Protein 3ALJ (pdb70)

Foldseek 3Di:
DFEEEEEALALLRLLLLLLQLVVPYQYAYEHQAQDQDDDDWKAKAWQLLLLSCVSSVQNVQLVVQFDDFPWAWEAELNHTQATDDLLPTGMIMATSRSVSVSSVVSSVVSPHHYDYSWHFQEDDLQAWTATPVRDIDGGLAYEQAPALPTNHDPNVDFDKDKDWDQFFWKKHKFFLCVVVLPDDSSSYFYWYAYPPPHGWIWGWADTHNTIIIIIIGHGNVPVQSQDPVHNLVVVCVSVVSCSVRSVRSSPDRVIHRGIAMWMATPFQHRRRYGYAARNHTRAACQLSCRSSRRSLLSSLLSVLVPPPDRSRVSRVVSCVLRVVLRVQQRVVNVVCVVVVVCNNPPPCDPSNCQSSQAHSVVRDGHSHD

InterPro domains:
  IPR002938 FAD-binding domain [PF01494] (16-316)
  IPR036188 FAD/NAD(P)-binding domain superfamily [G3DSA:3.50.50.60] (16-340)
  IPR036188 FAD/NAD(P)-binding domain superfamily [SSF51905] (16-346)
  IPR050493 FAD-dependent Monooxygenases in Biosynthesis and Metabolism [PTHR13789] (10-346)

Structure (mmCIF, N/CA/C/O backbone):
data_3ALJ
#
_entry.id   3ALJ
#
_cell.length_a   48.923
_cell.length_b   130.788
_cell.length_c   132.944
_cell.angle_alpha   90.00
_cell.angle_beta   90.00
_cell.angle_gamma   90.00
#
_symmetry.space_group_name_H-M   'I 2 2 2'
#
loop_
_entity.id
_entity.type
_entity.pdbx_description
1 polymer '2-methyl-3-hydroxypyridine-5-carboxylic acid oxygenase'
2 non-polymer 'FLAVIN-ADENINE DINUCLEOTIDE'
3 non-polymer BETA-MERCAPTOETHANOL
4 non-polymer GLYCEROL
5 water water
#
loop_
_atom_site.group_PDB
_atom_site.id
_atom_site.type_symbol
_atom_site.label_atom_id
_atom_site.label_alt_id
_atom_site.label_comp_id
_atom_site.label_asym_id
_atom_site.label_entity_id
_atom_site.label_seq_id
_atom_site.pdbx_PDB_ins_code
_atom_site.Cartn_x
_atom_site.Cartn_y
_atom_site.Cartn_z
_atom_site.occupancy
_atom_site.B_iso_or_equiv
_atom_site.auth_seq_id
_atom_site.auth_comp_id
_atom_site.auth_asym_id
_atom_site.auth_atom_id
_atom_site.pdbx_PDB_model_num
ATOM 1 N N . THR A 1 11 ? -10.056 -14.501 -62.244 1.00 31.03 11 THR A N 1
ATOM 2 C CA . THR A 1 11 ? -10.434 -14.462 -60.756 1.00 27.60 11 THR A CA 1
ATOM 3 C C . THR A 1 11 ? -10.310 -15.856 -60.107 1.00 24.25 11 THR A C 1
ATOM 4 O O . THR A 1 11 ? -11.057 -16.758 -60.427 1.00 25.58 11 THR A O 1
ATOM 8 N N . ARG A 1 12 ? -9.388 -15.940 -59.168 1.00 19.81 12 ARG A N 1
ATOM 9 C CA A ARG A 1 12 ? -9.073 -17.101 -58.368 0.50 16.98 12 ARG A CA 1
ATOM 10 C CA B ARG A 1 12 ? -9.148 -17.189 -58.454 0.50 17.60 12 ARG A CA 1
ATOM 11 C C . ARG A 1 12 ? -10.238 -17.379 -57.370 1.00 16.21 12 ARG A C 1
ATOM 12 O O . ARG A 1 12 ? -10.810 -16.477 -56.828 1.00 16.24 12 ARG A O 1
ATOM 27 N N . ARG A 1 13 ? -10.564 -18.652 -57.180 1.00 14.34 13 ARG A N 1
ATOM 28 C CA . ARG A 1 13 ? -11.614 -19.023 -56.268 1.00 14.83 13 ARG A CA 1
ATOM 29 C C . ARG A 1 13 ? -11.056 -19.797 -55.019 1.00 11.35 13 ARG A C 1
ATOM 30 O O . ARG A 1 13 ? -10.239 -20.667 -55.190 1.00 11.66 13 ARG A O 1
ATOM 38 N N . ALA A 1 14 ? -11.533 -19.361 -53.847 1.00 12.03 14 ALA A N 1
ATOM 39 C CA . ALA A 1 14 ? -11.154 -20.100 -52.610 1.00 11.43 14 ALA A CA 1
ATOM 40 C C . ALA A 1 14 ? -12.458 -20.569 -51.961 1.00 10.20 14 ALA A C 1
ATOM 41 O O . ALA A 1 14 ? -13.436 -19.863 -51.875 1.00 10.27 14 ALA A O 1
ATOM 43 N N . GLU A 1 15 ? -12.324 -21.791 -51.421 1.00 9.80 15 GLU A N 1
ATOM 44 C CA . GLU A 1 15 ? -13.445 -22.347 -50.564 1.00 8.07 15 GLU A CA 1
ATOM 45 C C . GLU A 1 15 ? -12.791 -22.564 -49.179 1.00 9.35 15 GLU A C 1
ATOM 46 O O . GLU A 1 15 ? -11.779 -23.249 -49.038 1.00 9.94 15 GLU A O 1
ATOM 52 N N . VAL A 1 16 ? -13.418 -21.958 -48.159 1.00 9.56 16 VAL A N 1
ATOM 53 C CA . VAL A 1 16 ? -12.918 -21.981 -46.796 1.00 8.01 16 VAL A CA 1
ATOM 54 C C . VAL A 1 16 ? -13.878 -22.802 -45.984 1.00 7.61 16 VAL A C 1
ATOM 55 O O . VAL A 1 16 ? -15.141 -22.543 -46.007 1.00 9.47 16 VAL A O 1
ATOM 59 N N . ALA A 1 17 ? -13.391 -23.827 -45.310 1.00 7.87 17 ALA A N 1
ATOM 60 C CA . ALA A 1 17 ? -14.183 -24.582 -44.338 1.00 8.14 17 ALA A CA 1
ATOM 61 C C . ALA A 1 17 ? -13.919 -24.058 -42.930 1.00 7.71 17 ALA A C 1
ATOM 62 O O . ALA A 1 17 ? -12.777 -24.189 -42.430 1.00 9.01 17 ALA A O 1
ATOM 64 N N . GLY A 1 18 ? -15.013 -23.621 -42.286 1.00 8.91 18 GLY A N 1
ATOM 65 C CA . GLY A 1 18 ? -14.948 -23.160 -40.863 1.00 7.45 18 GLY A CA 1
ATOM 66 C C . GLY A 1 18 ? -15.094 -21.683 -40.758 1.00 9.22 18 GLY A C 1
ATOM 67 O O . GLY A 1 18 ? -14.402 -20.902 -41.418 1.00 10.28 18 GLY A O 1
ATOM 68 N N . GLY A 1 19 ? -15.993 -21.288 -39.904 1.00 9.58 19 GLY A N 1
ATOM 69 C CA . GLY A 1 19 ? -16.261 -19.825 -39.646 1.00 9.72 19 GLY A CA 1
ATOM 70 C C . GLY A 1 19 ? -15.810 -19.352 -38.316 1.00 8.15 19 GLY A C 1
ATOM 71 O O . GLY A 1 19 ? -16.456 -18.523 -37.711 1.00 9.10 19 GLY A O 1
ATOM 72 N N . GLY A 1 20 ? -14.714 -19.914 -37.846 1.00 8.62 20 GLY A N 1
ATOM 73 C CA . GLY A 1 20 ? -14.045 -19.341 -36.654 1.00 8.01 20 GLY A CA 1
ATOM 74 C C . GLY A 1 20 ? -13.055 -18.269 -36.986 1.00 7.24 20 GLY A C 1
ATOM 75 O O . GLY A 1 20 ? -13.089 -17.647 -38.064 1.00 7.74 20 GLY A O 1
ATOM 76 N N . PHE A 1 21 ? -12.181 -17.976 -36.025 1.00 7.80 21 PHE A N 1
ATOM 77 C CA . PHE A 1 21 ? -11.261 -16.821 -36.270 1.00 8.76 21 PHE A CA 1
ATOM 78 C C . PHE A 1 21 ? -10.312 -17.091 -37.421 1.00 10.61 21 PHE A C 1
ATOM 79 O O . PHE A 1 21 ? -10.000 -16.216 -38.201 1.00 9.45 21 PHE A O 1
ATOM 87 N N . ALA A 1 22 ? -9.850 -18.331 -37.597 1.00 7.37 22 ALA A N 1
ATOM 88 C CA . ALA A 1 22 ? -8.971 -18.611 -38.713 1.00 8.33 22 ALA A CA 1
ATOM 89 C C . ALA A 1 22 ? -9.627 -18.502 -40.087 1.00 8.99 22 ALA A C 1
ATOM 90 O O . ALA A 1 22 ? -9.141 -17.848 -41.007 1.00 8.64 22 ALA A O 1
ATOM 92 N N . GLY A 1 23 ? -10.871 -19.068 -40.149 1.00 6.87 23 GLY A N 1
ATOM 93 C CA . GLY A 1 23 ? -11.547 -19.030 -41.450 1.00 8.25 23 GLY A CA 1
ATOM 94 C C . GLY A 1 23 ? -12.043 -17.674 -41.877 1.00 7.51 23 GLY A C 1
ATOM 95 O O . GLY A 1 23 ? -11.917 -17.306 -43.056 1.00 9.22 23 GLY A O 1
ATOM 96 N N . LEU A 1 24 ? -12.526 -16.949 -40.882 1.00 8.08 24 LEU A N 1
ATOM 97 C CA . LEU A 1 24 ? -12.972 -15.579 -41.197 1.00 8.41 24 LEU A CA 1
ATOM 98 C C . LEU A 1 24 ? -11.777 -14.681 -41.552 1.00 8.28 24 LEU A C 1
ATOM 99 O O . LEU A 1 24 ? -11.906 -13.840 -42.451 1.00 10.30 24 LEU A O 1
ATOM 104 N N . THR A 1 25 ? -10.640 -14.843 -40.855 1.00 8.24 25 THR A N 1
ATOM 105 C CA . THR A 1 25 ? -9.463 -14.073 -41.211 1.00 8.36 25 THR A CA 1
ATOM 106 C C . THR A 1 25 ? -9.019 -14.427 -42.596 1.00 9.27 25 THR A C 1
ATOM 107 O O . THR A 1 25 ? -8.752 -13.520 -43.420 1.00 9.64 25 THR A O 1
ATOM 111 N N . ALA A 1 26 ? -8.941 -15.742 -42.938 1.00 9.17 26 ALA A N 1
ATOM 112 C CA . ALA A 1 26 ? -8.537 -16.108 -44.286 1.00 8.68 26 ALA A CA 1
ATOM 113 C C . ALA A 1 26 ? -9.503 -15.572 -45.311 1.00 8.53 26 ALA A C 1
ATOM 114 O O . ALA A 1 26 ? -9.052 -15.012 -46.367 1.00 10.02 26 ALA A O 1
ATOM 116 N N . ALA A 1 27 ? -10.787 -15.678 -45.054 1.00 8.57 27 ALA A N 1
ATOM 117 C CA . ALA A 1 27 ? -11.751 -15.169 -46.025 1.00 8.18 27 ALA A CA 1
ATOM 118 C C . ALA A 1 27 ? -11.664 -13.677 -46.298 1.00 7.60 27 ALA A C 1
ATOM 119 O O . ALA A 1 27 ? -11.704 -13.258 -47.439 1.00 9.90 27 ALA A O 1
ATOM 121 N N . ILE A 1 28 ? -11.504 -12.889 -45.255 1.00 9.53 28 ILE A N 1
ATOM 122 C CA . ILE A 1 28 ? -11.419 -11.439 -45.414 1.00 8.86 28 ILE A CA 1
ATOM 123 C C . ILE A 1 28 ? -10.154 -11.095 -46.157 1.00 10.17 28 ILE A C 1
ATOM 124 O O . ILE A 1 28 ? -10.194 -10.292 -47.080 1.00 9.55 28 ILE A O 1
ATOM 129 N N . ALA A 1 29 ? -9.045 -11.709 -45.734 1.00 9.10 29 ALA A N 1
ATOM 130 C CA . ALA A 1 29 ? -7.736 -11.370 -46.337 1.00 10.43 29 ALA A CA 1
ATOM 131 C C . ALA A 1 29 ? -7.716 -11.739 -47.805 1.00 11.83 29 ALA A C 1
ATOM 132 O O . ALA A 1 29 ? -7.289 -10.917 -48.705 1.00 11.79 29 ALA A O 1
ATOM 134 N N . LEU A 1 30 ? -8.312 -12.875 -48.155 1.00 10.61 30 LEU A N 1
ATOM 135 C CA . LEU A 1 30 ? -8.319 -13.333 -49.559 1.00 10.19 30 LEU A CA 1
ATOM 136 C C . LEU A 1 30 ? -9.258 -12.437 -50.296 1.00 10.52 30 LEU A C 1
ATOM 137 O O . LEU A 1 30 ? -8.914 -11.994 -51.432 1.00 11.05 30 LEU A O 1
ATOM 142 N N . LYS A 1 31 ? -10.443 -12.111 -49.747 1.00 11.13 31 LYS A N 1
ATOM 143 C CA . LYS A 1 31 ? -11.423 -11.244 -50.485 1.00 11.95 31 LYS A CA 1
ATOM 144 C C . LYS A 1 31 ? -10.793 -9.841 -50.736 1.00 12.70 31 LYS A C 1
ATOM 145 O O . LYS A 1 31 ? -10.988 -9.271 -51.831 1.00 12.06 31 LYS A O 1
ATOM 151 N N . GLN A 1 32 ? -10.001 -9.347 -49.792 1.00 12.06 32 GLN A N 1
ATOM 152 C CA . GLN A 1 32 ? -9.388 -7.991 -50.013 1.00 13.19 32 GLN A CA 1
ATOM 153 C C . GLN A 1 32 ? -8.381 -8.069 -51.110 1.00 12.75 32 GLN A C 1
ATOM 154 O O . GLN A 1 32 ? -8.203 -7.040 -51.798 1.00 13.44 32 GLN A O 1
ATOM 160 N N . ASN A 1 33 ? -7.769 -9.203 -51.351 1.00 11.94 33 ASN A N 1
ATOM 161 C CA . ASN A 1 33 ? -6.846 -9.365 -52.460 1.00 12.38 33 ASN A CA 1
ATOM 162 C C . ASN A 1 33 ? -7.522 -9.763 -53.793 1.00 12.95 33 ASN A C 1
ATOM 163 O O . ASN A 1 33 ? -6.789 -10.097 -54.756 1.00 15.46 33 ASN A O 1
ATOM 168 N N . GLY A 1 34 ? -8.835 -9.773 -53.837 1.00 12.27 34 GLY A N 1
ATOM 169 C CA . GLY A 1 34 ? -9.533 -10.000 -55.145 1.00 12.83 34 GLY A CA 1
ATOM 170 C C . GLY A 1 34 ? -9.911 -11.465 -55.368 1.00 15.37 34 GLY A C 1
ATOM 171 O O . GLY A 1 34 ? -10.479 -11.780 -56.412 1.00 16.22 34 GLY A O 1
ATOM 172 N N . TRP A 1 35 ? -9.719 -12.356 -54.387 1.00 11.76 35 TRP A N 1
ATOM 173 C CA . TRP A 1 35 ? -10.260 -13.743 -54.531 1.00 12.18 35 TRP A CA 1
ATOM 174 C C . TRP A 1 35 ? -11.776 -13.715 -54.484 1.00 11.76 35 TRP A C 1
ATOM 175 O O . TRP A 1 35 ? -12.423 -12.962 -53.774 1.00 14.53 35 TRP A O 1
ATOM 186 N N . ASP A 1 36 ? -12.328 -14.710 -55.243 1.00 12.81 36 ASP A N 1
ATOM 187 C CA . ASP A 1 36 ? -13.713 -15.034 -55.087 1.00 13.31 36 ASP A CA 1
ATOM 188 C C . ASP A 1 36 ? -13.766 -16.050 -53.914 1.00 13.88 36 ASP A C 1
ATOM 189 O O . ASP A 1 36 ? -13.401 -17.186 -54.171 1.00 14.67 36 ASP A O 1
ATOM 194 N N . VAL A 1 37 ? -14.224 -15.649 -52.752 1.00 11.24 37 VAL A N 1
ATOM 195 C CA . VAL A 1 37 ? -14.190 -16.517 -51.568 1.00 12.12 37 VAL A CA 1
ATOM 196 C C . VAL A 1 37 ? -15.536 -16.877 -51.051 1.00 12.71 37 VAL A C 1
ATOM 197 O O . VAL A 1 37 ? -16.423 -16.016 -50.835 1.00 13.54 37 VAL A O 1
ATOM 201 N N . ARG A 1 38 ? -15.719 -18.191 -50.799 1.00 11.58 38 ARG A N 1
ATOM 202 C CA . ARG A 1 38 ? -16.935 -18.637 -50.183 1.00 12.47 38 ARG A CA 1
ATOM 203 C C . ARG A 1 38 ? -16.550 -19.366 -48.886 1.00 10.07 38 ARG A C 1
ATOM 204 O O . ARG A 1 38 ? -15.469 -20.069 -48.874 1.00 11.16 38 ARG A O 1
ATOM 212 N N . LEU A 1 39 ? -17.296 -19.162 -47.829 1.00 9.46 39 LEU A N 1
ATOM 213 C CA . LEU A 1 39 ? -16.986 -19.787 -46.494 1.00 9.22 39 LEU A CA 1
ATOM 214 C C . LEU A 1 39 ? -18.124 -20.627 -46.050 1.00 10.07 39 LEU A C 1
ATOM 215 O O . LEU A 1 39 ? -19.321 -20.213 -46.183 1.00 10.80 39 LEU A O 1
ATOM 220 N N . HIS A 1 40 ? -17.805 -21.795 -45.509 1.00 9.00 40 HIS A N 1
ATOM 221 C CA . HIS A 1 40 ? -18.774 -22.778 -45.078 1.00 8.17 40 HIS A CA 1
ATOM 222 C C . HIS A 1 40 ? -18.673 -23.032 -43.572 1.00 8.04 40 HIS A C 1
ATOM 223 O O . HIS A 1 40 ? -17.619 -23.586 -43.131 1.00 9.73 40 HIS A O 1
ATOM 230 N N . GLU A 1 41 ? -19.693 -22.665 -42.826 1.00 9.91 41 GLU A N 1
ATOM 231 C CA . GLU A 1 41 ? -19.733 -22.970 -41.387 1.00 8.05 41 GLU A CA 1
ATOM 232 C C . GLU A 1 41 ? -20.718 -24.131 -41.123 1.00 9.83 41 GLU A C 1
ATOM 233 O O . GLU A 1 41 ? -21.895 -23.977 -41.533 1.00 10.33 41 GLU A O 1
ATOM 239 N N . LYS A 1 42 ? -20.261 -25.138 -40.424 1.00 9.21 42 LYS A N 1
ATOM 240 C CA . LYS A 1 42 ? -21.127 -26.300 -40.115 1.00 10.31 42 LYS A CA 1
ATOM 241 C C . LYS A 1 42 ? -22.300 -25.972 -39.253 1.00 11.27 42 LYS A C 1
ATOM 242 O O . LYS A 1 42 ? -23.429 -26.494 -39.440 1.00 13.47 42 LYS A O 1
ATOM 248 N N . SER A 1 43 ? -22.105 -25.125 -38.251 1.00 10.74 43 SER A N 1
ATOM 249 C CA . SER A 1 43 ? -23.172 -24.802 -37.273 1.00 9.86 43 SER A CA 1
ATOM 250 C C . SER A 1 43 ? -24.268 -24.008 -37.936 1.00 11.21 43 SER A C 1
ATOM 251 O O . SER A 1 43 ? -24.144 -23.422 -39.046 1.00 12.09 43 SER A O 1
ATOM 254 N N . SER A 1 44 ? -25.418 -24.077 -37.244 1.00 12.83 44 SER A N 1
ATOM 255 C CA A SER A 1 44 ? -26.597 -23.436 -37.823 0.50 14.59 44 SER A CA 1
ATOM 256 C CA B SER A 1 44 ? -26.616 -23.467 -37.766 0.50 14.52 44 SER A CA 1
ATOM 257 C C . SER A 1 44 ? -26.598 -21.954 -37.694 1.00 15.50 44 SER A C 1
ATOM 258 O O . SER A 1 44 ? -27.391 -21.293 -38.332 1.00 17.28 44 SER A O 1
ATOM 263 N N . GLU A 1 45 ? -25.670 -21.395 -36.873 1.00 15.88 45 GLU A N 1
ATOM 264 C CA . GLU A 1 45 ? -25.589 -19.940 -36.721 1.00 16.62 45 GLU A CA 1
ATOM 265 C C . GLU A 1 45 ? -24.062 -19.663 -36.708 1.00 14.26 45 GLU A C 1
ATOM 266 O O . GLU A 1 45 ? -23.275 -20.579 -36.416 1.00 13.46 45 GLU A O 1
ATOM 272 N N . LEU A 1 46 ? -23.766 -18.394 -36.941 1.00 14.74 46 LEU A N 1
ATOM 273 C CA . LEU A 1 46 ? -22.382 -17.875 -36.756 1.00 13.17 46 LEU A CA 1
ATOM 274 C C . LEU A 1 46 ? -22.193 -17.435 -35.327 1.00 14.06 46 LEU A C 1
ATOM 275 O O . LEU A 1 46 ? -22.764 -16.410 -34.921 1.00 17.12 46 LEU A O 1
ATOM 280 N N . ARG A 1 47 ? -21.401 -18.219 -34.580 1.00 13.38 47 ARG A N 1
ATOM 281 C CA . ARG A 1 47 ? -21.269 -17.972 -33.090 1.00 13.71 47 ARG A CA 1
ATOM 282 C C . ARG A 1 47 ? -19.862 -18.413 -32.690 1.00 12.06 47 ARG A C 1
ATOM 283 O O . ARG A 1 47 ? -19.136 -19.158 -33.394 1.00 15.53 47 ARG A O 1
ATOM 291 N N . ALA A 1 48 ? -19.411 -17.886 -31.545 1.00 14.08 48 ALA A N 1
ATOM 292 C CA . ALA A 1 48 ? -18.113 -18.301 -30.989 1.00 12.36 48 ALA A CA 1
ATOM 293 C C . ALA A 1 48 ? -18.321 -18.662 -29.534 1.00 14.43 48 ALA A C 1
ATOM 294 O O . ALA A 1 48 ? -18.732 -17.804 -28.783 1.00 18.22 48 ALA A O 1
ATOM 296 N N . PHE A 1 49 ? -17.781 -19.790 -29.153 1.00 14.43 49 PHE A N 1
ATOM 297 C CA . PHE A 1 49 ? -17.827 -20.296 -27.767 1.00 15.71 49 PHE A CA 1
ATOM 298 C C . PHE A 1 49 ? -16.536 -19.989 -27.046 1.00 13.33 49 PHE A C 1
ATOM 299 O O . PHE A 1 49 ? -15.479 -19.739 -27.701 1.00 14.96 49 PHE A O 1
ATOM 307 N N . GLY A 1 50 ? -16.617 -19.960 -25.730 1.00 11.03 50 GLY A N 1
ATOM 308 C CA . GLY A 1 50 ? -15.400 -19.791 -24.925 1.00 11.25 50 GLY A CA 1
ATOM 309 C C . GLY A 1 50 ? -15.455 -18.532 -24.043 1.00 8.85 50 GLY A C 1
ATOM 310 O O . GLY A 1 50 ? -14.454 -18.292 -23.296 1.00 10.32 50 GLY A O 1
ATOM 311 N N . ALA A 1 51 ? -16.581 -17.767 -24.134 1.00 9.03 51 ALA A N 1
ATOM 312 C CA . ALA A 1 51 ? -16.724 -16.528 -23.278 1.00 7.97 51 ALA A CA 1
ATOM 313 C C . ALA A 1 51 ? -15.826 -15.332 -23.632 1.00 9.22 51 ALA A C 1
ATOM 314 O O . ALA A 1 51 ? -16.274 -14.373 -24.210 1.00 9.98 51 ALA A O 1
ATOM 316 N N . GLY A 1 52 ? -14.558 -15.433 -23.263 1.00 9.71 52 GLY A N 1
ATOM 317 C CA . GLY A 1 52 ? -13.596 -14.295 -23.428 1.00 11.44 52 GLY A CA 1
ATOM 318 C C . GLY A 1 52 ? -12.353 -14.678 -24.168 1.00 10.00 52 GLY A C 1
ATOM 319 O O . GLY A 1 52 ? -12.083 -15.914 -24.309 1.00 10.09 52 GLY A O 1
ATOM 320 N N . ILE A 1 53 ? -11.540 -13.651 -24.586 1.00 8.49 53 ILE A N 1
ATOM 321 C CA . ILE A 1 53 ? -10.332 -13.978 -25.276 1.00 8.30 53 ILE A CA 1
ATOM 322 C C . ILE A 1 53 ? -9.392 -12.807 -25.138 1.00 8.00 53 ILE A C 1
ATOM 323 O O . ILE A 1 53 ? -9.811 -11.667 -25.097 1.00 8.59 53 ILE A O 1
ATOM 328 N N . TYR A 1 54 ? -8.106 -13.143 -25.005 1.00 7.25 54 TYR A N 1
ATOM 329 C CA . TYR A 1 54 ? -7.013 -12.144 -25.112 1.00 7.40 54 TYR A CA 1
ATOM 330 C C . TYR A 1 54 ? -6.418 -12.081 -26.508 1.00 8.34 54 TYR A C 1
ATOM 331 O O . TYR A 1 54 ? -6.133 -13.164 -27.109 1.00 8.46 54 TYR A O 1
ATOM 340 N N . LEU A 1 55 ? -6.150 -10.901 -27.055 1.00 7.70 55 LEU A N 1
ATOM 341 C CA . LEU A 1 55 ? -5.326 -10.730 -28.239 1.00 7.68 55 LEU A CA 1
ATOM 342 C C . LEU A 1 55 ? -4.155 -9.871 -27.867 1.00 7.83 55 LEU A C 1
ATOM 343 O O . LEU A 1 55 ? -4.220 -9.132 -26.885 1.00 7.78 55 LEU A O 1
ATOM 348 N N . TRP A 1 56 ? -3.105 -9.983 -28.653 1.00 7.77 56 TRP A N 1
ATOM 349 C CA . TRP A 1 56 ? -1.887 -9.185 -28.451 1.00 7.29 56 TRP A CA 1
ATOM 350 C C . TRP A 1 56 ? -1.588 -8.447 -29.727 1.00 7.40 56 TRP A C 1
ATOM 351 O O . TRP A 1 56 ? -2.266 -8.592 -30.745 1.00 8.55 56 TRP A O 1
ATOM 362 N N . HIS A 1 57 ? -0.510 -7.662 -29.735 1.00 8.58 57 HIS A N 1
ATOM 363 C CA . HIS A 1 57 ? -0.087 -6.955 -30.874 1.00 7.05 57 HIS A CA 1
ATOM 364 C C . HIS A 1 57 ? -0.143 -7.735 -32.179 1.00 7.92 57 HIS A C 1
ATOM 365 O O . HIS A 1 57 ? -0.634 -7.197 -33.161 1.00 8.17 57 HIS A O 1
ATOM 372 N N . ASN A 1 58 ? 0.349 -8.975 -32.184 1.00 7.16 58 ASN A N 1
ATOM 373 C CA . ASN A 1 58 ? 0.316 -9.717 -33.462 1.00 7.36 58 ASN A CA 1
ATOM 374 C C . ASN A 1 58 ? -1.154 -9.901 -34.014 1.00 6.30 58 ASN A C 1
ATOM 375 O O . ASN A 1 58 ? -1.389 -9.660 -35.197 1.00 7.81 58 ASN A O 1
ATOM 380 N N . GLY A 1 59 ? -2.084 -10.257 -33.113 1.00 7.52 59 GLY A N 1
ATOM 381 C CA . GLY A 1 59 ? -3.513 -10.403 -33.525 1.00 8.16 59 GLY A CA 1
ATOM 382 C C . GLY A 1 59 ? -4.098 -9.090 -33.869 1.00 7.73 59 GLY A C 1
ATOM 383 O O . GLY A 1 59 ? -4.931 -9.005 -34.790 1.00 8.31 59 GLY A O 1
ATOM 384 N N . LEU A 1 60 ? -3.775 -8.032 -33.101 1.00 7.62 60 LEU A N 1
ATOM 385 C CA . LEU A 1 60 ? -4.316 -6.724 -33.369 1.00 8.29 60 LEU A CA 1
ATOM 386 C C . LEU A 1 60 ? -3.831 -6.213 -34.751 1.00 8.21 60 LEU A C 1
ATOM 387 O O . LEU A 1 60 ? -4.623 -5.555 -35.441 1.00 8.80 60 LEU A O 1
ATOM 392 N N . ARG A 1 61 ? -2.573 -6.513 -35.133 1.00 7.60 61 ARG A N 1
ATOM 393 C CA . ARG A 1 61 ? -2.043 -6.099 -36.443 1.00 7.72 61 ARG A CA 1
ATOM 394 C C . ARG A 1 61 ? -2.757 -6.918 -37.521 1.00 9.96 61 ARG A C 1
ATOM 395 O O . ARG A 1 61 ? -3.030 -6.341 -38.591 1.00 9.37 61 ARG A O 1
ATOM 403 N N . VAL A 1 62 ? -3.091 -8.202 -37.275 1.00 8.26 62 VAL A N 1
ATOM 404 C CA . VAL A 1 62 ? -3.932 -8.868 -38.256 1.00 8.21 62 VAL A CA 1
ATOM 405 C C . VAL A 1 62 ? -5.232 -8.114 -38.414 1.00 7.64 62 VAL A C 1
ATOM 406 O O . VAL A 1 62 ? -5.684 -7.867 -39.555 1.00 9.19 62 VAL A O 1
ATOM 410 N N . LEU A 1 63 ? -5.896 -7.751 -37.297 1.00 8.30 63 LEU A N 1
ATOM 411 C CA . LEU A 1 63 ? -7.169 -7.043 -37.431 1.00 9.03 63 LEU A CA 1
ATOM 412 C C . LEU A 1 63 ? -7.041 -5.752 -38.216 1.00 9.65 63 LEU A C 1
ATOM 413 O O . LEU A 1 63 ? -7.907 -5.374 -39.019 1.00 8.86 63 LEU A O 1
ATOM 418 N N . GLU A 1 64 ? -5.934 -5.019 -37.974 1.00 8.80 64 GLU A N 1
ATOM 419 C CA . GLU A 1 64 ? -5.656 -3.824 -38.819 1.00 8.61 64 GLU A CA 1
ATOM 420 C C . GLU A 1 64 ? -5.577 -4.161 -40.270 1.00 7.75 64 GLU A C 1
ATOM 421 O O . GLU A 1 64 ? -6.124 -3.438 -41.107 1.00 9.45 64 GLU A O 1
ATOM 427 N N . GLY A 1 65 ? -4.797 -5.206 -40.597 1.00 7.83 65 GLY A N 1
ATOM 428 C CA . GLY A 1 65 ? -4.650 -5.690 -42.009 1.00 8.19 65 GLY A CA 1
ATOM 429 C C . GLY A 1 65 ? -6.009 -6.140 -42.566 1.00 9.59 65 GLY A C 1
ATOM 430 O O . GLY A 1 65 ? -6.155 -6.105 -43.784 1.00 12.15 65 GLY A O 1
ATOM 431 N N . LEU A 1 66 ? -6.958 -6.530 -41.732 1.00 9.01 66 LEU A N 1
ATOM 432 C CA . LEU A 1 66 ? -8.266 -6.975 -42.235 1.00 9.34 66 LEU A CA 1
ATOM 433 C C . LEU A 1 66 ? -9.247 -5.828 -42.236 1.00 10.49 66 LEU A C 1
ATOM 434 O O . LEU A 1 66 ? -10.386 -6.046 -42.615 1.00 11.13 66 LEU A O 1
ATOM 439 N N . GLY A 1 67 ? -8.901 -4.594 -41.786 1.00 9.05 67 GLY A N 1
ATOM 440 C CA . GLY A 1 67 ? -9.964 -3.544 -41.713 1.00 10.68 67 GLY A CA 1
ATOM 441 C C . GLY A 1 67 ? -10.987 -3.745 -40.661 1.00 11.52 67 GLY A C 1
ATOM 442 O O . GLY A 1 67 ? -12.139 -3.275 -40.751 1.00 13.69 67 GLY A O 1
ATOM 443 N N . ALA A 1 68 ? -10.590 -4.433 -39.565 1.00 12.06 68 ALA A N 1
ATOM 444 C CA . ALA A 1 68 ? -11.521 -4.751 -38.474 1.00 13.47 68 ALA A CA 1
ATOM 445 C C . ALA A 1 68 ? -10.986 -4.322 -37.075 1.00 12.21 68 ALA A C 1
ATOM 446 O O . ALA A 1 68 ? -11.643 -4.612 -36.059 1.00 14.63 68 ALA A O 1
ATOM 448 N N . LEU A 1 69 ? -9.946 -3.570 -37.041 1.00 12.73 69 LEU A N 1
ATOM 449 C CA . LEU A 1 69 ? -9.332 -3.211 -35.762 1.00 11.54 69 LEU A CA 1
ATOM 450 C C . LEU A 1 69 ? -10.265 -2.251 -34.998 1.00 13.14 69 LEU A C 1
ATOM 451 O O . LEU A 1 69 ? -10.434 -2.442 -33.803 1.00 11.14 69 LEU A O 1
ATOM 456 N N . ASP A 1 70 ? -10.720 -1.193 -35.696 1.00 17.16 70 ASP A N 1
ATOM 457 C CA . ASP A 1 70 ? -11.643 -0.275 -34.995 1.00 18.11 70 ASP A CA 1
ATOM 458 C C . ASP A 1 70 ? -12.817 -0.858 -34.305 1.00 13.52 70 ASP A C 1
ATOM 459 O O . ASP A 1 70 ? -13.114 -0.487 -33.168 1.00 11.72 70 ASP A O 1
ATOM 464 N N . ASP A 1 71 ? -13.501 -1.737 -34.984 1.00 13.58 71 ASP A N 1
ATOM 465 C CA . ASP A 1 71 ? -14.673 -2.287 -34.433 1.00 13.91 71 ASP A CA 1
ATOM 466 C C . ASP A 1 71 ? -14.271 -3.187 -33.220 1.00 12.03 71 ASP A C 1
ATOM 467 O O . ASP A 1 71 ? -15.114 -3.379 -32.328 1.00 13.96 71 ASP A O 1
ATOM 472 N N . VAL A 1 72 ? -13.071 -3.821 -33.253 1.00 9.50 72 VAL A N 1
ATOM 473 C CA . VAL A 1 72 ? -12.674 -4.615 -32.077 1.00 8.32 72 VAL A CA 1
ATOM 474 C C . VAL A 1 72 ? -12.308 -3.705 -30.871 1.00 6.96 72 VAL A C 1
ATOM 475 O O . VAL A 1 72 ? -12.659 -3.972 -29.772 1.00 8.35 72 VAL A O 1
ATOM 479 N N . LEU A 1 73 ? -11.509 -2.649 -31.197 1.00 8.84 73 LEU A N 1
ATOM 480 C CA . LEU A 1 73 ? -11.054 -1.784 -30.047 1.00 8.54 73 LEU A CA 1
ATOM 481 C C . LEU A 1 73 ? -12.197 -1.060 -29.341 1.00 8.42 73 LEU A C 1
ATOM 482 O O . LEU A 1 73 ? -12.212 -0.934 -28.126 1.00 8.07 73 LEU A O 1
ATOM 487 N N . GLN A 1 74 ? -13.253 -0.667 -30.115 1.00 9.09 74 GLN A N 1
ATOM 488 C CA . GLN A 1 74 ? -14.465 -0.137 -29.487 1.00 11.78 74 GLN A CA 1
ATOM 489 C C . GLN A 1 74 ? -15.176 -1.220 -28.666 1.00 10.16 74 GLN A C 1
ATOM 490 O O . GLN A 1 74 ? -15.387 -2.311 -29.285 1.00 12.77 74 GLN A O 1
ATOM 496 N N . GLY A 1 75 ? -15.423 -1.058 -27.395 1.00 11.00 75 GLY A N 1
ATOM 497 C CA . GLY A 1 75 ? -16.043 -2.149 -26.642 1.00 10.33 75 GLY A CA 1
ATOM 498 C C . GLY A 1 75 ? -15.096 -3.242 -26.096 1.00 10.16 75 GLY A C 1
ATOM 499 O O . GLY A 1 75 ? -15.594 -4.272 -25.625 1.00 11.03 75 GLY A O 1
ATOM 500 N N . SER A 1 76 ? -13.767 -2.985 -26.177 1.00 10.11 76 SER A N 1
ATOM 501 C CA . SER A 1 76 ? -12.845 -3.941 -25.539 1.00 9.31 76 SER A CA 1
ATOM 502 C C . SER A 1 76 ? -11.831 -3.119 -24.675 1.00 10.69 76 SER A C 1
ATOM 503 O O . SER A 1 76 ? -11.921 -1.905 -24.643 1.00 11.03 76 SER A O 1
ATOM 506 N N . HIS A 1 77 ? -10.984 -3.842 -23.988 1.00 9.79 77 HIS A N 1
ATOM 507 C CA . HIS A 1 77 ? -10.172 -3.247 -22.878 1.00 9.00 77 HIS A CA 1
ATOM 508 C C . HIS A 1 77 ? -8.771 -3.648 -22.914 1.00 9.71 77 HIS A C 1
ATOM 509 O O . HIS A 1 77 ? -8.441 -4.802 -23.011 1.00 9.90 77 HIS A O 1
ATOM 516 N N . THR A 1 78 ? -7.923 -2.647 -22.660 1.00 8.32 78 THR A N 1
ATOM 517 C CA . THR A 1 78 ? -6.543 -2.966 -22.294 1.00 7.58 78 THR A CA 1
ATOM 518 C C . THR A 1 78 ? -6.380 -2.720 -20.804 1.00 8.39 78 THR A C 1
ATOM 519 O O . THR A 1 78 ? -6.388 -1.516 -20.380 1.00 9.52 78 THR A O 1
ATOM 523 N N . PRO A 1 79 ? -6.214 -3.723 -19.933 1.00 7.05 79 PRO A N 1
ATOM 524 C CA . PRO A 1 79 ? -5.991 -3.417 -18.514 1.00 8.17 79 PRO A CA 1
ATOM 525 C C . PRO A 1 79 ? -4.721 -2.537 -18.318 1.00 8.98 79 PRO A C 1
ATOM 526 O O . PRO A 1 79 ? -3.783 -2.583 -19.094 1.00 9.27 79 PRO A O 1
ATOM 530 N N . PRO A 1 80 ? -4.750 -1.778 -17.171 1.00 9.72 80 PRO A N 1
ATOM 531 C CA . PRO A 1 80 ? -3.501 -1.015 -16.876 1.00 11.52 80 PRO A CA 1
ATOM 532 C C . PRO A 1 80 ? -2.342 -1.888 -16.609 1.00 10.19 80 PRO A C 1
ATOM 533 O O . PRO A 1 80 ? -1.227 -1.432 -16.791 1.00 13.68 80 PRO A O 1
ATOM 537 N N . THR A 1 81 ? -2.505 -3.112 -16.107 1.00 10.06 81 THR A N 1
ATOM 538 C CA . THR A 1 81 ? -1.438 -4.017 -15.862 1.00 11.95 81 THR A CA 1
ATOM 539 C C . THR A 1 81 ? -1.964 -5.467 -15.903 1.00 9.01 81 THR A C 1
ATOM 540 O O . THR A 1 81 ? -3.172 -5.697 -15.703 1.00 10.16 81 THR A O 1
ATOM 544 N N . TYR A 1 82 ? -1.027 -6.376 -16.226 1.00 8.81 82 TYR A N 1
ATOM 545 C CA . TYR A 1 82 ? -1.290 -7.836 -16.069 1.00 8.66 82 TYR A CA 1
ATOM 546 C C . TYR A 1 82 ? -0.613 -8.239 -14.757 1.00 7.61 82 TYR A C 1
ATOM 547 O O . TYR A 1 82 ? 0.593 -8.289 -14.623 1.00 8.38 82 TYR A O 1
ATOM 556 N N . GLU A 1 83 ? -1.523 -8.469 -13.754 1.00 8.24 83 GLU A N 1
ATOM 557 C CA . GLU A 1 83 ? -1.082 -8.756 -12.374 1.00 7.17 83 GLU A CA 1
ATOM 558 C C . GLU A 1 83 ? -1.199 -10.294 -12.091 1.00 8.12 83 GLU A C 1
ATOM 559 O O . GLU A 1 83 ? -2.124 -10.913 -12.591 1.00 8.46 83 GLU A O 1
ATOM 565 N N . THR A 1 84 ? -0.282 -10.836 -11.322 1.00 6.91 84 THR A N 1
ATOM 566 C CA . THR A 1 84 ? -0.364 -12.209 -10.851 1.00 7.73 84 THR A CA 1
ATOM 567 C C . THR A 1 84 ? -0.404 -12.243 -9.365 1.00 8.62 84 THR A C 1
ATOM 568 O O . THR A 1 84 ? 0.443 -11.527 -8.694 1.00 8.84 84 THR A O 1
ATOM 572 N N . TRP A 1 85 ? -1.325 -13.038 -8.807 1.00 7.48 85 TRP A N 1
ATOM 573 C CA . TRP A 1 85 ? -1.296 -13.352 -7.338 1.00 7.90 85 TRP A CA 1
ATOM 574 C C . TRP A 1 85 ? -0.953 -14.808 -7.110 1.00 7.86 85 TRP A C 1
ATOM 575 O O . TRP A 1 85 ? -1.390 -15.677 -7.868 1.00 7.87 85 TRP A O 1
ATOM 586 N N . MET A 1 86 ? -0.288 -15.071 -6.003 1.00 7.93 86 MET A N 1
ATOM 587 C CA . MET A 1 86 ? -0.108 -16.419 -5.479 1.00 8.45 86 MET A CA 1
ATOM 588 C C . MET A 1 86 ? -0.579 -16.418 -4.055 1.00 8.32 86 MET A C 1
ATOM 589 O O . MET A 1 86 ? -0.053 -15.611 -3.242 1.00 8.27 86 MET A O 1
ATOM 594 N N . HIS A 1 87 ? -1.584 -17.191 -3.690 1.00 7.38 87 HIS A N 1
ATOM 595 C CA . HIS A 1 87 ? -2.093 -17.188 -2.292 1.00 8.41 87 HIS A CA 1
ATOM 596 C C . HIS A 1 87 ? -2.450 -15.784 -1.848 1.00 8.77 87 HIS A C 1
ATOM 597 O O . HIS A 1 87 ? -2.161 -15.385 -0.706 1.00 9.81 87 HIS A O 1
ATOM 604 N N . ASN A 1 88 ? -3.099 -15.021 -2.750 1.00 8.64 88 ASN A N 1
ATOM 605 C CA . ASN A 1 88 ? -3.613 -13.629 -2.474 1.00 9.10 88 ASN A CA 1
ATOM 606 C C . ASN A 1 88 ? -2.521 -12.607 -2.320 1.00 9.23 88 ASN A C 1
ATOM 607 O O . ASN A 1 88 ? -2.876 -11.413 -2.002 1.00 12.52 88 ASN A O 1
ATOM 612 N N . LYS A 1 89 ? -1.248 -12.944 -2.565 1.00 8.48 89 LYS A N 1
ATOM 613 C CA . LYS A 1 89 ? -0.138 -11.957 -2.488 1.00 9.53 89 LYS A CA 1
ATOM 614 C C . LYS A 1 89 ? 0.212 -11.630 -3.935 1.00 8.58 89 LYS A C 1
ATOM 615 O O . LYS A 1 89 ? 0.415 -12.468 -4.792 1.00 8.98 89 LYS A O 1
ATOM 621 N N . SER A 1 90 ? 0.294 -10.350 -4.279 1.00 9.72 90 SER A N 1
ATOM 622 C CA . SER A 1 90 ? 0.711 -9.914 -5.588 1.00 9.00 90 SER A CA 1
ATOM 623 C C . SER A 1 90 ? 2.153 -10.201 -5.763 1.00 10.34 90 SER A C 1
ATOM 624 O O . SER A 1 90 ? 3.002 -9.680 -4.991 1.00 12.67 90 SER A O 1
ATOM 627 N N . VAL A 1 91 ? 2.475 -11.001 -6.773 1.00 8.78 91 VAL A N 1
ATOM 628 C CA . VAL A 1 91 ? 3.843 -11.388 -6.993 1.00 9.42 91 VAL A CA 1
ATOM 629 C C . VAL A 1 91 ? 4.439 -10.686 -8.236 1.00 10.01 91 VAL A C 1
ATOM 630 O O . VAL A 1 91 ? 5.682 -10.690 -8.468 1.00 12.79 91 VAL A O 1
ATOM 634 N N . SER A 1 92 ? 3.612 -10.150 -9.136 1.00 10.29 92 SER A N 1
ATOM 635 C CA . SER A 1 92 ? 4.185 -9.408 -10.240 1.00 8.67 92 SER A CA 1
ATOM 636 C C . SER A 1 92 ? 3.068 -8.507 -10.851 1.00 9.16 92 SER A C 1
ATOM 637 O O . SER A 1 92 ? 1.861 -8.817 -10.762 1.00 8.52 92 SER A O 1
ATOM 640 N N . LYS A 1 93 ? 3.550 -7.455 -11.559 1.00 10.53 93 LYS A N 1
ATOM 641 C CA . LYS A 1 93 ? 2.738 -6.601 -12.392 1.00 8.84 93 LYS A CA 1
ATOM 642 C C . LYS A 1 93 ? 3.494 -6.298 -13.638 1.00 11.21 93 LYS A C 1
ATOM 643 O O . LYS A 1 93 ? 4.679 -5.853 -13.572 1.00 13.45 93 LYS A O 1
ATOM 649 N N . GLU A 1 94 ? 2.877 -6.705 -14.755 1.00 8.24 94 GL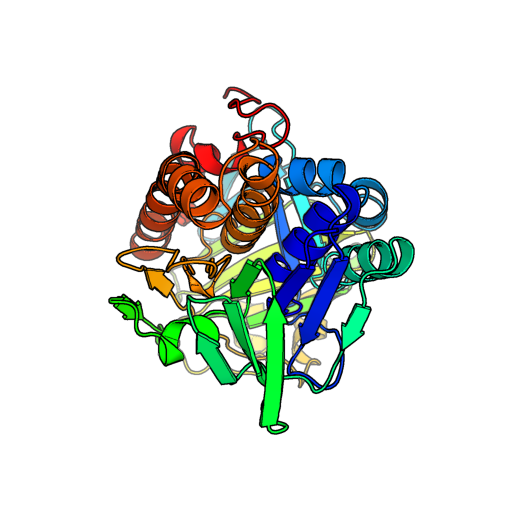U A N 1
ATOM 650 C CA . GLU A 1 94 ? 3.672 -6.660 -16.028 1.00 8.77 94 GLU A CA 1
ATOM 651 C C . GLU A 1 94 ? 2.899 -5.853 -17.044 1.00 8.96 94 GLU A C 1
ATOM 652 O O . GLU A 1 94 ? 1.662 -5.982 -17.214 1.00 8.78 94 GLU A O 1
ATOM 658 N N . THR A 1 95 ? 3.631 -5.011 -17.805 1.00 9.05 95 THR A N 1
ATOM 659 C CA . THR A 1 95 ? 3.014 -4.182 -18.870 1.00 8.67 95 THR A CA 1
ATOM 660 C C . THR A 1 95 ? 3.773 -4.330 -20.176 1.00 7.66 95 THR A C 1
ATOM 661 O O . THR A 1 95 ? 3.409 -3.661 -21.158 1.00 8.84 95 THR A O 1
ATOM 665 N N . PHE A 1 96 ? 4.834 -5.135 -20.265 1.00 8.45 96 PHE A N 1
ATOM 666 C CA . PHE A 1 96 ? 5.404 -5.542 -21.579 1.00 7.91 96 PHE A CA 1
ATOM 667 C C . PHE A 1 96 ? 5.997 -4.429 -22.400 1.00 7.89 96 PHE A C 1
ATOM 668 O O . PHE A 1 96 ? 5.968 -4.460 -23.609 1.00 8.42 96 PHE A O 1
ATOM 676 N N . ASN A 1 97 ? 6.482 -3.407 -21.699 1.00 8.55 97 ASN A N 1
ATOM 677 C CA . ASN A 1 97 ? 7.114 -2.251 -22.370 1.00 9.26 97 ASN A CA 1
ATOM 678 C C . ASN A 1 97 ? 6.260 -1.733 -23.523 1.00 9.20 97 ASN A C 1
ATOM 679 O O . ASN A 1 97 ? 6.733 -1.468 -24.623 1.00 9.25 97 ASN A O 1
ATOM 684 N N . GLY A 1 98 ? 4.971 -1.616 -23.226 1.00 7.92 98 GLY A N 1
ATOM 685 C CA . GLY A 1 98 ? 4.089 -0.986 -24.192 1.00 8.05 98 GLY A CA 1
ATOM 686 C C . GLY A 1 98 ? 3.501 -1.905 -25.286 1.00 7.99 98 GLY A C 1
ATOM 687 O O . GLY A 1 98 ? 2.709 -1.397 -26.096 1.00 9.48 98 GLY A O 1
ATOM 688 N N . LEU A 1 99 ? 3.905 -3.170 -25.346 1.00 6.96 99 LEU A N 1
ATOM 689 C CA . LEU A 1 99 ? 3.358 -4.058 -26.368 1.00 8.24 99 LEU A CA 1
ATOM 690 C C . LEU A 1 99 ? 1.813 -4.037 -26.276 1.00 8.21 99 LEU A C 1
ATOM 691 O O . LEU A 1 99 ? 1.265 -4.314 -25.202 1.00 8.06 99 LEU A O 1
ATOM 696 N N . PRO A 1 100 ? 1.172 -3.739 -27.410 1.00 7.70 100 PRO A N 1
ATOM 697 C CA . PRO A 1 100 ? -0.305 -3.742 -27.346 1.00 7.86 100 PRO A CA 1
ATOM 698 C C . PRO A 1 100 ? -0.954 -5.103 -27.017 1.00 8.45 100 PRO A C 1
ATOM 699 O O . PRO A 1 100 ? -0.421 -6.146 -27.363 1.00 10.69 100 PRO A O 1
ATOM 703 N N . TRP A 1 101 ? -2.052 -5.042 -26.235 1.00 8.05 101 TRP A N 1
ATOM 704 C CA . TRP A 1 101 ? -2.841 -6.254 -25.918 1.00 7.83 101 TRP A CA 1
ATOM 705 C C . TRP A 1 101 ? -4.207 -5.799 -25.598 1.00 7.30 101 TRP A C 1
ATOM 706 O O . TRP A 1 101 ? -4.483 -4.611 -25.408 1.00 8.59 101 TRP A O 1
ATOM 717 N N . ARG A 1 102 ? -5.135 -6.764 -25.541 1.00 7.90 102 ARG A N 1
ATOM 718 C CA . ARG A 1 102 ? -6.552 -6.406 -25.459 1.00 8.12 102 ARG A CA 1
ATOM 719 C C . ARG A 1 102 ? -7.320 -7.584 -24.984 1.00 8.16 102 ARG A C 1
ATOM 720 O O . ARG A 1 102 ? -7.027 -8.759 -25.373 1.00 8.79 102 ARG A O 1
ATOM 728 N N . ILE A 1 103 ? -8.339 -7.377 -24.160 1.00 6.51 103 ILE A N 1
ATOM 729 C CA . ILE A 1 103 ? -9.264 -8.428 -23.675 1.00 7.07 103 ILE A CA 1
ATOM 730 C C . ILE A 1 103 ? -10.635 -8.054 -24.219 1.00 7.30 103 ILE A C 1
ATOM 731 O O . ILE A 1 103 ? -11.031 -6.879 -24.286 1.00 8.00 103 ILE A O 1
ATOM 736 N N . MET A 1 104 ? -11.373 -9.105 -24.631 1.00 7.67 104 MET A N 1
ATOM 737 C CA . MET A 1 104 ? -12.737 -8.876 -25.221 1.00 6.98 104 MET A CA 1
ATOM 738 C C . MET A 1 104 ? -13.517 -10.153 -25.051 1.00 8.30 104 MET A C 1
ATOM 739 O O . MET A 1 104 ? -12.979 -11.229 -24.859 1.00 7.82 104 MET A O 1
ATOM 744 N N . THR A 1 105 ? -14.813 -10.009 -25.263 1.00 7.47 105 THR A N 1
ATOM 745 C CA . THR A 1 105 ? -15.598 -11.291 -25.363 1.00 8.16 105 THR A CA 1
ATOM 746 C C . THR A 1 105 ? -15.318 -11.925 -26.750 1.00 7.14 105 THR A C 1
ATOM 747 O O . THR A 1 105 ? -15.043 -11.247 -27.714 1.00 7.98 105 THR A O 1
ATOM 751 N N . ARG A 1 106 ? -15.510 -13.246 -26.730 1.00 6.98 106 ARG A N 1
ATOM 752 C CA . ARG A 1 106 ? -15.431 -13.974 -27.967 1.00 7.69 106 ARG A CA 1
ATOM 753 C C . ARG A 1 106 ? -16.443 -13.486 -28.988 1.00 9.41 106 ARG A C 1
ATOM 754 O O . ARG A 1 106 ? -16.122 -13.366 -30.177 1.00 9.05 106 ARG A O 1
ATOM 762 N N . SER A 1 107 ? -17.668 -13.228 -28.530 1.00 8.94 107 SER A N 1
ATOM 763 C CA A SER A 1 107 ? -18.675 -12.712 -29.438 0.50 8.68 107 SER A CA 1
ATOM 764 C CA B SER A 1 107 ? -18.684 -12.700 -29.461 0.50 9.61 107 SER A CA 1
ATOM 765 C C . SER A 1 107 ? -18.280 -11.384 -30.033 1.00 9.47 107 SER A C 1
ATOM 766 O O . SER A 1 107 ? -18.489 -11.134 -31.227 1.00 10.33 107 SER A O 1
ATOM 771 N N . HIS A 1 108 ? -17.597 -10.545 -29.224 1.00 8.59 108 HIS A N 1
ATOM 772 C CA . HIS A 1 108 ? -17.184 -9.246 -29.785 1.00 9.09 108 HIS A CA 1
ATOM 773 C C . HIS A 1 108 ? -16.211 -9.395 -30.911 1.00 8.54 108 HIS A C 1
ATOM 774 O O . HIS A 1 108 ? -16.356 -8.757 -31.950 1.00 10.40 108 HIS A O 1
ATOM 781 N N . LEU A 1 109 ? -15.231 -10.284 -30.737 1.00 7.81 109 LEU A N 1
ATOM 782 C CA . LEU A 1 109 ? -14.256 -10.467 -31.775 1.00 8.57 109 LEU A CA 1
ATOM 783 C C . LEU A 1 109 ? -14.893 -11.118 -33.030 1.00 8.22 109 LEU A C 1
ATOM 784 O O . LEU A 1 109 ? -14.697 -10.702 -34.153 1.00 8.78 109 LEU A O 1
ATOM 789 N N . HIS A 1 110 ? -15.665 -12.193 -32.727 1.00 9.16 110 HIS A N 1
ATOM 790 C CA A HIS A 1 110 ? -16.226 -12.965 -33.817 0.50 8.81 110 HIS A CA 1
ATOM 791 C CA B HIS A 1 110 ? -16.410 -12.963 -33.769 0.50 10.67 110 HIS A CA 1
ATOM 792 C C . HIS A 1 110 ? -17.245 -12.074 -34.599 1.00 10.07 110 HIS A C 1
ATOM 793 O O . HIS A 1 110 ? -17.173 -12.087 -35.850 1.00 9.70 110 HIS A O 1
ATOM 806 N N . ASP A 1 111 ? -18.031 -11.227 -33.930 1.00 10.80 111 ASP A N 1
ATOM 807 C CA . ASP A 1 111 ? -19.008 -10.416 -34.642 1.00 12.97 111 ASP A CA 1
ATOM 808 C C . ASP A 1 111 ? -18.295 -9.352 -35.463 1.00 11.96 111 ASP A C 1
ATOM 809 O O . ASP A 1 111 ? -18.650 -9.138 -36.649 1.00 14.02 111 ASP A O 1
ATOM 814 N N . ALA A 1 112 ? -17.133 -8.812 -34.996 1.00 11.97 112 ALA A N 1
ATOM 815 C CA . ALA A 1 112 ? -16.412 -7.875 -35.816 1.00 11.78 112 ALA A CA 1
ATOM 816 C C . ALA A 1 112 ? -15.879 -8.489 -37.078 1.00 10.60 112 ALA A C 1
ATOM 817 O O . ALA A 1 112 ? -15.981 -7.856 -38.147 1.00 11.77 112 ALA A O 1
ATOM 819 N N . LEU A 1 113 ? -15.400 -9.723 -37.005 1.00 9.28 113 LEU A N 1
ATOM 820 C CA . LEU A 1 113 ? -14.988 -10.401 -38.196 1.00 9.25 113 LEU A CA 1
ATOM 821 C C . LEU A 1 113 ? -16.125 -10.760 -39.152 1.00 9.48 113 LEU A C 1
ATOM 822 O O . LEU A 1 113 ? -15.914 -10.594 -40.370 1.00 10.24 113 LEU A O 1
ATOM 827 N N . VAL A 1 114 ? -17.239 -11.277 -38.590 1.00 9.40 114 VAL A N 1
ATOM 828 C CA . VAL A 1 114 ? -18.373 -11.564 -39.521 1.00 9.56 114 VAL A CA 1
ATOM 829 C C . VAL A 1 114 ? -18.796 -10.292 -40.163 1.00 9.92 114 VAL A C 1
ATOM 830 O O . VAL A 1 114 ? -19.032 -10.333 -41.424 1.00 12.36 114 VAL A O 1
ATOM 834 N N . ASN A 1 115 ? -18.845 -9.170 -39.441 1.00 10.05 115 ASN A N 1
ATOM 835 C CA . ASN A 1 115 ? -19.404 -7.879 -40.027 1.00 11.72 115 ASN A CA 1
ATOM 836 C C . ASN A 1 115 ? -18.470 -7.464 -41.138 1.00 12.76 115 ASN A C 1
ATOM 837 O O . ASN A 1 115 ? -18.998 -7.005 -42.202 1.00 14.79 115 ASN A O 1
ATOM 842 N N . ARG A 1 116 ? -17.164 -7.622 -41.007 1.00 10.63 116 ARG A N 1
ATOM 843 C CA . ARG A 1 116 ? -16.244 -7.223 -42.036 1.00 9.89 116 ARG A CA 1
ATOM 844 C C . ARG A 1 116 ? -16.317 -8.140 -43.231 1.00 9.83 116 ARG A C 1
ATOM 845 O O . ARG A 1 116 ? -16.302 -7.678 -44.368 1.00 10.50 116 ARG A O 1
ATOM 853 N N . ALA A 1 117 ? -16.423 -9.468 -43.019 1.00 10.76 117 ALA A N 1
ATOM 854 C CA . ALA A 1 117 ? -16.585 -10.363 -44.150 1.00 9.74 117 ALA A CA 1
ATOM 855 C C . ALA A 1 117 ? -17.890 -10.043 -44.913 1.00 11.21 117 ALA A C 1
ATOM 856 O O . ALA A 1 117 ? -17.837 -10.081 -46.165 1.00 12.97 117 ALA A O 1
ATOM 858 N N . ARG A 1 118 ? -18.966 -9.708 -44.213 1.00 12.49 118 ARG A N 1
ATOM 859 C CA . ARG A 1 118 ? -20.250 -9.398 -44.894 1.00 15.32 118 ARG A CA 1
ATOM 860 C C . ARG A 1 118 ? -20.040 -8.088 -45.646 1.00 15.60 118 ARG A C 1
ATOM 861 O O . ARG A 1 118 ? -20.520 -8.013 -46.854 1.00 18.99 118 ARG A O 1
ATOM 869 N N . ALA A 1 119 ? -19.413 -7.066 -45.032 1.00 14.98 119 ALA A N 1
ATOM 870 C CA . ALA A 1 119 ? -19.209 -5.790 -45.738 1.00 15.70 119 ALA A CA 1
ATOM 871 C C . ALA A 1 119 ? -18.448 -6.006 -47.033 1.00 15.12 119 ALA A C 1
ATOM 872 O O . ALA A 1 119 ? -18.671 -5.258 -48.028 1.00 18.06 119 ALA A O 1
ATOM 874 N N . LEU A 1 120 ? -17.487 -6.949 -47.139 1.00 14.11 120 LEU A N 1
ATOM 875 C CA . LEU A 1 120 ? -16.709 -7.184 -48.291 1.00 13.01 120 LEU A CA 1
ATOM 876 C C . LEU A 1 120 ? -17.400 -8.136 -49.332 1.00 12.14 120 LEU A C 1
ATOM 877 O O . LEU A 1 120 ? -16.860 -8.300 -50.421 1.00 14.73 120 LEU A O 1
ATOM 882 N N . GLY A 1 121 ? -18.568 -8.660 -48.951 1.00 14.54 121 GLY A N 1
ATOM 883 C CA . GLY A 1 121 ? -19.225 -9.573 -49.869 1.00 15.75 121 GLY A CA 1
ATOM 884 C C . GLY A 1 121 ? -18.656 -10.974 -49.876 1.00 16.49 121 GLY A C 1
ATOM 885 O O . GLY A 1 121 ? -18.799 -11.723 -50.870 1.00 18.82 121 GLY A O 1
ATOM 886 N N . VAL A 1 122 ? -18.009 -11.450 -48.802 1.00 14.22 122 VAL A N 1
ATOM 887 C CA . VAL A 1 122 ? -17.719 -12.883 -48.761 1.00 13.37 122 VAL A CA 1
ATOM 888 C C . VAL A 1 122 ? -19.064 -13.660 -48.652 1.00 11.78 122 VAL A C 1
ATOM 889 O O . VAL A 1 122 ? -19.993 -13.307 -47.892 1.00 14.70 122 VAL A O 1
ATOM 893 N N . ASP A 1 123 ? -19.130 -14.718 -49.488 1.00 14.56 123 ASP A N 1
ATOM 894 C CA . ASP A 1 123 ? -20.325 -15.551 -49.469 1.00 14.73 123 ASP A CA 1
ATOM 895 C C . ASP A 1 123 ? -20.175 -16.521 -48.274 1.00 14.88 123 ASP A C 1
ATOM 896 O O . ASP A 1 123 ? -19.391 -17.478 -48.355 1.00 16.88 123 ASP A O 1
ATOM 901 N N . ILE A 1 124 ? -21.016 -16.380 -47.275 1.00 12.32 124 ILE A N 1
ATOM 902 C CA . ILE A 1 124 ? -20.973 -17.224 -46.075 1.00 12.35 124 ILE A CA 1
ATOM 903 C C . ILE A 1 124 ? -22.222 -18.080 -46.060 1.00 13.41 124 ILE A C 1
ATOM 904 O O . ILE A 1 124 ? -23.367 -17.613 -46.256 1.00 14.36 124 ILE A O 1
ATOM 909 N N . SER A 1 125 ? -21.971 -19.369 -45.894 1.00 11.79 125 SER A N 1
ATOM 910 C CA . SER A 1 125 ? -23.088 -20.320 -45.677 1.00 11.76 125 SER A CA 1
ATOM 911 C C . SER A 1 125 ? -23.029 -20.929 -44.295 1.00 11.75 125 SER A C 1
ATOM 912 O O . SER A 1 125 ? -21.987 -21.361 -43.852 1.00 13.43 125 SER A O 1
ATOM 915 N N . VAL A 1 126 ? -24.166 -21.002 -43.616 1.00 12.05 126 VAL A N 1
ATOM 916 C CA . VAL A 1 126 ? -24.336 -21.783 -42.400 1.00 10.00 126 VAL A CA 1
ATOM 917 C C . VAL A 1 126 ? -24.986 -23.158 -42.687 1.00 10.20 126 VAL A C 1
ATOM 918 O O . VAL A 1 126 ? -25.355 -23.419 -43.871 1.00 12.19 126 VAL A O 1
ATOM 922 N N . ASN A 1 127 ? -24.922 -24.055 -41.687 1.00 9.50 127 ASN A N 1
ATOM 923 C CA . ASN A 1 127 ? -25.405 -25.457 -41.923 1.00 10.91 127 ASN A CA 1
ATOM 924 C C . ASN A 1 127 ? -24.686 -26.048 -43.118 1.00 10.87 127 ASN A C 1
ATOM 925 O O . ASN A 1 127 ? -25.259 -26.818 -43.973 1.00 11.90 127 ASN A O 1
ATOM 930 N N . SER A 1 128 ? -23.358 -25.759 -43.276 1.00 10.11 128 SER A N 1
ATOM 931 C CA . SER A 1 128 ? -22.593 -26.134 -44.443 1.00 9.73 128 SER A CA 1
ATOM 932 C C . SER A 1 128 ? -21.259 -26.707 -44.009 1.00 9.14 128 SER A C 1
ATOM 933 O O . SER A 1 128 ? -20.286 -25.982 -43.660 1.00 12.01 128 SER A O 1
ATOM 936 N N . GLU A 1 129 ? -21.243 -28.009 -43.899 1.00 12.10 129 GLU A N 1
ATOM 937 C CA . GLU A 1 129 ? -20.071 -28.730 -43.337 1.00 9.61 129 GLU A CA 1
ATOM 938 C C . GLU A 1 129 ? -19.213 -29.318 -44.380 1.00 11.13 129 GLU A C 1
ATOM 939 O O . GLU A 1 129 ? -19.718 -30.091 -45.262 1.00 11.11 129 GLU A O 1
ATOM 945 N N . ALA A 1 130 ? -17.923 -29.080 -44.371 1.00 9.90 130 ALA A N 1
ATOM 946 C CA . ALA A 1 130 ? -16.959 -29.738 -45.274 1.00 11.03 130 ALA A CA 1
ATOM 947 C C . ALA A 1 130 ? -16.644 -31.085 -44.681 1.00 11.22 130 ALA A C 1
ATOM 948 O O . ALA A 1 130 ? -16.259 -31.245 -43.527 1.00 11.94 130 ALA A O 1
ATOM 950 N N . VAL A 1 131 ? -16.910 -32.171 -45.469 1.00 11.59 131 VAL A N 1
ATOM 951 C CA . VAL A 1 131 ? -16.680 -33.543 -44.909 1.00 12.16 131 VAL A CA 1
ATOM 952 C C . VAL A 1 131 ? -15.503 -34.188 -45.621 1.00 12.34 131 VAL A C 1
ATOM 953 O O . VAL A 1 131 ? -14.866 -35.106 -45.016 1.00 14.19 131 VAL A O 1
ATOM 957 N N . ALA A 1 132 ? -15.142 -33.709 -46.804 1.00 12.64 132 ALA A N 1
ATOM 958 C CA . ALA A 1 132 ? -13.967 -34.249 -47.452 1.00 12.71 132 ALA A CA 1
ATOM 959 C C . ALA A 1 132 ? -13.298 -33.246 -48.302 1.00 13.66 132 ALA A C 1
ATOM 960 O O . ALA A 1 132 ? -13.945 -32.288 -48.807 1.00 17.15 132 ALA A O 1
ATOM 962 N N . ALA A 1 133 ? -12.004 -33.372 -48.502 1.00 11.29 133 ALA A N 1
ATOM 963 C CA . ALA A 1 133 ? -11.292 -32.440 -49.400 1.00 13.00 133 ALA A CA 1
ATOM 964 C C . ALA A 1 133 ? -10.305 -33.223 -50.260 1.00 12.59 133 ALA A C 1
ATOM 965 O O . ALA A 1 133 ? -9.788 -34.249 -49.803 1.00 15.89 133 ALA A O 1
ATOM 967 N N . ASP A 1 134 ? -9.975 -32.662 -51.427 1.00 15.36 134 ASP A N 1
ATOM 968 C CA . ASP A 1 134 ? -9.046 -33.376 -52.308 1.00 16.41 134 ASP A CA 1
ATOM 969 C C . ASP A 1 134 ? -7.978 -32.325 -52.619 1.00 15.12 134 ASP A C 1
ATOM 970 O O . ASP A 1 134 ? -8.340 -31.192 -53.017 1.00 14.73 134 ASP A O 1
ATOM 975 N N . PRO A 1 135 ? -6.691 -32.672 -52.438 1.00 13.87 135 PRO A N 1
ATOM 976 C CA . PRO A 1 135 ? -5.591 -31.768 -52.828 1.00 14.10 135 PRO A CA 1
ATOM 977 C C . PRO A 1 135 ? -5.614 -31.210 -54.241 1.00 14.27 135 PRO A C 1
ATOM 978 O O . PRO A 1 135 ? -5.021 -30.181 -54.520 1.00 15.40 135 PRO A O 1
ATOM 982 N N . VAL A 1 136 ? -6.368 -31.841 -55.150 1.00 13.96 136 VAL A N 1
ATOM 983 C CA A VAL A 1 136 ? -6.397 -31.214 -56.487 0.50 15.79 136 VAL A CA 1
ATOM 984 C CA B VAL A 1 136 ? -6.542 -31.370 -56.501 0.50 14.93 136 VAL A CA 1
ATOM 985 C C . VAL A 1 136 ? -7.303 -30.022 -56.562 1.00 14.30 136 VAL A C 1
ATOM 986 O O . VAL A 1 136 ? -7.364 -29.315 -57.581 1.00 17.60 136 VAL A O 1
ATOM 993 N N . GLY A 1 137 ? -7.999 -29.676 -55.433 1.00 13.81 137 GLY A N 1
ATOM 994 C CA . GLY A 1 137 ? -8.819 -28.465 -55.355 1.00 13.55 137 GLY A CA 1
ATOM 995 C C . GLY A 1 137 ? -10.316 -28.750 -55.358 1.00 15.43 137 GLY A C 1
ATOM 996 O O . GLY A 1 137 ? -11.126 -28.110 -56.045 1.00 14.98 137 GLY A O 1
ATOM 997 N N . ARG A 1 138 ? -10.717 -29.735 -54.546 1.00 18.13 138 ARG A N 1
ATOM 998 C CA . ARG A 1 138 ? -12.143 -30.071 -54.436 1.00 18.93 138 ARG A CA 1
ATOM 999 C C . ARG A 1 138 ? -12.534 -30.230 -52.957 1.00 19.96 138 ARG A C 1
ATOM 1000 O O . ARG A 1 138 ? -11.746 -30.622 -52.096 1.00 21.23 138 ARG A O 1
ATOM 1008 N N . LEU A 1 139 ? -13.728 -29.754 -52.649 1.00 16.00 139 LEU A N 1
ATOM 1009 C CA . LEU A 1 139 ? -14.242 -29.784 -51.285 1.00 15.69 139 LEU A CA 1
ATOM 1010 C C . LEU A 1 139 ? -15.639 -30.403 -51.382 1.00 14.68 139 LEU A C 1
ATOM 1011 O O . LEU A 1 139 ? -16.470 -29.882 -52.162 1.00 16.29 139 LEU A O 1
ATOM 1016 N N . THR A 1 140 ? -15.881 -31.471 -50.645 1.00 13.18 140 THR A N 1
ATOM 1017 C CA . THR A 1 140 ? -17.241 -32.032 -50.614 1.00 13.97 140 THR A CA 1
ATOM 1018 C C . THR A 1 140 ? -18.005 -31.649 -49.344 1.00 11.08 140 THR A C 1
ATOM 1019 O O . THR A 1 140 ? -17.469 -31.876 -48.226 1.00 11.34 140 THR A O 1
ATOM 1023 N N . LEU A 1 141 ? -19.189 -31.096 -49.460 1.00 9.30 141 LEU A N 1
ATOM 1024 C CA . LEU A 1 141 ? -20.004 -30.768 -48.312 1.00 10.69 141 LEU A CA 1
ATOM 1025 C C . LEU A 1 141 ? -20.874 -31.949 -47.851 1.00 11.90 141 LEU A C 1
ATOM 1026 O O . LEU A 1 141 ? -21.057 -32.900 -48.661 1.00 10.09 141 LEU A O 1
ATOM 1031 N N . GLN A 1 142 ? -21.476 -31.848 -46.655 1.00 10.79 142 GLN A N 1
ATOM 1032 C CA . GLN A 1 142 ? -22.318 -32.976 -46.154 1.00 11.56 142 GLN A CA 1
ATOM 1033 C C . GLN A 1 142 ? -23.516 -33.169 -47.033 1.00 12.83 142 GLN A C 1
ATOM 1034 O O . GLN A 1 142 ? -24.073 -34.271 -47.059 1.00 14.59 142 GLN A O 1
ATOM 1040 N N . THR A 1 143 ? -23.865 -32.166 -47.804 1.00 12.44 143 THR A N 1
ATOM 1041 C CA . THR A 1 143 ? -25.049 -32.263 -48.695 1.00 15.61 143 THR A CA 1
ATOM 1042 C C . THR A 1 143 ? -24.710 -33.079 -49.908 1.00 15.77 143 THR A C 1
ATOM 1043 O O . THR A 1 143 ? -25.605 -33.334 -50.734 1.00 18.84 143 THR A O 1
ATOM 1047 N N . GLY A 1 144 ? -23.441 -33.440 -50.132 1.00 12.68 144 GLY A N 1
ATOM 1048 C CA . GLY A 1 144 ? -22.993 -34.098 -51.350 1.00 11.86 144 GLY A CA 1
ATOM 1049 C C . GLY A 1 144 ? -22.569 -33.081 -52.434 1.00 12.20 144 GLY A C 1
ATOM 1050 O O . GLY A 1 144 ? -21.970 -33.496 -53.366 1.00 14.67 144 GLY A O 1
ATOM 1051 N N . GLU A 1 145 ? -22.765 -31.765 -52.188 1.00 12.45 145 GLU A N 1
ATOM 1052 C CA . GLU A 1 145 ? -22.210 -30.789 -53.178 1.00 11.89 145 GLU A CA 1
ATOM 1053 C C . GLU A 1 145 ? -20.675 -30.863 -53.232 1.00 12.46 145 GLU A C 1
ATOM 1054 O O . GLU A 1 145 ? -19.990 -30.845 -52.200 1.00 12.56 145 GLU A O 1
ATOM 1060 N N . VAL A 1 146 ? -20.152 -30.929 -54.453 1.00 12.74 146 VAL A N 1
ATOM 1061 C CA . VAL A 1 146 ? -18.730 -30.929 -54.676 1.00 12.36 146 VAL A CA 1
ATOM 1062 C C . VAL A 1 146 ? -18.348 -29.601 -55.275 1.00 14.74 146 VAL A C 1
ATOM 1063 O O . VAL A 1 146 ? -18.937 -29.124 -56.294 1.00 16.34 146 VAL A O 1
ATOM 1067 N N . LEU A 1 147 ? -17.427 -28.927 -54.587 1.00 13.14 147 LEU A N 1
ATOM 1068 C CA . LEU A 1 147 ? -17.007 -27.581 -54.979 1.00 13.45 147 LEU A CA 1
ATOM 1069 C C . LEU A 1 147 ? -15.596 -27.611 -55.499 1.00 13.62 147 LEU A C 1
ATOM 1070 O O . LEU A 1 147 ? -14.717 -28.167 -54.868 1.00 16.44 147 LEU A O 1
ATOM 1075 N N . GLU A 1 148 ? -15.357 -27.035 -56.669 1.00 14.07 148 GLU A N 1
ATOM 1076 C CA . GLU A 1 148 ? -13.979 -26.971 -57.150 1.00 15.86 148 GLU A CA 1
ATOM 1077 C C . GLU A 1 148 ? -13.474 -25.536 -56.851 1.00 15.08 148 GLU A C 1
ATOM 1078 O O . GLU A 1 148 ? -14.204 -24.538 -56.896 1.00 15.86 148 GLU A O 1
ATOM 1084 N N . ALA A 1 149 ? -12.170 -25.481 -56.587 1.00 13.32 149 ALA A N 1
ATOM 1085 C CA . ALA A 1 149 ? -11.573 -24.218 -56.240 1.00 13.65 149 ALA A CA 1
ATOM 1086 C C . ALA A 1 149 ? -10.108 -24.230 -56.616 1.00 12.87 149 ALA A C 1
ATOM 1087 O O . ALA A 1 149 ? -9.470 -25.293 -56.666 1.00 15.28 149 ALA A O 1
ATOM 1089 N N . ASP A 1 150 ? -9.522 -23.019 -56.665 1.00 12.90 150 ASP A N 1
ATOM 1090 C CA . ASP A 1 150 ? -8.051 -22.941 -56.758 1.00 14.79 150 ASP A CA 1
ATOM 1091 C C . ASP A 1 150 ? -7.325 -23.070 -55.431 1.00 13.29 150 ASP A C 1
ATOM 1092 O O . ASP A 1 150 ? -6.145 -23.344 -55.375 1.00 12.90 150 ASP A O 1
ATOM 1097 N N . LEU A 1 151 ? -8.093 -22.896 -54.331 1.00 12.00 151 LEU A N 1
ATOM 1098 C CA . LEU A 1 151 ? -7.487 -23.038 -52.947 1.00 10.63 151 LEU A CA 1
ATOM 1099 C C . LEU A 1 151 ? -8.608 -23.506 -52.079 1.00 7.37 151 LEU A C 1
ATOM 1100 O O . LEU A 1 151 ? -9.753 -23.056 -52.184 1.00 9.74 151 LEU A O 1
ATOM 1105 N N . ILE A 1 152 ? -8.214 -24.462 -51.260 1.00 8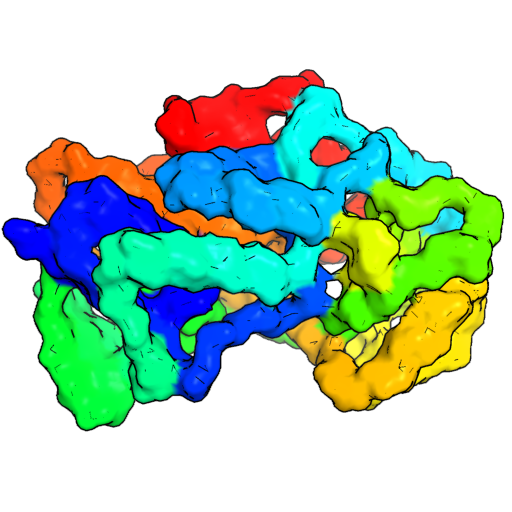.86 152 ILE A N 1
ATOM 1106 C CA . ILE A 1 152 ? -9.132 -24.974 -50.192 1.00 10.31 152 ILE A CA 1
ATOM 1107 C C . ILE A 1 152 ? -8.510 -24.658 -48.831 1.00 10.79 152 ILE A C 1
ATOM 1108 O O . ILE A 1 152 ? -7.344 -25.044 -48.615 1.00 9.45 152 ILE A O 1
ATOM 1113 N N . VAL A 1 153 ? -9.197 -23.949 -47.929 1.00 8.47 153 VAL A N 1
ATOM 1114 C CA . VAL A 1 153 ? -8.689 -23.642 -46.615 1.00 8.72 153 VAL A CA 1
ATOM 1115 C C . VAL A 1 153 ? -9.417 -24.522 -45.594 1.00 9.10 153 VAL A C 1
ATOM 1116 O O . VAL A 1 153 ? -10.620 -24.353 -45.392 1.00 8.97 153 VAL A O 1
ATOM 1120 N N . GLY A 1 154 ? -8.646 -25.353 -44.927 1.00 8.23 154 GLY A N 1
ATOM 1121 C CA . GLY A 1 154 ? -9.185 -26.164 -43.816 1.00 8.77 154 GLY A CA 1
ATOM 1122 C C . GLY A 1 154 ? -9.004 -25.378 -42.529 1.00 8.64 154 GLY A C 1
ATOM 1123 O O . GLY A 1 154 ? -7.988 -25.452 -41.906 1.00 8.83 154 GLY A O 1
ATOM 1124 N N . ALA A 1 155 ? -10.013 -24.588 -42.198 1.00 7.68 155 ALA A N 1
ATOM 1125 C CA . ALA A 1 155 ? -10.014 -23.768 -40.913 1.00 7.33 155 ALA A CA 1
ATOM 1126 C C . ALA A 1 155 ? -11.155 -24.329 -40.058 1.00 8.44 155 ALA A C 1
ATOM 1127 O O . ALA A 1 155 ? -11.857 -23.570 -39.366 1.00 8.56 155 ALA A O 1
ATOM 1129 N N . ASP A 1 156 ? -11.237 -25.666 -40.044 1.00 8.01 156 ASP A N 1
ATOM 1130 C CA . ASP A 1 156 ? -12.355 -26.346 -39.364 1.00 7.45 156 ASP A CA 1
ATOM 1131 C C . ASP A 1 156 ? -12.068 -26.952 -38.062 1.00 8.51 156 ASP A C 1
ATOM 1132 O O . ASP A 1 156 ? -12.709 -27.925 -37.657 1.00 10.90 156 ASP A O 1
ATOM 1137 N N . GLY A 1 157 ? -11.131 -26.321 -37.336 1.00 7.93 157 GLY A N 1
ATOM 1138 C CA . GLY A 1 157 ? -11.000 -26.622 -35.915 1.00 7.89 157 GLY A CA 1
ATOM 1139 C C . GLY A 1 157 ? -10.188 -27.886 -35.577 1.00 7.39 157 GLY A C 1
ATOM 1140 O O . GLY A 1 157 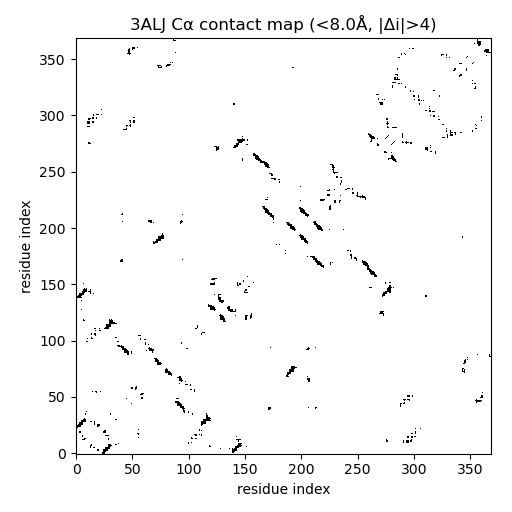? -9.706 -28.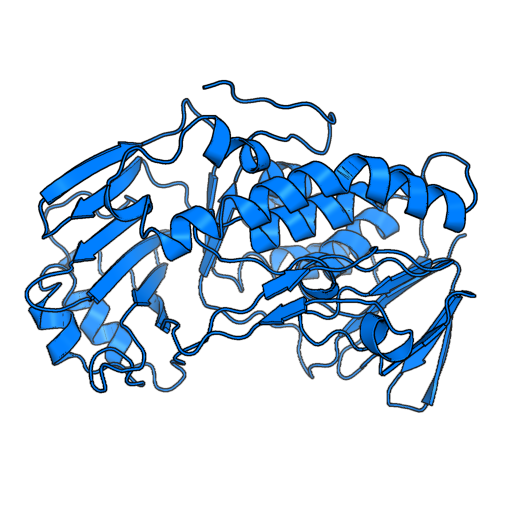578 -36.450 1.00 8.26 157 GLY A O 1
ATOM 1141 N N . VAL A 1 158 ? -10.107 -28.235 -34.283 1.00 7.88 158 VAL A N 1
ATOM 1142 C CA . VAL A 1 158 ? -9.260 -29.343 -33.837 1.00 8.23 158 VAL A CA 1
ATOM 1143 C C . VAL A 1 158 ? -9.723 -30.652 -34.434 1.00 8.86 158 VAL A C 1
ATOM 1144 O O . VAL A 1 158 ? -8.895 -31.525 -34.610 1.00 10.32 158 VAL A O 1
ATOM 1148 N N . GLY A 1 159 ? -11.062 -30.747 -34.732 1.00 9.06 159 GLY A N 1
ATOM 1149 C CA . GLY A 1 159 ? -11.609 -32.002 -35.395 1.00 10.04 159 GLY A CA 1
ATOM 1150 C C . GLY A 1 159 ? -11.698 -31.862 -36.897 1.00 9.79 159 GLY A C 1
ATOM 1151 O O . GLY A 1 159 ? -12.507 -32.588 -37.492 1.00 10.35 159 GLY A O 1
ATOM 1152 N N . SER A 1 160 ? -10.882 -31.028 -37.548 1.00 10.35 160 SER A N 1
ATOM 1153 C CA . SER A 1 160 ? -10.946 -30.793 -39.015 1.00 9.41 160 SER A CA 1
ATOM 1154 C C . SER A 1 160 ? -11.112 -32.076 -39.845 1.00 9.55 160 SER A C 1
ATOM 1155 O O . SER A 1 160 ? -10.258 -33.015 -39.806 1.00 8.79 160 SER A O 1
ATOM 1158 N N . LYS A 1 161 ? -12.183 -32.029 -40.599 1.00 8.16 161 LYS A N 1
ATOM 1159 C CA . LYS A 1 161 ? -12.432 -33.078 -41.591 1.00 7.94 161 LYS A CA 1
ATOM 1160 C C . LYS A 1 161 ? -11.728 -32.824 -42.876 1.00 9.78 161 LYS A C 1
ATOM 1161 O O . LYS A 1 161 ? -11.442 -33.781 -43.624 1.00 10.93 161 LYS A O 1
ATOM 1167 N N . VAL A 1 162 ? -11.429 -31.556 -43.209 1.00 9.17 162 VAL A N 1
ATOM 1168 C CA . VAL A 1 162 ? -10.564 -31.325 -44.318 1.00 9.61 162 VAL A CA 1
ATOM 1169 C C . VAL A 1 162 ? -9.222 -32.050 -44.065 1.00 10.28 162 VAL A C 1
ATOM 1170 O O . VAL A 1 162 ? -8.707 -32.755 -44.968 1.00 11.70 162 VAL A O 1
ATOM 1174 N N . ARG A 1 163 ? -8.638 -31.914 -42.863 1.00 10.24 163 ARG A N 1
ATOM 1175 C CA . ARG A 1 163 ? -7.431 -32.597 -42.544 1.00 9.47 163 ARG A CA 1
ATOM 1176 C C . ARG A 1 163 ? -7.610 -34.116 -42.510 1.00 10.00 163 ARG A C 1
ATOM 1177 O O . ARG A 1 163 ? -6.854 -34.820 -43.217 1.00 10.18 163 ARG A O 1
ATOM 1185 N N . ASP A 1 164 ? -8.644 -34.586 -41.812 1.00 9.45 164 ASP A N 1
ATOM 1186 C CA . ASP A 1 164 ? -8.644 -36.048 -41.614 1.00 10.84 164 ASP A CA 1
ATOM 1187 C C . ASP A 1 164 ? -9.153 -36.791 -42.839 1.00 11.74 164 ASP A C 1
ATOM 1188 O O . ASP A 1 164 ? -8.821 -38.011 -42.959 1.00 13.70 164 ASP A O 1
ATOM 1193 N N . SER A 1 165 ? -9.897 -36.145 -43.717 1.00 10.82 165 SER A N 1
ATOM 1194 C CA . SER A 1 165 ? -10.255 -36.889 -45.003 1.00 10.99 165 SER A CA 1
ATOM 1195 C C . SER A 1 165 ? -9.104 -37.110 -45.872 1.00 14.15 165 SER A C 1
ATOM 1196 O O . SER A 1 165 ? -9.048 -38.150 -46.579 1.00 16.96 165 SER A O 1
ATOM 1199 N N . ILE A 1 166 ? -8.102 -36.258 -45.837 1.00 11.11 166 ILE A N 1
ATOM 1200 C CA . ILE A 1 166 ? -6.891 -36.410 -46.616 1.00 11.38 166 ILE A CA 1
ATOM 1201 C C . ILE A 1 166 ? -5.902 -37.289 -45.877 1.00 14.01 166 ILE A C 1
ATOM 1202 O O . ILE A 1 166 ? -5.211 -38.141 -46.544 1.00 16.52 166 ILE A O 1
ATOM 1207 N N . GLY A 1 167 ? -5.749 -37.113 -44.561 1.00 12.82 167 GLY A N 1
ATOM 1208 C CA . GLY A 1 167 ? -4.830 -37.934 -43.825 1.00 12.99 167 GLY A CA 1
ATOM 1209 C C . GLY A 1 167 ? -3.558 -37.210 -43.587 1.00 13.04 167 GLY A C 1
ATOM 1210 O O . GLY A 1 167 ? -2.723 -37.086 -44.526 1.00 15.08 167 GLY A O 1
ATOM 1211 N N . PHE A 1 168 ? -3.418 -36.620 -42.383 1.00 12.09 168 PHE A N 1
ATOM 1212 C CA . PHE A 1 168 ? -2.129 -36.023 -42.031 1.00 11.61 168 PHE A CA 1
ATOM 1213 C C . PHE A 1 168 ? -1.609 -36.627 -40.789 1.00 12.47 168 PHE A C 1
ATOM 1214 O O . PHE A 1 168 ? -2.366 -36.868 -39.774 1.00 13.69 168 PHE A O 1
ATOM 1222 N N . LYS A 1 169 ? -0.350 -37.033 -40.812 1.00 13.27 169 LYS A N 1
ATOM 1223 C CA . LYS A 1 169 ? 0.282 -37.644 -39.652 1.00 12.68 169 LYS A CA 1
ATOM 1224 C C . LYS A 1 169 ? 0.250 -36.532 -38.550 1.00 13.57 169 LYS A C 1
ATOM 1225 O O . LYS A 1 169 ? 0.633 -35.381 -38.765 1.00 13.45 169 LYS A O 1
ATOM 1231 N N . GLN A 1 170 ? -0.079 -36.981 -37.372 1.00 10.92 170 GLN A N 1
ATOM 1232 C CA . GLN A 1 170 ? -0.416 -35.984 -36.286 1.00 11.28 170 GLN A CA 1
ATOM 1233 C C . GLN A 1 170 ? -0.306 -36.640 -34.920 1.00 10.69 170 GLN A C 1
ATOM 1234 O O . GLN A 1 170 ? -0.472 -37.872 -34.755 1.00 11.35 170 GLN A O 1
ATOM 1240 N N . ASP A 1 171 ? -0.135 -35.758 -33.934 1.00 9.81 171 ASP A N 1
ATOM 1241 C CA . ASP A 1 171 ? -0.468 -36.115 -32.537 1.00 12.24 171 ASP A CA 1
ATOM 1242 C C . ASP A 1 171 ? -1.561 -35.184 -32.007 1.00 10.06 171 ASP A C 1
ATOM 1243 O O . ASP A 1 171 ? -1.401 -33.937 -32.170 1.00 11.99 171 ASP A O 1
ATOM 1248 N N . ARG A 1 172 ? -2.630 -35.776 -31.547 1.00 12.49 172 ARG A N 1
ATOM 1249 C CA . ARG A 1 172 ? -3.768 -34.997 -31.009 1.00 10.98 172 ARG A CA 1
ATOM 1250 C C . ARG A 1 172 ? -3.905 -35.451 -29.587 1.00 14.30 172 ARG A C 1
ATOM 1251 O O . ARG A 1 172 ? -3.789 -36.649 -29.246 1.00 17.42 172 ARG A O 1
ATOM 1259 N N . TRP A 1 173 ? -4.162 -34.519 -28.680 1.00 12.29 173 TRP A N 1
ATOM 1260 C CA . TRP A 1 173 ? -4.284 -34.844 -27.276 1.00 12.31 173 TRP A CA 1
ATOM 1261 C C . TRP A 1 173 ? -5.427 -34.058 -26.688 1.00 13.47 173 TRP A C 1
ATOM 1262 O O . TRP A 1 173 ? -5.441 -32.835 -26.856 1.00 11.49 173 TRP A O 1
ATOM 1273 N N . VAL A 1 174 ? -6.287 -34.701 -25.915 1.00 12.11 174 VAL A N 1
ATOM 1274 C CA . VAL A 1 174 ? -7.310 -33.982 -25.151 1.00 13.53 174 VAL A CA 1
ATOM 1275 C C . VAL A 1 174 ? -7.044 -34.229 -23.714 1.00 12.73 174 VAL A C 1
ATOM 1276 O O . VAL A 1 174 ? -6.977 -35.400 -23.274 1.00 14.40 174 VAL A O 1
ATOM 1280 N N . SER A 1 175 ? -6.964 -33.125 -22.929 1.00 11.59 175 SER A N 1
ATOM 1281 C CA A SER A 1 175 ? -6.741 -33.242 -21.502 0.50 13.75 175 SER A CA 1
ATOM 1282 C CA B SER A 1 175 ? -6.730 -33.225 -21.507 0.50 14.34 175 SER A CA 1
ATOM 1283 C C . SER A 1 175 ? -7.954 -33.761 -20.727 1.00 12.67 175 SER A C 1
ATOM 1284 O O . SER A 1 175 ? -9.104 -33.635 -21.187 1.00 14.32 175 SER A O 1
ATOM 1289 N N . LYS A 1 176 ? -7.665 -34.343 -19.564 1.00 16.13 176 LYS A N 1
ATOM 1290 C CA . LYS A 1 176 ? -8.755 -34.548 -18.565 1.00 16.80 176 LYS A CA 1
ATOM 1291 C C . LYS A 1 176 ? -9.054 -33.254 -17.833 1.00 16.01 176 LYS A C 1
ATOM 1292 O O . LYS A 1 176 ? -10.220 -33.031 -17.419 1.00 16.02 176 LYS A O 1
ATOM 1298 N N . ASP A 1 177 ? -8.030 -32.408 -17.632 1.00 16.68 177 ASP A N 1
ATOM 1299 C CA . ASP A 1 177 ? -8.320 -31.128 -16.964 1.00 14.48 177 ASP A CA 1
ATOM 1300 C C . ASP A 1 177 ? -8.725 -30.031 -17.954 1.00 13.01 177 ASP A C 1
ATOM 1301 O O . ASP A 1 177 ? -8.689 -30.131 -19.173 1.00 14.61 177 ASP A O 1
ATOM 1306 N N . GLY A 1 178 ? -9.404 -29.053 -17.315 1.00 15.54 178 GLY A N 1
ATOM 1307 C CA . GLY A 1 178 ? -9.959 -27.916 -18.088 1.00 14.24 178 GLY A CA 1
ATOM 1308 C C . GLY A 1 178 ? -10.416 -26.809 -17.128 1.00 14.55 178 GLY A C 1
ATOM 1309 O O . GLY A 1 178 ? -9.813 -26.597 -16.060 1.00 14.01 178 GLY A O 1
ATOM 1310 N N . LEU A 1 179 ? -11.382 -26.031 -17.567 1.00 13.26 179 LEU A N 1
ATOM 1311 C CA . LEU A 1 179 ? -11.749 -24.873 -16.792 1.00 12.68 179 LEU A CA 1
ATOM 1312 C C . LEU A 1 179 ? -13.057 -24.397 -17.270 1.00 13.66 179 LEU A C 1
ATOM 1313 O O . LEU A 1 179 ? -13.668 -24.909 -18.259 1.00 15.48 179 LEU A O 1
ATOM 1318 N N . ILE A 1 180 ? -13.545 -23.460 -16.518 1.00 11.90 180 ILE A N 1
ATOM 1319 C CA . ILE A 1 180 ? -14.926 -22.932 -16.694 1.00 10.22 180 ILE A CA 1
ATOM 1320 C C . ILE A 1 180 ? -14.763 -21.481 -17.051 1.00 10.83 180 ILE A C 1
ATOM 1321 O O . ILE A 1 180 ? -14.310 -20.667 -16.210 1.00 11.46 180 ILE A O 1
ATOM 1326 N N . ARG A 1 181 ? -15.127 -21.054 -18.295 1.00 10.58 181 ARG A N 1
ATOM 1327 C CA . ARG A 1 181 ? -14.973 -19.662 -18.737 1.00 10.46 181 ARG A CA 1
ATOM 1328 C C . ARG A 1 181 ? -16.365 -19.028 -18.861 1.00 11.94 181 ARG A C 1
ATOM 1329 O O . ARG A 1 181 ? -17.270 -19.612 -19.459 1.00 12.91 181 ARG A O 1
ATOM 1337 N N . LEU A 1 182 ? -16.496 -17.849 -18.262 1.00 9.57 182 LEU A N 1
ATOM 1338 C CA . LEU A 1 182 ? -17.811 -17.217 -18.200 1.00 10.38 182 LEU A CA 1
ATOM 1339 C C . LEU A 1 182 ? -17.648 -15.703 -18.329 1.00 11.94 182 LEU A C 1
ATOM 1340 O O . LEU A 1 182 ? -16.600 -15.109 -18.041 1.00 10.59 182 LEU A O 1
ATOM 1345 N N . ILE A 1 183 ? -18.747 -15.062 -18.819 1.00 10.38 183 ILE A N 1
ATOM 1346 C CA . ILE A 1 183 ? -18.951 -13.628 -18.762 1.00 10.59 183 ILE A CA 1
ATOM 1347 C C . ILE A 1 183 ? -19.968 -13.317 -17.728 1.00 13.14 183 ILE A C 1
ATOM 1348 O O . ILE A 1 183 ? -21.118 -13.870 -17.769 1.00 15.55 183 ILE A O 1
ATOM 1353 N N . VAL A 1 184 ? -19.598 -12.421 -16.817 1.00 11.96 184 VAL A N 1
ATOM 1354 C CA . VAL A 1 184 ? -20.509 -11.879 -15.778 1.00 13.42 184 VAL A CA 1
ATOM 1355 C C . VAL A 1 184 ? -20.400 -10.360 -15.778 1.00 12.85 184 VAL A C 1
ATOM 1356 O O . VAL A 1 184 ? -19.510 -9.736 -16.355 1.00 11.99 184 VAL A O 1
ATOM 1360 N N . PRO A 1 185 ? -21.348 -9.661 -15.151 1.00 14.48 185 PRO A N 1
ATOM 1361 C CA . PRO A 1 185 ? -21.202 -8.233 -14.938 1.00 13.71 185 PRO A CA 1
ATOM 1362 C C . PRO A 1 185 ? -19.959 -7.877 -14.115 1.00 13.49 185 PRO A C 1
ATOM 1363 O O . PRO A 1 185 ? -19.515 -8.711 -13.287 1.00 16.40 185 PRO A O 1
ATOM 1367 N N . ARG A 1 186 ? -19.400 -6.700 -14.407 1.00 14.57 186 ARG A N 1
ATOM 1368 C CA . ARG A 1 186 ? -18.241 -6.229 -13.651 1.00 14.18 186 ARG A CA 1
ATOM 1369 C C . ARG A 1 186 ? -18.444 -6.104 -12.133 1.00 16.59 186 ARG A C 1
ATOM 1370 O O . ARG A 1 186 ? -17.501 -6.350 -11.396 1.00 16.90 186 ARG A O 1
ATOM 1378 N N . MET A 1 187 ? -19.662 -5.711 -11.704 1.00 17.21 187 MET A N 1
ATOM 1379 C CA . MET A 1 187 ? -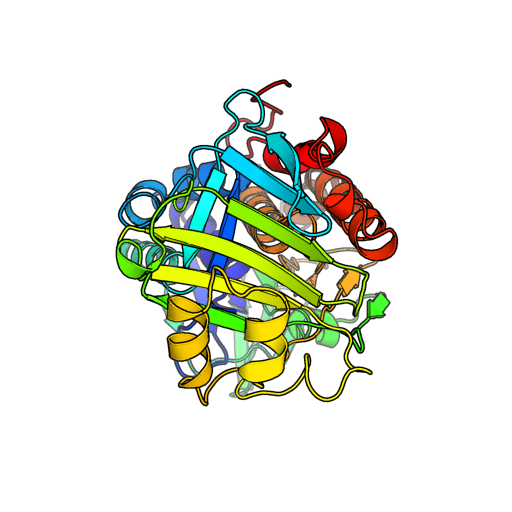19.958 -5.467 -10.285 1.00 17.72 187 MET A CA 1
ATOM 1380 C C . MET A 1 187 ? -18.898 -4.560 -9.658 1.00 19.06 187 MET A C 1
ATOM 1381 O O . MET A 1 187 ? -18.494 -4.805 -8.516 1.00 18.69 187 MET A O 1
ATOM 1386 N N . LYS A 1 188 ? -18.444 -3.549 -10.390 1.00 21.72 188 LYS A N 1
ATOM 1387 C CA A LYS A 1 188 ? -17.173 -2.949 -9.962 0.50 22.85 188 LYS A CA 1
ATOM 1388 C CA B LYS A 1 188 ? -17.235 -2.800 -10.023 0.50 23.63 188 LYS A CA 1
ATOM 1389 C C . LYS A 1 188 ? -17.361 -2.244 -8.615 1.00 24.66 188 LYS A C 1
ATOM 1390 O O . LYS A 1 188 ? -16.452 -2.367 -7.770 1.00 26.80 188 LYS A O 1
ATOM 1401 N N . LYS A 1 189 ? -18.510 -1.590 -8.393 1.00 25.21 189 LYS A N 1
ATOM 1402 C CA . LYS A 1 189 ? -18.766 -0.856 -7.153 1.00 28.10 189 LYS A CA 1
ATOM 1403 C C . LYS A 1 189 ? -18.722 -1.874 -6.013 1.00 26.29 189 LYS A C 1
ATOM 1404 O O . LYS A 1 189 ? -18.122 -1.604 -4.949 1.00 26.44 189 LYS A O 1
ATOM 1410 N N . GLU A 1 190 ? -19.395 -3.030 -6.191 1.00 25.15 190 GLU A N 1
ATOM 1411 C CA . GLU A 1 190 ? -19.517 -4.027 -5.132 1.00 19.64 190 GLU A CA 1
ATOM 1412 C C . GLU A 1 190 ? -18.173 -4.706 -4.794 1.00 20.92 190 GLU A C 1
ATOM 1413 O O . GLU A 1 190 ? -18.008 -5.255 -3.750 1.00 21.15 190 GLU A O 1
ATOM 1419 N N . LEU A 1 191 ? -17.214 -4.626 -5.713 1.00 18.15 191 LEU A N 1
ATOM 1420 C CA . LEU A 1 191 ? -15.888 -5.176 -5.416 1.00 17.76 191 LEU A CA 1
ATOM 1421 C C . LEU A 1 191 ? -15.089 -4.255 -4.451 1.00 19.28 191 LEU A C 1
ATOM 1422 O O . LEU A 1 191 ? -14.096 -4.689 -3.872 1.00 18.26 191 LEU A O 1
ATOM 1427 N N . GLY A 1 192 ? -15.481 -2.989 -4.346 1.00 20.27 192 GLY A N 1
ATOM 1428 C CA . GLY A 1 192 ? -14.888 -2.143 -3.309 1.00 19.19 192 GLY A CA 1
ATOM 1429 C C . GLY A 1 192 ? -13.442 -1.810 -3.689 1.00 21.81 192 GLY A C 1
ATOM 1430 O O . GLY A 1 192 ? -13.055 -1.682 -4.885 1.00 21.46 192 GLY A O 1
ATOM 1431 N N . HIS A 1 193 ? -12.605 -1.611 -2.670 1.00 20.99 193 HIS A N 1
ATOM 1432 C CA . HIS A 1 193 ? -11.287 -1.133 -2.927 1.00 19.21 193 HIS A CA 1
ATOM 1433 C C . HIS A 1 193 ? -10.439 -2.179 -3.657 1.00 18.70 193 HIS A C 1
ATOM 1434 O O . HIS A 1 193 ? -10.499 -3.346 -3.297 1.00 21.48 193 HIS A O 1
ATOM 1441 N N . GLY A 1 194 ? -9.676 -1.707 -4.631 1.00 17.05 194 GLY A N 1
ATOM 1442 C CA . GLY A 1 194 ? -8.745 -2.677 -5.331 1.00 16.47 194 GLY A CA 1
ATOM 1443 C C . GLY A 1 194 ? -8.368 -2.086 -6.638 1.00 17.73 194 GLY A C 1
ATOM 1444 O O . GLY A 1 194 ? -8.608 -0.921 -6.920 1.00 21.55 194 GLY A O 1
ATOM 1445 N N . GLU A 1 195 ? -7.756 -2.911 -7.527 1.00 14.67 195 GLU A N 1
ATOM 1446 C CA . GLU A 1 195 ? -7.301 -2.512 -8.914 1.00 13.98 195 GLU A CA 1
ATOM 1447 C C . GLU A 1 195 ? -8.075 -3.397 -9.846 1.00 12.87 195 GLU A C 1
ATOM 1448 O O . GLU A 1 195 ? -7.543 -4.286 -10.515 1.00 12.45 195 GLU A O 1
ATOM 1454 N N . TRP A 1 196 ? -9.383 -3.155 -9.868 1.00 12.50 196 TRP A N 1
ATOM 1455 C CA . TRP A 1 196 ? -10.349 -4.052 -10.533 1.00 12.24 196 TRP A CA 1
ATOM 1456 C C . TRP A 1 196 ? -10.427 -3.862 -12.052 1.00 10.82 196 TRP A C 1
ATOM 1457 O O . TRP A 1 196 ? -11.227 -4.576 -12.638 1.00 12.30 196 TRP A O 1
ATOM 1468 N N . ASP A 1 197 ? -9.662 -2.955 -12.611 1.00 11.29 197 ASP A N 1
ATOM 1469 C CA . ASP A 1 197 ? -9.477 -2.921 -14.058 1.00 11.56 197 ASP A CA 1
ATOM 1470 C C . ASP A 1 197 ? -8.330 -3.803 -14.544 1.00 10.81 197 ASP A C 1
ATOM 1471 O O . ASP A 1 197 ? -8.168 -3.959 -15.755 1.00 11.33 197 ASP A O 1
ATOM 1476 N N . ASN A 1 198 ? -7.553 -4.338 -13.609 1.00 10.29 198 ASN A N 1
ATOM 1477 C CA . ASN A 1 198 ? -6.363 -5.129 -14.012 1.00 9.90 198 ASN A CA 1
ATOM 1478 C C . ASN A 1 198 ? -6.868 -6.518 -14.521 1.00 7.74 198 ASN A C 1
ATOM 1479 O O . ASN A 1 198 ? -7.873 -7.047 -14.090 1.00 9.55 198 ASN A O 1
ATOM 1484 N N . THR A 1 199 ? -5.966 -7.137 -15.353 1.00 7.69 199 THR A N 1
ATOM 1485 C CA . THR A 1 199 ? -5.936 -8.630 -15.360 1.00 7.80 199 THR A CA 1
ATOM 1486 C C . THR A 1 199 ? -5.314 -9.004 -14.063 1.00 6.67 199 THR A C 1
ATOM 1487 O O . THR A 1 199 ? -4.277 -8.458 -13.633 1.00 8.17 199 THR A O 1
ATOM 1491 N N . ILE A 1 200 ? -5.930 -9.980 -13.388 1.00 7.95 200 ILE A N 1
ATOM 1492 C CA . ILE A 1 200 ? -5.338 -10.570 -12.174 1.00 7.40 200 ILE A CA 1
ATOM 1493 C C . ILE A 1 200 ? -5.442 -12.083 -12.320 1.00 8.00 200 ILE A C 1
ATOM 1494 O O . ILE A 1 200 ? -6.562 -12.679 -12.340 1.00 7.90 200 ILE A O 1
ATOM 1499 N N . ASP A 1 201 ? -4.289 -12.754 -12.391 1.00 7.45 201 ASP A N 1
ATOM 1500 C CA . ASP A 1 201 ? -4.239 -14.235 -12.448 1.00 5.75 201 ASP A CA 1
ATOM 1501 C C . ASP A 1 201 ? -4.031 -14.725 -11.039 1.00 6.70 201 ASP A C 1
ATOM 1502 O O . ASP A 1 201 ? -2.934 -14.566 -10.477 1.00 7.75 201 ASP A O 1
ATOM 1507 N N . MET A 1 202 ? -5.127 -15.214 -10.442 1.00 7.21 202 MET A N 1
ATOM 1508 C CA . MET A 1 202 ? -5.158 -15.496 -9.004 1.00 8.25 202 MET A CA 1
ATOM 1509 C C . MET A 1 202 ? -4.959 -16.979 -8.754 1.00 7.81 202 MET A C 1
ATOM 1510 O O . MET A 1 202 ? -5.870 -17.820 -8.878 1.00 8.82 202 MET A O 1
ATOM 1515 N N . TRP A 1 203 ? -3.696 -17.350 -8.461 1.00 6.88 203 TRP A N 1
ATOM 1516 C CA . TRP A 1 203 ? -3.339 -18.780 -8.258 1.00 6.74 203 TRP A CA 1
ATOM 1517 C C . TRP A 1 203 ? -3.397 -19.180 -6.783 1.00 7.99 203 TRP A C 1
ATOM 1518 O O . TRP A 1 203 ? -3.077 -18.372 -5.841 1.00 8.02 203 TRP A O 1
ATOM 1529 N N . ASN A 1 204 ? -3.711 -20.462 -6.556 1.00 8.22 204 ASN A N 1
ATOM 1530 C CA . ASN A 1 204 ? -3.534 -21.078 -5.238 1.00 9.04 204 ASN A CA 1
ATOM 1531 C C . ASN A 1 204 ? -3.217 -22.528 -5.447 1.00 9.97 204 ASN A C 1
ATOM 1532 O O . ASN A 1 204 ? -3.819 -23.154 -6.314 1.00 10.75 204 ASN A O 1
ATOM 1537 N N . PHE A 1 205 ? -2.303 -23.028 -4.613 1.00 10.60 205 PHE A N 1
ATOM 1538 C CA . PHE A 1 205 ? -2.129 -24.485 -4.429 1.00 10.43 205 PHE A CA 1
ATOM 1539 C C . PHE A 1 205 ? -2.611 -24.929 -3.076 1.00 10.34 205 PHE A C 1
ATOM 1540 O O . PHE A 1 205 ? -2.811 -26.147 -2.942 1.00 12.56 205 PHE A O 1
ATOM 1548 N N . TRP A 1 206 ? -2.700 -24.053 -2.090 1.00 9.96 206 TRP A N 1
ATOM 1549 C CA . TRP A 1 206 ? -3.130 -24.387 -0.760 1.00 11.18 206 TRP A CA 1
ATOM 1550 C C . TRP A 1 206 ? -4.258 -23.478 -0.417 1.00 12.02 206 TRP A C 1
ATOM 1551 O O . TRP A 1 206 ? -4.196 -22.307 -0.755 1.00 11.15 206 TRP A O 1
ATOM 1562 N N . PRO A 1 207 ? -5.315 -23.936 0.285 1.00 12.63 207 PRO A N 1
ATOM 1563 C CA . PRO A 1 207 ? -5.518 -25.282 0.831 1.00 13.37 207 PRO A CA 1
ATOM 1564 C C . PRO A 1 207 ? -6.069 -26.241 -0.230 1.00 16.55 207 PRO A C 1
ATOM 1565 O O . PRO A 1 207 ? -6.081 -27.447 0.037 1.00 19.13 207 PRO A O 1
ATOM 1569 N N . ARG A 1 208 ? -6.424 -25.706 -1.440 1.00 16.08 208 ARG A N 1
ATOM 1570 C CA A ARG A 1 208 ? -6.626 -26.610 -2.567 0.50 17.07 208 ARG A CA 1
ATOM 1571 C CA B ARG A 1 208 ? -6.928 -26.457 -2.572 0.50 16.68 208 ARG A CA 1
ATOM 1572 C C . ARG A 1 208 ? -6.205 -25.902 -3.826 1.00 15.34 208 ARG A C 1
ATOM 1573 O O . ARG A 1 208 ? -5.857 -24.729 -3.819 1.00 13.64 208 ARG A O 1
ATOM 1588 N N . VAL A 1 209 ? -6.148 -26.681 -4.931 1.00 14.52 209 VAL A N 1
ATOM 1589 C CA . VAL A 1 209 ? -5.613 -26.184 -6.212 1.00 12.91 209 VAL A CA 1
ATOM 1590 C C . VAL A 1 209 ? -6.814 -25.533 -6.866 1.00 9.82 209 VAL A C 1
ATOM 1591 O O . VAL A 1 209 ? -7.718 -26.232 -7.443 1.00 11.86 209 VAL A O 1
ATOM 1595 N N . GLN A 1 210 ? -6.824 -24.208 -6.902 1.00 8.83 210 GLN A N 1
ATOM 1596 C CA . GLN A 1 210 ? -7.899 -23.449 -7.519 1.00 9.34 210 GLN A CA 1
ATOM 1597 C C . GLN A 1 210 ? -7.279 -22.155 -8.006 1.00 8.24 210 GLN A C 1
ATOM 1598 O O . GLN A 1 210 ? -6.566 -21.485 -7.233 1.00 8.91 210 GLN A O 1
ATOM 1604 N N . ARG A 1 211 ? -7.661 -21.736 -9.195 1.00 8.28 211 ARG A N 1
ATOM 1605 C CA . ARG A 1 211 ? -7.157 -20.490 -9.794 1.00 8.05 211 ARG A CA 1
ATOM 1606 C C . ARG A 1 211 ? -8.303 -19.799 -10.439 1.00 8.43 211 ARG A C 1
ATOM 1607 O O . ARG A 1 211 ? -9.151 -20.450 -11.107 1.00 7.78 211 ARG A O 1
ATOM 1615 N N . ILE A 1 212 ? -8.310 -18.477 -10.396 1.00 7.81 212 ILE A N 1
ATOM 1616 C CA . ILE A 1 212 ? -9.227 -17.671 -11.259 1.00 7.22 212 ILE A CA 1
ATOM 1617 C C . ILE A 1 212 ? -8.338 -16.697 -12.056 1.00 8.15 212 ILE A C 1
ATOM 1618 O O . ILE A 1 212 ? -7.561 -15.917 -11.474 1.00 8.20 212 ILE A O 1
ATOM 1623 N N . LEU A 1 213 ? -8.506 -16.670 -13.400 1.00 7.76 213 LEU A N 1
ATOM 1624 C CA . LEU A 1 213 ? -7.963 -15.550 -14.205 1.00 7.30 213 LEU A CA 1
ATOM 1625 C C . LEU A 1 213 ? -9.132 -14.571 -14.330 1.00 8.55 213 LEU A C 1
ATOM 1626 O O . LEU A 1 213 ? -10.208 -14.860 -14.888 1.00 9.04 213 LEU A O 1
ATOM 1631 N N . TYR A 1 214 ? -8.872 -13.371 -13.827 1.00 8.81 214 TYR A N 1
ATOM 1632 C CA . TYR A 1 214 ? -9.847 -12.246 -13.774 1.00 8.26 214 TYR A CA 1
ATOM 1633 C C . TYR A 1 214 ? -9.488 -11.273 -14.903 1.00 7.28 214 TYR A C 1
ATOM 1634 O O . TYR A 1 214 ? -8.393 -10.727 -14.941 1.00 8.51 214 TYR A O 1
ATOM 1643 N N . SER A 1 215 ? -10.463 -11.091 -15.842 1.00 9.19 215 SER A N 1
ATOM 1644 C CA . SER A 1 215 ? -10.128 -10.486 -17.138 1.00 8.87 215 SER A CA 1
ATOM 1645 C C . SER A 1 215 ? -11.205 -9.485 -17.596 1.00 9.16 215 SER A C 1
ATOM 1646 O O . SER A 1 215 ? -12.200 -9.839 -18.262 1.00 9.75 215 SER A O 1
ATOM 1649 N N . PRO A 1 216 ? -11.089 -8.212 -17.184 1.00 7.60 216 PRO A N 1
ATOM 1650 C CA . PRO A 1 216 ? -12.162 -7.250 -17.640 1.00 8.38 216 PRO A CA 1
ATOM 1651 C C . PRO A 1 216 ? -12.157 -7.053 -19.120 1.00 7.7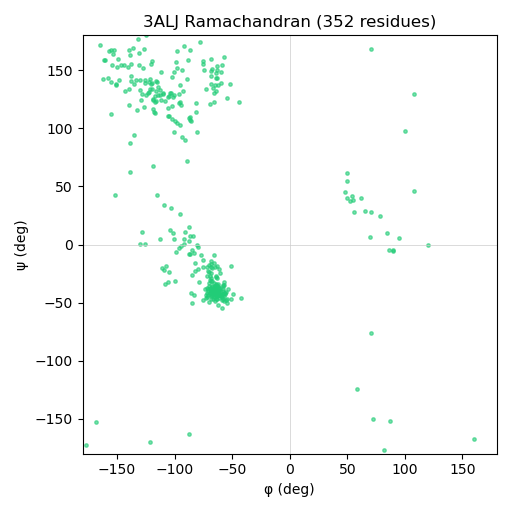4 216 PRO A C 1
ATOM 1652 O O . PRO A 1 216 ? -11.094 -6.735 -19.739 1.00 11.09 216 PRO A O 1
ATOM 1656 N N . CYS A 1 217 ? -13.363 -7.031 -19.704 1.00 9.29 217 CYS A N 1
ATOM 1657 C CA . CYS A 1 217 ? -13.493 -6.884 -21.160 1.00 8.27 217 CYS A CA 1
ATOM 1658 C C . CYS A 1 217 ? -13.833 -5.446 -21.529 1.00 9.63 217 CYS A C 1
ATOM 1659 O O . CYS A 1 217 ? -13.552 -5.073 -22.664 1.00 12.05 217 CYS A O 1
ATOM 1662 N N . ASN A 1 218 ? -14.557 -4.761 -20.666 1.00 10.96 218 ASN A N 1
ATOM 1663 C CA . ASN A 1 218 ? -15.093 -3.372 -20.959 1.00 11.99 218 ASN A CA 1
ATOM 1664 C C . ASN A 1 218 ? -15.790 -2.965 -19.671 1.00 13.95 218 ASN A C 1
ATOM 1665 O O . ASN A 1 218 ? -15.759 -3.700 -18.634 1.00 15.61 218 ASN A O 1
ATOM 1670 N N . GLU A 1 219 ? -16.492 -1.844 -19.700 1.00 17.11 219 GLU A N 1
ATOM 1671 C CA A GLU A 1 219 ? -17.119 -1.337 -18.508 0.50 18.81 219 GLU A CA 1
ATOM 1672 C CA B GLU A 1 219 ? -17.141 -1.345 -18.483 0.50 19.12 219 GLU A CA 1
ATOM 1673 C C . GLU A 1 219 ? -18.228 -2.237 -17.980 1.00 18.15 219 GLU A C 1
ATOM 1674 O O . GLU A 1 219 ? -18.580 -2.122 -16.792 1.00 18.73 219 GLU A O 1
ATOM 1685 N N . ASN A 1 220 ? -18.771 -3.094 -18.823 1.00 15.03 220 ASN A N 1
ATOM 1686 C CA . ASN A 1 220 ? -19.994 -3.908 -18.480 1.00 16.89 220 ASN A CA 1
ATOM 1687 C C . ASN A 1 220 ? -19.650 -5.336 -18.207 1.00 16.37 220 ASN A C 1
ATOM 1688 O O . ASN A 1 220 ? -20.321 -5.957 -17.346 1.00 19.54 220 ASN A O 1
ATOM 1693 N N . GLU A 1 221 ? -18.619 -5.890 -18.873 1.00 13.02 221 GLU A N 1
ATOM 1694 C CA . GLU A 1 221 ? -18.459 -7.345 -18.966 1.00 12.76 221 GLU A CA 1
ATOM 1695 C C . GLU A 1 221 ? -17.112 -7.792 -18.416 1.00 9.75 221 GLU A C 1
ATOM 1696 O O . GLU A 1 221 ? -16.070 -7.205 -18.795 1.00 11.38 221 GLU A O 1
ATOM 1702 N N . LEU A 1 222 ? -17.173 -8.784 -17.550 1.00 11.45 222 LEU A N 1
ATOM 1703 C CA . LEU A 1 222 ? -15.963 -9.398 -16.925 1.00 9.70 222 LEU A CA 1
ATOM 1704 C C . LEU A 1 222 ? -15.840 -10.870 -17.397 1.00 11.73 222 LEU A C 1
ATOM 1705 O O . LEU A 1 222 ? -16.775 -11.633 -17.322 1.00 12.31 222 LEU A O 1
ATOM 1710 N N . TYR A 1 223 ? -14.684 -11.262 -17.902 1.00 9.84 223 TYR A N 1
ATOM 1711 C CA . TYR A 1 223 ? -14.355 -12.648 -18.309 1.00 8.99 223 TYR A CA 1
ATOM 1712 C C . TYR A 1 223 ? -13.660 -13.265 -17.116 1.00 9.00 223 TYR A C 1
ATOM 1713 O O . TYR A 1 223 ? -12.598 -12.739 -16.642 1.00 10.32 223 TYR A O 1
ATOM 1722 N N . LEU A 1 224 ? -14.237 -14.355 -16.648 1.00 9.34 224 LEU A N 1
ATOM 1723 C CA . LEU A 1 224 ? -13.590 -15.167 -15.610 1.00 9.68 224 LEU A CA 1
ATOM 1724 C C . LEU A 1 224 ? -13.247 -16.520 -16.120 1.00 10.62 224 LEU A C 1
ATOM 1725 O O . LEU A 1 224 ? -14.044 -17.123 -16.855 1.00 11.11 224 LEU A O 1
ATOM 1730 N N . GLY A 1 225 ? -12.080 -17.031 -15.740 1.00 9.16 225 GLY A N 1
ATOM 1731 C CA . GLY A 1 225 ? -11.677 -18.446 -16.044 1.00 10.14 225 GLY A CA 1
ATOM 1732 C C . GLY A 1 225 ? -11.496 -19.094 -14.712 1.00 8.47 225 GLY A C 1
ATOM 1733 O O . GLY A 1 225 ? -10.623 -18.678 -13.947 1.00 9.33 225 GLY A O 1
ATOM 1734 N N . LEU A 1 226 ? -12.299 -20.093 -14.401 1.00 8.70 226 LEU A N 1
ATOM 1735 C CA . LEU A 1 226 ? -12.274 -20.779 -13.078 1.00 9.18 226 LEU A CA 1
ATOM 1736 C C . LEU A 1 226 ? -11.594 -22.110 -13.300 1.00 9.62 226 LEU A C 1
ATOM 1737 O O . LEU A 1 226 ? -12.184 -22.970 -14.023 1.00 9.76 226 LEU A O 1
ATOM 1742 N N . MET A 1 227 ? -10.380 -22.344 -12.793 1.00 8.85 227 MET A N 1
ATOM 1743 C CA . MET A 1 227 ? -9.623 -23.530 -13.097 1.00 8.26 227 MET A CA 1
ATOM 1744 C C . MET A 1 227 ? -9.379 -24.372 -11.886 1.00 8.05 227 MET A C 1
ATOM 1745 O O . MET A 1 227 ? -8.761 -23.916 -10.863 1.00 9.37 227 MET A O 1
ATOM 1750 N N . ALA A 1 228 ? -9.806 -25.646 -11.899 1.00 9.32 228 ALA A N 1
ATOM 1751 C CA . ALA A 1 228 ? -9.528 -26.644 -10.866 1.00 10.03 228 ALA A CA 1
ATOM 1752 C C . ALA A 1 228 ? -9.419 -27.964 -11.599 1.00 11.38 228 ALA A C 1
ATOM 1753 O O . ALA A 1 228 ? -10.010 -28.126 -12.699 1.00 10.39 228 ALA A O 1
ATOM 1755 N N . PRO A 1 229 ? -8.679 -28.903 -11.005 1.00 11.75 229 PRO A N 1
ATOM 1756 C CA . PRO A 1 229 ? -8.451 -30.184 -11.675 1.00 12.44 229 PRO A CA 1
ATOM 1757 C C . PRO A 1 229 ? -9.796 -30.983 -11.765 1.00 12.08 229 PRO A C 1
ATOM 1758 O O . PRO A 1 229 ? -10.710 -30.825 -10.947 1.00 12.89 229 PRO A O 1
ATOM 1762 N N . ALA A 1 230 ? -9.879 -31.808 -12.799 1.00 12.66 230 ALA A N 1
ATOM 1763 C CA . ALA A 1 230 ? -11.112 -32.598 -13.004 1.00 12.24 230 ALA A CA 1
ATOM 1764 C C . ALA A 1 230 ? -11.301 -33.568 -11.849 1.00 13.57 230 ALA A C 1
ATOM 1765 O O . ALA A 1 230 ? -12.486 -33.889 -11.549 1.00 15.68 230 ALA A O 1
ATOM 1767 N N . ALA A 1 231 ? -10.225 -33.981 -11.200 1.00 13.07 231 ALA A N 1
ATOM 1768 C CA . ALA A 1 231 ? -10.322 -34.822 -9.987 1.00 15.40 231 ALA A CA 1
ATOM 1769 C C . ALA A 1 231 ? -10.978 -34.126 -8.779 1.00 18.16 231 ALA A C 1
ATOM 1770 O O . ALA A 1 231 ? -11.258 -34.781 -7.745 1.00 18.75 231 ALA A O 1
ATOM 1772 N N . ASP A 1 232 ? -11.242 -32.810 -8.828 1.00 14.62 232 ASP A N 1
ATOM 1773 C CA . ASP A 1 232 ? -11.856 -32.066 -7.776 1.00 14.05 232 ASP A CA 1
ATOM 1774 C C . ASP A 1 232 ? -13.315 -31.957 -8.130 1.00 15.48 232 ASP A C 1
ATOM 1775 O O . ASP A 1 232 ? -13.690 -31.160 -9.007 1.00 15.16 232 ASP A O 1
ATOM 1780 N N . PRO A 1 233 ? -14.207 -32.745 -7.445 1.00 16.21 233 PRO A N 1
ATOM 1781 C CA . PRO A 1 233 ? -15.586 -32.757 -7.928 1.00 18.08 233 PRO A CA 1
ATOM 1782 C C . PRO A 1 233 ? -16.352 -31.441 -7.695 1.00 19.18 233 PRO A C 1
ATOM 1783 O O . PRO A 1 233 ? -17.325 -31.156 -8.403 1.00 22.24 233 PRO A O 1
ATOM 1787 N N . ARG A 1 234 ? -15.944 -30.624 -6.719 1.00 14.90 234 ARG A N 1
ATOM 1788 C CA . ARG A 1 234 ? -16.603 -29.386 -6.482 1.00 14.80 234 ARG A CA 1
ATOM 1789 C C . ARG A 1 234 ? -16.076 -28.265 -7.392 1.00 13.04 234 ARG A C 1
ATOM 1790 O O . ARG A 1 234 ? -16.828 -27.547 -7.997 1.00 14.13 234 ARG A O 1
ATOM 1798 N N . GLY A 1 235 ? -14.747 -28.117 -7.419 1.00 13.93 235 GLY A N 1
ATOM 1799 C CA . GLY A 1 235 ? -14.190 -26.981 -8.219 1.00 13.00 235 GLY A CA 1
ATOM 1800 C C . GLY A 1 235 ? -14.351 -27.187 -9.738 1.00 11.83 235 GLY A C 1
ATOM 1801 O O . GLY A 1 235 ? -14.403 -26.189 -10.454 1.00 12.95 235 GLY A O 1
ATOM 1802 N N . SER A 1 236 ? -14.614 -28.437 -10.203 1.00 12.79 236 SER A N 1
ATOM 1803 C CA . SER A 1 236 ? -14.848 -28.682 -11.662 1.00 11.58 236 SER A CA 1
ATOM 1804 C C . SER A 1 236 ? -16.340 -28.698 -11.964 1.00 13.91 236 SER A C 1
ATOM 1805 O O . SER A 1 236 ? -16.731 -28.876 -13.152 1.00 15.46 236 SER A O 1
ATOM 1808 N N . SER A 1 237 ? -17.189 -28.570 -10.940 1.00 15.75 237 SER A N 1
ATOM 1809 C CA . SER A 1 237 ? -18.653 -28.659 -11.200 1.00 13.69 237 SER A CA 1
ATOM 1810 C C . SER A 1 237 ? -19.177 -27.524 -11.977 1.00 13.81 237 SER A C 1
ATOM 1811 O O . SER A 1 237 ? -18.776 -26.367 -11.771 1.00 13.68 237 SER A O 1
ATOM 1814 N N . VAL A 1 238 ? -20.188 -27.823 -12.849 1.00 15.29 238 VAL A N 1
ATOM 1815 C CA . VAL A 1 238 ? -20.994 -26.810 -13.494 1.00 17.29 238 VAL A CA 1
ATOM 1816 C C . VAL A 1 238 ? -22.481 -27.171 -13.304 1.00 17.02 238 VAL A C 1
ATOM 1817 O O . VAL A 1 238 ? -22.793 -28.349 -13.353 1.00 19.46 238 VAL A O 1
ATOM 1821 N N . PRO A 1 239 ? -23.345 -26.174 -13.075 1.00 17.30 239 PRO A N 1
ATOM 1822 C CA . PRO A 1 239 ? -23.088 -24.770 -12.816 1.00 17.66 239 PRO A CA 1
ATOM 1823 C C . PRO A 1 239 ? -22.170 -24.695 -11.576 1.00 15.54 239 PRO A C 1
ATOM 1824 O O . PRO A 1 239 ? -22.023 -25.662 -10.857 1.00 14.22 239 PRO A O 1
ATOM 1828 N N . ILE A 1 240 ? -21.502 -23.543 -11.397 1.00 13.77 240 ILE A N 1
ATOM 1829 C CA . ILE A 1 240 ? -20.360 -23.543 -10.438 1.00 15.33 240 ILE A CA 1
ATOM 1830 C C . ILE A 1 240 ? -20.833 -23.828 -8.989 1.00 13.51 240 ILE A C 1
ATOM 1831 O O . ILE A 1 240 ? -21.952 -23.421 -8.643 1.00 16.09 240 ILE A O 1
ATOM 1836 N N . ASP A 1 241 ? -19.988 -24.479 -8.211 1.00 14.55 241 ASP A N 1
ATOM 1837 C CA . ASP A 1 241 ? -20.232 -24.695 -6.768 1.00 14.74 241 ASP A CA 1
ATOM 1838 C C . ASP A 1 241 ? -19.826 -23.372 -6.105 1.00 15.32 241 ASP A C 1
ATOM 1839 O O . ASP A 1 241 ? -18.636 -23.085 -5.978 1.00 15.20 241 ASP A O 1
ATOM 1844 N N . LEU A 1 242 ? -20.780 -22.490 -5.843 1.00 15.62 242 LEU A N 1
ATOM 1845 C CA . LEU A 1 242 ? -20.498 -21.143 -5.425 1.00 15.04 242 LEU A CA 1
ATOM 1846 C C . LEU A 1 242 ? -19.651 -21.169 -4.185 1.00 16.37 242 LEU A C 1
ATOM 1847 O O . LEU A 1 242 ? -18.678 -20.383 -4.136 1.00 15.47 242 LEU A O 1
ATOM 1852 N N . GLU A 1 243 ? -19.961 -22.021 -3.189 1.00 14.95 243 GLU A N 1
ATOM 1853 C CA . GLU A 1 243 ? -19.176 -21.963 -1.956 1.00 17.28 243 GLU A CA 1
ATOM 1854 C C . GLU A 1 243 ? -17.710 -22.265 -2.100 1.00 14.77 243 GLU A C 1
ATOM 1855 O O . GLU A 1 243 ? -16.870 -21.616 -1.425 1.00 16.37 243 GLU A O 1
ATOM 1861 N N . VAL A 1 244 ? -17.329 -23.209 -2.948 1.00 13.60 244 VAL A N 1
ATOM 1862 C CA . VAL A 1 244 ? -15.930 -23.579 -3.023 1.00 13.93 244 VAL A CA 1
ATOM 1863 C C . VAL A 1 244 ? -15.135 -22.462 -3.702 1.00 12.67 244 VAL A C 1
ATOM 1864 O O . VAL A 1 244 ? -13.955 -22.297 -3.389 1.00 14.50 244 VAL A O 1
ATOM 1868 N N . TRP A 1 245 ? -15.795 -21.689 -4.555 1.00 13.94 245 TRP A N 1
ATOM 1869 C CA . TRP A 1 245 ? -15.117 -20.562 -5.247 1.00 13.13 245 TRP A CA 1
ATOM 1870 C C . TRP A 1 245 ? -15.098 -19.341 -4.345 1.00 14.14 245 TRP A C 1
ATOM 1871 O O . TRP A 1 245 ? -14.054 -18.658 -4.190 1.00 12.09 245 TRP A O 1
ATOM 1882 N N . VAL A 1 246 ? -16.223 -19.040 -3.664 1.00 13.29 246 VAL A N 1
ATOM 1883 C CA . VAL A 1 246 ? -16.198 -17.906 -2.725 1.00 13.64 246 VAL A CA 1
ATOM 1884 C C . VAL A 1 246 ? -15.216 -18.164 -1.560 1.00 12.24 246 VAL A C 1
ATOM 1885 O O . VAL A 1 246 ? -14.496 -17.185 -1.106 1.00 13.86 246 VAL A O 1
ATOM 1889 N N . GLU A 1 247 ? -15.078 -19.410 -1.093 1.00 13.88 247 GLU A N 1
ATOM 1890 C CA . GLU A 1 247 ? -14.147 -19.676 0.026 1.00 15.86 247 GLU A CA 1
ATOM 1891 C C . GLU A 1 247 ? -12.723 -19.228 -0.336 1.00 16.00 247 GLU A C 1
ATOM 1892 O O . GLU A 1 247 ? -12.031 -18.665 0.531 1.00 17.42 247 GLU A O 1
ATOM 1898 N N . MET A 1 248 ? -12.273 -19.509 -1.573 1.00 13.10 248 MET A N 1
ATOM 1899 C CA . MET A 1 248 ? -10.871 -19.202 -1.888 1.00 12.11 248 MET A CA 1
ATOM 1900 C C . MET A 1 248 ? -10.728 -17.896 -2.633 1.00 11.66 248 MET A C 1
ATOM 1901 O O . MET A 1 248 ? -9.630 -17.423 -2.654 1.00 12.64 248 MET A O 1
ATOM 1906 N N . PHE A 1 249 ? -11.807 -17.253 -3.034 1.00 10.91 249 PHE A N 1
ATOM 1907 C CA . PHE A 1 249 ? -11.749 -15.943 -3.701 1.00 10.69 249 PHE A CA 1
ATOM 1908 C C . PHE A 1 249 ? -12.851 -15.058 -3.164 1.00 11.28 249 PHE A C 1
ATOM 1909 O O . PHE A 1 249 ? -13.720 -14.564 -3.902 1.00 12.55 249 PHE A O 1
ATOM 1917 N N . PRO A 1 250 ? -12.733 -14.792 -1.844 1.00 12.84 250 PRO A N 1
ATOM 1918 C CA . PRO A 1 250 ? -13.903 -14.108 -1.251 1.00 13.06 250 PRO A CA 1
ATOM 1919 C C . PRO A 1 250 ? -14.086 -12.713 -1.718 1.00 13.28 250 PRO A C 1
ATOM 1920 O O . PRO A 1 250 ? -15.192 -12.199 -1.774 1.00 15.47 250 PRO A O 1
ATOM 1924 N N . PHE A 1 251 ? -13.014 -12.059 -2.162 1.00 11.25 251 PHE A N 1
ATOM 1925 C CA . PHE A 1 251 ? -13.017 -10.722 -2.688 1.00 11.36 251 PHE A CA 1
ATOM 1926 C C . PHE A 1 251 ? -13.761 -10.603 -4.061 1.00 10.95 251 PHE A C 1
ATOM 1927 O O . PHE A 1 251 ? -14.036 -9.476 -4.548 1.00 14.53 251 PHE A O 1
ATOM 1935 N N . LEU A 1 252 ? -14.013 -11.778 -4.690 1.00 11.48 252 LEU A N 1
ATOM 1936 C CA . LEU A 1 252 ? -14.858 -11.767 -5.930 1.00 10.34 252 LEU A CA 1
ATOM 1937 C C . LEU A 1 252 ? -16.284 -12.253 -5.713 1.00 12.62 252 LEU A C 1
ATOM 1938 O O . LEU A 1 252 ? -16.993 -12.467 -6.690 1.00 11.73 252 LEU A O 1
ATOM 1943 N N . GLU A 1 253 ? -16.725 -12.394 -4.455 1.00 13.23 253 GLU A N 1
ATOM 1944 C CA . GLU A 1 253 ? -18.067 -12.906 -4.228 1.00 14.23 253 GLU A CA 1
ATOM 1945 C C . GLU A 1 253 ? -19.165 -12.210 -5.041 1.00 12.81 253 GLU A C 1
ATOM 1946 O O . GLU A 1 253 ? -19.993 -12.934 -5.606 1.00 13.85 253 GLU A O 1
ATOM 1952 N N . PRO A 1 254 ? -19.212 -10.887 -5.204 1.00 13.07 254 PRO A N 1
ATOM 1953 C CA . PRO A 1 254 ? -20.340 -10.284 -6.018 1.00 13.47 254 PRO A CA 1
ATOM 1954 C C . PRO A 1 254 ? -20.404 -10.865 -7.462 1.00 12.60 254 PRO A C 1
ATOM 1955 O O . PRO A 1 254 ? -21.469 -11.314 -7.940 1.00 14.39 254 PRO A O 1
ATOM 1959 N N . CYS A 1 255 ? -19.207 -11.028 -8.075 1.00 11.77 255 CYS A N 1
ATOM 1960 C CA . CYS A 1 255 ? -19.133 -11.646 -9.421 1.00 11.46 255 CYS A CA 1
ATOM 1961 C C . CYS A 1 255 ? -19.374 -13.116 -9.411 1.00 10.66 255 CYS A C 1
ATOM 1962 O O . CYS A 1 255 ? -20.018 -13.574 -10.411 1.00 13.47 255 CYS A O 1
ATOM 1965 N N . LEU A 1 256 ? -18.895 -13.859 -8.415 1.00 12.00 256 LEU A N 1
ATOM 1966 C CA . LEU A 1 256 ? -19.123 -15.276 -8.326 1.00 11.21 256 LEU A CA 1
ATOM 1967 C C . LEU A 1 256 ? -20.629 -15.602 -8.141 1.00 11.78 256 LEU A C 1
ATOM 1968 O O . LEU A 1 256 ? -21.108 -16.603 -8.687 1.00 12.61 256 LEU A O 1
ATOM 1973 N N . ILE A 1 257 ? -21.333 -14.732 -7.397 1.00 13.19 257 ILE A N 1
ATOM 1974 C CA . ILE A 1 257 ? -22.777 -14.998 -7.235 1.00 12.91 257 ILE A CA 1
ATOM 1975 C C . ILE A 1 257 ? -23.409 -14.878 -8.616 1.00 12.85 257 ILE A C 1
ATOM 1976 O O . ILE A 1 257 ? -24.281 -15.706 -8.956 1.00 15.13 257 ILE A O 1
ATOM 1981 N N . GLU A 1 258 ? -23.017 -13.877 -9.454 1.00 12.22 258 GLU A N 1
ATOM 1982 C CA . GLU A 1 258 ? -23.570 -13.790 -10.818 1.00 13.93 258 GLU A CA 1
ATOM 1983 C C . GLU A 1 258 ? -23.169 -14.994 -11.639 1.00 14.69 258 GLU A C 1
ATOM 1984 O O . GLU A 1 258 ? -23.984 -15.576 -12.391 1.00 15.69 258 GLU A O 1
ATOM 1990 N N . ALA A 1 259 ? -21.936 -15.497 -11.432 1.00 12.77 259 ALA A N 1
ATOM 1991 C CA . ALA A 1 259 ? -21.514 -16.677 -12.198 1.00 12.72 259 ALA A CA 1
ATOM 1992 C C . ALA A 1 259 ? -22.268 -17.925 -11.959 1.00 13.63 259 ALA A C 1
ATOM 1993 O O . ALA A 1 259 ? -22.506 -18.778 -12.862 1.00 14.42 259 ALA A O 1
ATOM 1995 N N . ALA A 1 260 ? -22.647 -18.078 -10.673 1.00 15.84 260 ALA A N 1
ATOM 1996 C CA . ALA A 1 260 ? -23.352 -19.265 -10.245 1.00 15.14 260 ALA A CA 1
ATOM 1997 C C . ALA A 1 260 ? -24.783 -19.358 -10.837 1.00 15.85 260 ALA A C 1
ATOM 1998 O O . ALA A 1 260 ? -25.291 -20.499 -10.846 1.00 16.31 260 ALA A O 1
ATOM 2000 N N . LYS A 1 261 ? -25.307 -18.254 -11.345 1.00 15.05 261 LYS A N 1
ATOM 2001 C CA . LYS A 1 261 ? -26.643 -18.271 -12.054 1.00 17.37 261 LYS A CA 1
ATOM 2002 C C . LYS A 1 261 ? -26.585 -18.873 -13.452 1.00 19.97 261 LYS A C 1
ATOM 2003 O O . LYS A 1 261 ? -27.651 -19.105 -14.061 1.00 20.25 261 LYS A O 1
ATOM 2009 N N . LEU A 1 262 ? -25.390 -19.067 -14.017 1.00 16.93 262 LEU A N 1
ATOM 2010 C CA . LEU A 1 262 ? -25.243 -19.465 -15.407 1.00 18.76 262 LEU A CA 1
ATOM 2011 C C . LEU A 1 262 ? -25.310 -20.975 -15.559 1.00 19.16 262 LEU A C 1
ATOM 2012 O O . LEU A 1 262 ? -24.366 -21.746 -15.285 1.00 21.92 262 LEU A O 1
ATOM 2017 N N . LYS A 1 263 ? -26.426 -21.417 -16.154 1.00 22.16 263 LYS A N 1
ATOM 2018 C CA A LYS A 1 263 ? -26.693 -22.839 -16.286 0.50 23.56 263 LYS A CA 1
ATOM 2019 C CA B LYS A 1 263 ? -26.685 -22.835 -16.284 0.50 23.50 263 LYS A CA 1
ATOM 2020 C C . LYS A 1 263 ? -26.062 -23.367 -17.586 1.00 23.03 263 LYS A C 1
ATOM 2021 O O . LYS A 1 263 ? -26.043 -24.538 -17.789 1.00 26.72 263 LYS A O 1
ATOM 2032 N N . THR A 1 264 ? -25.574 -22.471 -18.435 1.00 24.68 264 THR A N 1
ATOM 2033 C CA . THR A 1 264 ? -24.901 -22.803 -19.703 1.00 26.44 264 THR A CA 1
ATOM 2034 C C . THR A 1 264 ? -23.372 -23.069 -19.497 1.00 23.81 264 THR A C 1
ATOM 2035 O O . THR A 1 264 ? -22.701 -23.462 -20.456 1.00 23.49 264 THR A O 1
ATOM 2039 N N . ALA A 1 265 ? -22.842 -22.806 -18.273 1.00 19.60 265 ALA A N 1
ATOM 2040 C CA . ALA A 1 265 ? -21.433 -23.060 -17.965 1.00 19.19 265 ALA A CA 1
ATOM 2041 C C . ALA A 1 265 ? -20.950 -24.452 -18.296 1.00 15.11 265 ALA A C 1
ATOM 2042 O O . ALA A 1 265 ? -21.600 -25.442 -18.006 1.00 18.47 265 ALA A O 1
ATOM 2044 N N . ARG A 1 266 ? -19.729 -24.508 -18.871 1.00 16.88 266 ARG A N 1
ATOM 2045 C CA . ARG A 1 266 ? -19.182 -25.817 -19.188 1.00 14.81 266 ARG A CA 1
ATOM 2046 C C . ARG A 1 266 ? -17.754 -25.901 -18.553 1.00 12.15 266 ARG A C 1
ATOM 2047 O O . ARG A 1 266 ? -17.048 -24.866 -18.532 1.00 14.92 266 ARG A O 1
ATOM 2055 N N . TYR A 1 267 ? -17.367 -27.123 -18.237 1.00 14.63 267 TYR A N 1
ATOM 2056 C CA . TYR A 1 267 ? -15.947 -27.437 -17.900 1.00 12.85 267 TYR A CA 1
ATOM 2057 C C . TYR A 1 267 ? -15.271 -27.906 -19.184 1.00 13.14 267 TYR A C 1
ATOM 2058 O O . TYR A 1 267 ? -15.365 -29.165 -19.498 1.00 16.62 267 TYR A O 1
ATOM 2067 N N . ASP A 1 268 ? -14.660 -27.020 -19.918 1.00 13.90 268 ASP A N 1
ATOM 2068 C CA . ASP A 1 268 ? -14.069 -27.309 -21.277 1.00 13.92 268 ASP A CA 1
ATOM 2069 C C . ASP A 1 268 ? -12.621 -27.769 -21.070 1.00 14.93 268 ASP A C 1
ATOM 2070 O O . ASP A 1 268 ? -11.932 -27.307 -20.207 1.00 15.07 268 ASP A O 1
ATOM 2075 N N . LYS A 1 269 ? -12.193 -28.722 -21.861 1.00 14.64 269 LYS A N 1
ATOM 2076 C CA . LYS A 1 269 ? -10.888 -29.356 -21.755 1.00 13.22 269 LYS A CA 1
ATOM 2077 C C . LYS A 1 269 ? -9.945 -28.742 -22.711 1.00 15.30 269 LYS A C 1
ATOM 2078 O O . LYS A 1 269 ? -10.324 -28.159 -23.746 1.00 19.63 269 LYS A O 1
ATOM 2084 N N . TYR A 1 270 ? -8.693 -28.815 -22.297 1.00 11.26 270 TYR A N 1
ATOM 2085 C CA . TYR A 1 270 ? -7.623 -28.416 -23.183 1.00 12.34 270 TYR A CA 1
ATOM 2086 C C . TYR A 1 270 ? -7.344 -29.414 -24.280 1.00 12.69 270 TYR A C 1
ATOM 2087 O O . TYR A 1 270 ? -7.608 -30.614 -24.144 1.00 12.97 270 TYR A O 1
ATOM 2096 N N . GLU A 1 271 ? -6.883 -28.919 -25.417 1.00 11.27 271 GLU A N 1
ATOM 2097 C CA . GLU A 1 271 ? -6.664 -29.874 -26.525 1.00 14.13 271 GLU A CA 1
ATOM 2098 C C . GLU A 1 271 ? -5.646 -29.354 -27.457 1.00 13.66 271 GLU A C 1
ATOM 2099 O O . GLU A 1 271 ? -5.586 -28.147 -27.795 1.00 14.79 271 GLU A O 1
ATOM 2105 N N . THR A 1 272 ? -4.785 -30.264 -27.925 1.00 10.29 272 THR A N 1
ATOM 2106 C CA . THR A 1 272 ? -3.731 -29.848 -28.825 1.00 9.16 272 THR A CA 1
ATOM 2107 C C . THR A 1 272 ? -3.610 -30.665 -30.035 1.00 8.10 272 THR A C 1
ATOM 2108 O O . THR A 1 272 ? -4.054 -31.865 -30.059 1.00 9.71 272 THR A O 1
ATOM 2112 N N . THR A 1 273 ? -3.074 -30.101 -31.105 1.00 7.29 273 THR A N 1
ATOM 2113 C CA . THR A 1 273 ? -2.784 -30.829 -32.415 1.00 9.86 273 THR A CA 1
ATOM 2114 C C . THR A 1 273 ? -1.449 -30.376 -32.914 1.00 10.66 273 THR A C 1
ATOM 2115 O O . THR A 1 273 ? -1.084 -29.193 -32.857 1.00 9.89 273 THR A O 1
ATOM 2119 N N . LYS A 1 274 ? -0.712 -31.356 -33.448 1.00 9.88 274 LYS A N 1
ATOM 2120 C CA . LYS A 1 274 ? 0.557 -30.997 -34.097 1.00 10.50 274 LYS A CA 1
ATOM 2121 C C . LYS A 1 274 ? 0.711 -31.938 -35.322 1.00 10.05 274 LYS A C 1
ATOM 2122 O O . LYS A 1 274 ? 0.436 -33.148 -35.132 1.00 10.71 274 LYS A O 1
ATOM 2128 N N . LEU A 1 275 ? 1.053 -31.350 -36.486 1.00 11.14 275 LEU A N 1
ATOM 2129 C CA . LEU A 1 275 ? 1.029 -32.124 -37.748 1.00 11.43 275 LEU A CA 1
ATOM 2130 C C . LEU A 1 275 ? 2.405 -32.172 -38.432 1.00 13.62 275 LEU A C 1
ATOM 2131 O O . LEU A 1 275 ? 3.160 -31.258 -38.289 1.00 15.43 275 LEU A O 1
ATOM 2136 N N . ASP A 1 276 ? 2.593 -33.221 -39.237 1.00 15.51 276 ASP A N 1
ATOM 2137 C CA A ASP A 1 276 ? 3.814 -33.401 -40.095 0.50 14.88 276 ASP A CA 1
ATOM 2138 C CA B ASP A 1 276 ? 3.913 -33.110 -39.830 0.50 17.79 276 ASP A CA 1
ATOM 2139 C C . ASP A 1 276 ? 3.956 -32.140 -41.008 1.00 16.01 276 ASP A C 1
ATOM 2140 O O . ASP A 1 276 ? 5.050 -31.590 -41.268 1.00 15.17 276 ASP A O 1
ATOM 2149 N N . SER A 1 277 ? 2.817 -31.753 -41.578 1.00 13.63 277 SER A N 1
ATOM 2150 C CA . SER A 1 277 ? 2.757 -30.638 -42.501 1.00 11.57 277 SER A CA 1
ATOM 2151 C C . SER A 1 277 ? 1.421 -29.996 -42.486 1.00 11.75 277 SER A C 1
ATOM 2152 O O . SER A 1 277 ? 0.488 -30.612 -41.923 1.00 10.91 277 SER A O 1
ATOM 2155 N N . TRP A 1 278 ? 1.317 -28.823 -43.081 1.00 9.76 278 TRP A N 1
ATOM 2156 C CA . TRP A 1 278 ? 0.013 -28.050 -43.074 1.00 9.16 278 TRP A CA 1
ATOM 2157 C C . TRP A 1 278 ? -0.618 -27.936 -44.413 1.00 11.18 278 TRP A C 1
ATOM 2158 O O . TRP A 1 278 ? -1.652 -27.322 -44.573 1.00 11.42 278 TRP A O 1
ATOM 2169 N N . THR A 1 279 ? -0.021 -28.602 -45.437 1.00 11.50 279 THR A N 1
ATOM 2170 C CA . THR A 1 279 ? -0.472 -28.364 -46.839 1.00 13.52 279 THR A CA 1
ATOM 2171 C C . THR A 1 279 ? -0.491 -29.687 -47.587 1.00 12.74 279 THR A C 1
ATOM 2172 O O . THR A 1 279 ? 0.247 -30.634 -47.254 1.00 14.71 279 THR A O 1
ATOM 2176 N N . ARG A 1 280 ? -1.369 -29.703 -48.575 1.00 10.04 280 ARG A N 1
ATOM 2177 C CA . ARG A 1 280 ? -1.325 -30.849 -49.531 1.00 11.78 280 ARG A CA 1
ATOM 2178 C C . ARG A 1 280 ? -1.944 -30.329 -50.808 1.00 11.94 280 ARG A C 1
ATOM 2179 O O . ARG A 1 280 ? -3.106 -30.054 -50.877 1.00 12.35 280 ARG A O 1
ATOM 2187 N N . GLY A 1 281 ? -1.110 -30.205 -51.847 1.00 13.02 281 GLY A N 1
ATOM 2188 C CA . GLY A 1 281 ? -1.653 -29.642 -53.060 1.00 13.54 281 GLY A CA 1
ATOM 2189 C C . GLY A 1 281 ? -2.236 -28.241 -52.857 1.00 11.45 281 GLY A C 1
ATOM 2190 O O . GLY A 1 281 ? -1.472 -27.295 -52.474 1.00 13.88 281 GLY A O 1
ATOM 2191 N N . LYS A 1 282 ? -3.493 -28.060 -53.218 1.00 11.26 282 LYS A N 1
ATOM 2192 C CA . LYS A 1 282 ? -4.162 -26.773 -53.102 1.00 12.41 282 LYS A CA 1
ATOM 2193 C C . LYS A 1 282 ? -4.889 -26.620 -51.731 1.00 10.64 282 LYS A C 1
ATOM 2194 O O . LYS A 1 282 ? -5.599 -25.654 -51.617 1.00 11.86 282 LYS A O 1
ATOM 2200 N N . VAL A 1 283 ? -4.626 -27.541 -50.811 1.00 11.03 283 VAL A N 1
ATOM 2201 C CA . VAL A 1 283 ? -5.278 -27.472 -49.456 1.00 10.08 283 VAL A CA 1
ATOM 2202 C C . VAL A 1 283 ? -4.268 -26.945 -48.446 1.00 10.54 283 VAL A C 1
ATOM 2203 O O . VAL A 1 283 ? -3.162 -27.430 -48.298 1.00 11.33 283 VAL A O 1
ATOM 2207 N N . ALA A 1 284 ? -4.713 -25.917 -47.658 1.00 10.60 284 ALA A N 1
ATOM 2208 C CA . ALA A 1 284 ? -3.917 -25.416 -46.496 1.00 8.48 284 ALA A CA 1
ATOM 2209 C C . ALA A 1 284 ? -4.760 -25.559 -45.280 1.00 8.76 284 ALA A C 1
ATOM 2210 O O . ALA A 1 284 ? -5.961 -25.165 -45.255 1.00 10.79 284 ALA A O 1
ATOM 2212 N N . LEU A 1 285 ? -4.122 -26.095 -44.255 1.00 9.11 285 LEU A N 1
ATOM 2213 C CA . LEU A 1 285 ? -4.771 -26.236 -42.892 1.00 9.64 285 LEU A CA 1
ATOM 2214 C C . LEU A 1 285 ? -4.335 -25.035 -42.045 1.00 10.32 285 LEU A C 1
ATOM 2215 O O . LEU A 1 285 ? -3.134 -24.778 -41.918 1.00 10.26 285 LEU A O 1
ATOM 2220 N N . VAL A 1 286 ? -5.293 -24.353 -41.431 1.00 9.71 286 VAL A N 1
ATOM 2221 C CA A VAL A 1 286 ? -5.022 -23.048 -40.687 0.50 9.18 286 VAL A CA 1
ATOM 2222 C CA B VAL A 1 286 ? -4.834 -23.217 -40.614 0.50 10.05 286 VAL A CA 1
ATOM 2223 C C . VAL A 1 286 ? -5.654 -23.151 -39.337 1.00 9.95 286 VAL A C 1
ATOM 2224 O O . VAL A 1 286 ? -6.838 -23.545 -39.272 1.00 10.74 286 VAL A O 1
ATOM 2231 N N . GLY A 1 287 ? -5.006 -22.699 -38.275 1.00 9.01 287 GLY A N 1
ATOM 2232 C CA . GLY A 1 287 ? -5.696 -22.594 -37.008 1.00 7.58 287 GLY A CA 1
ATOM 2233 C C . GLY A 1 287 ? -5.631 -23.891 -36.227 1.00 6.70 287 GLY A C 1
ATOM 2234 O O . GLY A 1 287 ? -4.641 -24.632 -36.356 1.00 8.37 287 GLY A O 1
ATOM 2235 N N . ASP A 1 288 ? -6.644 -24.125 -35.389 1.00 7.69 288 ASP A N 1
ATOM 2236 C CA . ASP A 1 288 ? -6.602 -25.304 -34.546 1.00 8.58 288 ASP A CA 1
ATOM 2237 C C . ASP A 1 288 ? -6.618 -26.653 -35.402 1.00 7.81 288 ASP A C 1
ATOM 2238 O O . ASP A 1 288 ? -6.235 -27.706 -34.848 1.00 8.96 288 ASP A O 1
ATOM 2243 N N . ALA A 1 289 ? -7.036 -26.570 -36.647 1.00 6.81 289 ALA A N 1
ATOM 2244 C CA . ALA A 1 289 ? -6.935 -27.743 -37.542 1.00 6.34 289 ALA A CA 1
ATOM 2245 C C . ALA A 1 289 ? -5.473 -28.221 -37.614 1.00 9.72 289 ALA A C 1
ATOM 2246 O O . ALA A 1 289 ? -5.216 -29.421 -37.865 1.00 8.88 289 ALA A O 1
ATOM 2248 N N . ALA A 1 290 ? -4.525 -27.263 -37.502 1.00 9.45 290 ALA A N 1
ATOM 2249 C CA . ALA A 1 290 ? -3.110 -27.566 -37.671 1.00 8.98 290 ALA A CA 1
ATOM 2250 C C . ALA A 1 290 ? -2.316 -27.520 -36.405 1.00 8.97 290 ALA A C 1
ATOM 2251 O O . ALA A 1 290 ? -1.283 -28.193 -36.291 1.00 10.15 290 ALA A O 1
ATOM 2253 N N . HIS A 1 291 ? -2.681 -26.599 -35.463 1.00 8.34 291 HIS A N 1
ATOM 2254 C CA . HIS A 1 291 ? -1.706 -26.276 -34.382 1.00 8.48 291 HIS A CA 1
ATOM 2255 C C . HIS A 1 291 ? -2.394 -25.837 -33.104 1.00 8.32 291 HIS A C 1
ATOM 2256 O O . HIS A 1 291 ? -1.924 -24.963 -32.388 1.00 8.97 291 HIS A O 1
ATOM 2263 N N . ALA A 1 292 ? -3.460 -26.512 -32.732 1.00 8.07 292 ALA A N 1
ATOM 2264 C CA . ALA A 1 292 ? -4.039 -26.204 -31.439 1.00 8.46 292 ALA A CA 1
ATOM 2265 C C . ALA A 1 292 ? -3.097 -26.416 -30.286 1.00 7.57 292 ALA A C 1
ATOM 2266 O O . ALA A 1 292 ? -2.253 -27.332 -30.352 1.00 8.52 292 ALA A O 1
ATOM 2268 N N . MET A 1 293 ? -3.088 -25.519 -29.292 1.00 8.16 293 MET A N 1
ATOM 2269 C CA . MET A 1 293 ? -2.046 -25.437 -28.285 1.00 9.13 293 MET A CA 1
ATOM 2270 C C . MET A 1 293 ? -2.584 -25.173 -26.903 1.00 7.94 293 MET A C 1
ATOM 2271 O O . MET A 1 293 ? -3.761 -24.816 -26.759 1.00 8.98 293 MET A O 1
ATOM 2276 N N . CYS A 1 294 ? -1.745 -25.344 -25.914 1.00 9.61 294 CYS A N 1
ATOM 2277 C CA . CYS A 1 294 ? -2.137 -24.926 -24.597 1.00 9.25 294 CYS A CA 1
ATOM 2278 C C . CYS A 1 294 ? -2.345 -23.419 -24.523 1.00 9.59 294 CYS A C 1
ATOM 2279 O O . CYS A 1 294 ? -1.612 -22.699 -25.189 1.00 8.89 294 CYS A O 1
ATOM 2282 N N . PRO A 1 295 ? -3.334 -22.955 -23.764 1.00 8.67 295 PRO A N 1
ATOM 2283 C CA . PRO A 1 295 ? -3.640 -21.510 -23.762 1.00 9.19 295 PRO A CA 1
ATOM 2284 C C . PRO A 1 295 ? -2.871 -20.635 -22.778 1.00 8.38 295 PRO A C 1
ATOM 2285 O O . PRO A 1 295 ? -3.178 -19.437 -22.683 1.00 9.06 295 PRO A O 1
ATOM 2289 N N . ALA A 1 296 ? -1.769 -21.186 -22.218 1.00 8.42 296 ALA A N 1
ATOM 2290 C CA . ALA A 1 296 ? -1.021 -20.374 -21.238 1.00 8.42 296 ALA A CA 1
ATOM 2291 C C . ALA A 1 296 ? -0.578 -19.043 -21.771 1.00 9.62 296 ALA A C 1
ATOM 2292 O O . ALA A 1 296 ? -0.583 -18.045 -21.018 1.00 12.72 296 ALA A O 1
ATOM 2294 N N . LEU A 1 297 ? -0.088 -18.979 -23.005 1.00 8.77 297 LEU A N 1
ATOM 2295 C CA . LEU A 1 297 ? 0.363 -17.711 -23.571 1.00 10.16 297 LEU A CA 1
ATOM 2296 C C . LEU A 1 297 ? -0.659 -16.959 -24.339 1.00 8.23 297 LEU A C 1
ATOM 2297 O O . LEU A 1 297 ? -0.352 -15.886 -24.916 1.00 9.43 297 LEU A O 1
ATOM 2302 N N . ALA A 1 298 ? -1.918 -17.480 -24.339 1.00 8.65 298 ALA A N 1
ATOM 2303 C CA . ALA A 1 298 ? -3.052 -16.799 -25.005 1.00 7.14 298 ALA A CA 1
ATOM 2304 C C . ALA A 1 298 ? -2.675 -16.396 -26.428 1.00 8.98 298 ALA A C 1
ATOM 2305 O O . ALA A 1 298 ? -2.834 -15.271 -26.874 1.00 8.81 298 ALA A O 1
ATOM 2307 N N . GLN A 1 299 ? -2.227 -17.421 -27.177 1.00 8.38 299 GLN A N 1
ATOM 2308 C CA . GLN A 1 299 ? -1.825 -17.313 -28.563 1.00 7.62 299 GLN A CA 1
ATOM 2309 C C . GLN A 1 299 ? -2.489 -18.236 -29.560 1.00 7.82 299 GLN A C 1
ATOM 2310 O O . GLN A 1 299 ? -2.111 -18.320 -30.753 1.00 8.34 299 GLN A O 1
ATOM 2316 N N . GLY A 1 300 ? -3.416 -19.092 -29.106 1.00 8.11 300 GLY A N 1
ATOM 2317 C CA . GLY A 1 300 ? -3.982 -20.003 -30.077 1.00 8.23 300 GLY A CA 1
ATOM 2318 C C . GLY A 1 300 ? -4.657 -19.274 -31.260 1.00 8.44 300 GLY A C 1
ATOM 2319 O O . GLY A 1 300 ? -4.455 -19.652 -32.447 1.00 7.85 300 GLY A O 1
ATOM 2320 N N . ALA A 1 301 ? -5.585 -18.375 -30.927 1.00 7.68 301 ALA A N 1
ATOM 2321 C CA . ALA A 1 301 ? -6.211 -17.579 -31.948 1.00 8.00 301 ALA A CA 1
ATOM 2322 C C . ALA A 1 301 ? -5.247 -16.564 -32.559 1.00 7.33 301 ALA A C 1
ATOM 2323 O O . ALA A 1 301 ? -5.324 -16.316 -33.774 1.00 7.73 301 ALA A O 1
ATOM 2325 N N . GLY A 1 302 ? -4.265 -16.059 -31.798 1.00 8.83 302 GLY A N 1
ATOM 2326 C CA . GLY A 1 302 ? -3.289 -15.104 -32.414 1.00 8.87 302 GLY A CA 1
ATOM 2327 C C . GLY A 1 302 ? -2.506 -15.815 -33.501 1.00 6.48 302 GLY A C 1
ATOM 2328 O O . GLY A 1 302 ? -2.352 -15.229 -34.587 1.00 7.61 302 GLY A O 1
ATOM 2329 N N . CYS A 1 303 ? -2.013 -17.022 -33.194 1.00 8.75 303 CYS A N 1
ATOM 2330 C CA . CYS A 1 303 ? -1.294 -17.779 -34.243 1.00 6.63 303 CYS A CA 1
ATOM 2331 C C . CYS A 1 303 ? -2.249 -18.202 -35.363 1.00 7.22 303 CYS A C 1
ATOM 2332 O O . CYS A 1 303 ? -1.880 -18.082 -36.548 1.0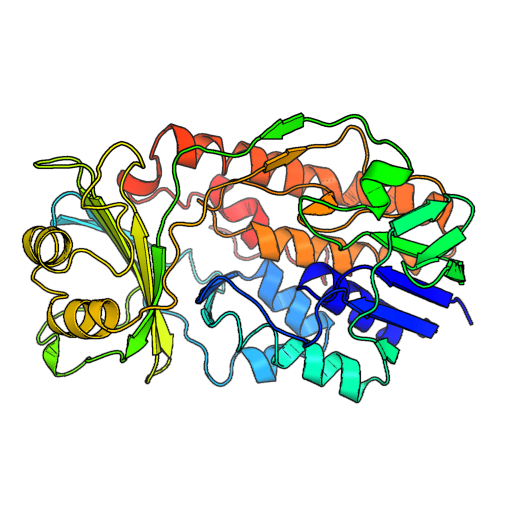0 8.85 303 CYS A O 1
ATOM 2335 N N . ALA A 1 304 ? -3.502 -18.546 -35.074 1.00 7.68 304 ALA A N 1
ATOM 2336 C CA . ALA A 1 304 ? -4.426 -18.908 -36.132 1.00 8.57 304 ALA A CA 1
ATOM 2337 C C . ALA A 1 304 ? -4.631 -17.711 -37.071 1.00 6.61 304 ALA A C 1
ATOM 2338 O O . ALA A 1 304 ? -4.624 -17.901 -38.300 1.00 8.39 304 ALA A O 1
ATOM 2340 N N . MET A 1 305 ? -4.792 -16.523 -36.513 1.00 7.16 305 MET A N 1
ATOM 2341 C CA . MET A 1 305 ? -5.047 -15.330 -37.309 1.00 8.02 305 MET A CA 1
ATOM 2342 C C . MET A 1 305 ? -3.791 -14.905 -38.053 1.00 7.35 305 MET A C 1
ATOM 2343 O O . MET A 1 305 ? -3.899 -14.539 -39.255 1.00 7.66 305 MET A O 1
ATOM 2348 N N . VAL A 1 306 ? -2.646 -14.864 -37.399 1.00 7.24 306 VAL A N 1
ATOM 2349 C CA . VAL A 1 306 ? -1.333 -14.573 -38.133 1.00 7.82 306 VAL A CA 1
ATOM 2350 C C . VAL A 1 306 ? -1.168 -15.551 -39.280 1.00 8.69 306 VAL A C 1
ATOM 2351 O O . VAL A 1 306 ? -0.808 -15.137 -40.364 1.00 9.35 306 VAL A O 1
ATOM 2355 N N . ASN A 1 307 ? -1.388 -16.840 -39.044 1.00 7.67 307 ASN A N 1
ATOM 2356 C CA . ASN A 1 307 ? -1.184 -17.837 -40.145 1.00 7.70 307 ASN A CA 1
ATOM 2357 C C . ASN A 1 307 ? -2.176 -17.697 -41.243 1.00 8.64 307 ASN A C 1
ATOM 2358 O O . ASN A 1 307 ? -1.751 -17.750 -42.412 1.00 8.44 307 ASN A O 1
ATOM 2363 N N . ALA A 1 308 ? -3.422 -17.363 -40.929 1.00 7.55 308 ALA A N 1
ATOM 2364 C CA . ALA A 1 308 ? -4.385 -17.188 -41.991 1.00 8.11 308 ALA A CA 1
ATOM 2365 C C . ALA A 1 308 ? -4.054 -15.954 -42.808 1.00 9.54 308 ALA A C 1
ATOM 2366 O O . ALA A 1 308 ? -4.136 -15.914 -44.070 1.00 9.88 308 ALA A O 1
ATOM 2368 N N . PHE A 1 309 ? -3.657 -14.851 -42.126 1.00 8.83 309 PHE A N 1
ATOM 2369 C CA . PHE A 1 309 ? -3.336 -13.674 -42.900 1.00 8.20 309 PHE A CA 1
ATOM 2370 C C . PHE A 1 309 ? -2.086 -13.868 -43.690 1.00 9.47 309 PHE A C 1
ATOM 2371 O O . PHE A 1 309 ? -2.037 -13.402 -44.865 1.00 11.18 309 PHE A O 1
ATOM 2379 N N . SER A 1 310 ? -1.112 -14.553 -43.122 1.00 9.77 310 SER A N 1
ATOM 2380 C CA . SER A 1 310 ? 0.164 -14.833 -43.804 1.00 8.66 310 SER A CA 1
ATOM 2381 C C . SER A 1 310 ? -0.066 -15.689 -45.045 1.00 10.16 310 SER A C 1
ATOM 2382 O O . SER A 1 310 ? 0.653 -15.514 -46.062 1.00 11.09 310 SER A O 1
ATOM 2385 N N . LEU A 1 311 ? -1.007 -16.609 -45.007 1.00 10.77 311 LEU A N 1
ATOM 2386 C CA . LEU A 1 311 ? -1.382 -17.434 -46.212 1.00 9.44 311 LEU A CA 1
ATOM 2387 C C . LEU A 1 311 ? -1.721 -16.504 -47.325 1.00 10.19 311 LEU A C 1
ATOM 2388 O O . LEU A 1 311 ? -1.280 -16.699 -48.518 1.00 11.01 311 LEU A O 1
ATOM 2393 N N . SER A 1 312 ? -2.585 -15.545 -47.056 1.00 10.94 312 SER A N 1
ATOM 2394 C CA A SER A 1 312 ? -2.990 -14.557 -48.077 0.50 9.65 312 SER A CA 1
ATOM 2395 C CA B SER A 1 312 ? -2.986 -14.600 -48.078 0.50 10.97 312 SER A CA 1
ATOM 2396 C C . SER A 1 312 ? -1.820 -13.813 -48.675 1.00 11.40 312 SER A C 1
ATOM 2397 O O . SER A 1 312 ? -1.811 -13.555 -49.894 1.00 12.90 312 SER A O 1
ATOM 2402 N N . GLN A 1 313 ? -0.855 -13.478 -47.831 1.00 11.70 313 GLN A N 1
ATOM 2403 C CA . GLN A 1 313 ? 0.361 -12.776 -48.317 1.00 13.11 313 GLN A CA 1
ATOM 2404 C C . GLN A 1 313 ? 1.137 -13.654 -49.274 1.00 12.98 313 GLN A C 1
ATOM 2405 O O . GLN A 1 313 ? 1.507 -13.172 -50.386 1.00 13.63 313 GLN A O 1
ATOM 2411 N N . ASP A 1 314 ? 1.335 -14.932 -48.972 1.00 12.07 314 ASP A N 1
ATOM 2412 C CA . ASP A 1 314 ? 2.148 -15.758 -49.850 1.00 11.55 314 ASP A CA 1
ATOM 2413 C C . ASP A 1 314 ? 1.424 -16.067 -51.140 1.00 12.48 314 ASP A C 1
ATOM 2414 O O . ASP A 1 314 ? 2.190 -16.335 -52.143 1.00 13.68 314 ASP A O 1
ATOM 2419 N N . LEU A 1 315 ? 0.098 -15.937 -51.209 1.00 12.58 315 LEU A N 1
ATOM 2420 C CA . LEU A 1 315 ? -0.681 -16.196 -52.409 1.00 12.75 315 LEU A CA 1
ATOM 2421 C C . LEU A 1 315 ? -0.584 -15.003 -53.341 1.00 13.25 315 LEU A C 1
ATOM 2422 O O . LEU A 1 315 ? -1.132 -15.074 -54.465 1.00 15.13 315 LEU A O 1
ATOM 2427 N N . GLU A 1 316 ? 0.118 -13.907 -52.951 1.00 13.43 316 GLU A N 1
ATOM 2428 C CA . GLU A 1 316 ? 0.225 -12.720 -53.835 1.00 14.97 316 GLU A CA 1
ATOM 2429 C C . GLU A 1 316 ? 1.581 -12.762 -54.503 1.00 18.60 316 GLU A C 1
ATOM 2430 O O . GLU A 1 316 ? 1.928 -11.699 -55.094 1.00 22.60 316 GLU A O 1
ATOM 2436 N N . GLU A 1 317 ? 2.362 -13.830 -54.414 1.00 21.97 317 GLU A N 1
ATOM 2437 C CA . GLU A 1 317 ? 3.719 -13.786 -54.973 1.00 23.89 317 GLU A CA 1
ATOM 2438 C C . GLU A 1 317 ? 3.866 -14.153 -56.440 1.00 27.54 317 GLU A C 1
ATOM 2439 O O . GLU A 1 317 ? 5.003 -14.168 -56.958 1.00 28.93 317 GLU A O 1
ATOM 2445 N N . GLY A 1 318 ? 2.770 -14.433 -57.141 1.00 26.76 318 GLY A N 1
ATOM 2446 C CA . GLY A 1 318 ? 3.016 -14.840 -58.525 1.00 26.43 318 GLY A CA 1
ATOM 2447 C C . GLY A 1 318 ? 3.228 -16.333 -58.775 1.00 25.41 318 GLY A C 1
ATOM 2448 O O . GLY A 1 318 ? 3.280 -16.748 -59.933 1.00 27.42 318 GLY A O 1
ATOM 2449 N N . SER A 1 319 ? 3.274 -17.170 -57.742 1.00 24.46 319 SER A N 1
ATOM 2450 C CA . SER A 1 319 ? 3.626 -18.605 -57.840 1.00 22.31 319 SER A CA 1
ATOM 2451 C C . SER A 1 319 ? 2.332 -19.397 -58.034 1.00 18.94 319 SER A C 1
ATOM 2452 O O . SER A 1 319 ? 1.231 -18.847 -57.853 1.00 19.95 319 SER A O 1
ATOM 2455 N N . SER A 1 320 ? 2.466 -20.688 -58.324 1.00 17.82 320 SER A N 1
ATOM 2456 C CA . SER A 1 320 ? 1.302 -21.571 -58.281 1.00 16.38 320 SER A CA 1
ATOM 2457 C C . SER A 1 320 ? 0.821 -21.576 -56.827 1.00 16.56 320 SER A C 1
ATOM 2458 O O . SER A 1 320 ? 1.593 -21.298 -55.867 1.00 16.88 320 SER A O 1
ATOM 2461 N N . VAL A 1 321 ? -0.486 -21.835 -56.692 1.00 13.75 321 VAL A N 1
ATOM 2462 C CA . VAL A 1 321 ? -1.010 -22.024 -55.315 1.00 12.42 321 VAL A CA 1
ATOM 2463 C C . VAL A 1 321 ? -0.260 -23.094 -54.573 1.00 12.61 321 VAL A C 1
ATOM 2464 O O . VAL A 1 321 ? 0.096 -22.937 -53.399 1.00 12.79 321 VAL A O 1
ATOM 2468 N N . GLU A 1 322 ? 0.066 -24.183 -55.223 1.00 12.86 322 GLU A N 1
ATOM 2469 C CA . GLU A 1 322 ? 0.824 -25.253 -54.500 1.00 12.42 322 GLU A CA 1
ATOM 2470 C C . GLU A 1 322 ? 2.144 -24.788 -53.955 1.00 14.97 322 GLU A C 1
ATOM 2471 O O . GLU A 1 322 ? 2.513 -25.071 -52.813 1.00 15.45 322 GLU A O 1
ATOM 2477 N N . ASP A 1 323 ? 2.874 -24.031 -54.782 1.00 15.09 323 ASP A N 1
ATOM 2478 C CA . ASP A 1 323 ? 4.121 -23.539 -54.328 1.00 15.75 323 ASP A CA 1
ATOM 2479 C C . ASP A 1 323 ? 3.972 -22.445 -53.254 1.00 14.96 323 ASP A C 1
ATOM 2480 O O . ASP A 1 323 ? 4.806 -22.366 -52.354 1.00 15.35 323 ASP A O 1
ATOM 2485 N N . ALA A 1 324 ? 2.979 -21.576 -53.415 1.00 13.84 324 ALA A N 1
ATOM 2486 C CA . ALA A 1 324 ? 2.714 -20.553 -52.359 1.00 11.65 324 ALA A CA 1
ATOM 2487 C C . ALA A 1 324 ? 2.427 -21.173 -51.022 1.00 13.73 324 ALA A C 1
ATOM 2488 O O . ALA A 1 324 ? 2.910 -20.638 -49.990 1.00 11.72 324 ALA A O 1
ATOM 2490 N N . LEU A 1 325 ? 1.710 -22.267 -51.044 1.00 11.50 325 LEU A N 1
ATOM 2491 C CA . LEU A 1 325 ? 1.436 -22.957 -49.752 1.00 9.92 325 LEU A CA 1
ATOM 2492 C C . LEU A 1 325 ? 2.632 -23.530 -49.068 1.00 11.83 325 LEU A C 1
ATOM 2493 O O . LEU A 1 325 ? 2.783 -23.444 -47.834 1.00 12.44 325 LEU A O 1
ATOM 2498 N N . VAL A 1 326 ? 3.558 -24.159 -49.843 1.00 12.58 326 VAL A N 1
ATOM 2499 C CA . VAL A 1 326 ? 4.753 -24.644 -49.291 1.00 14.0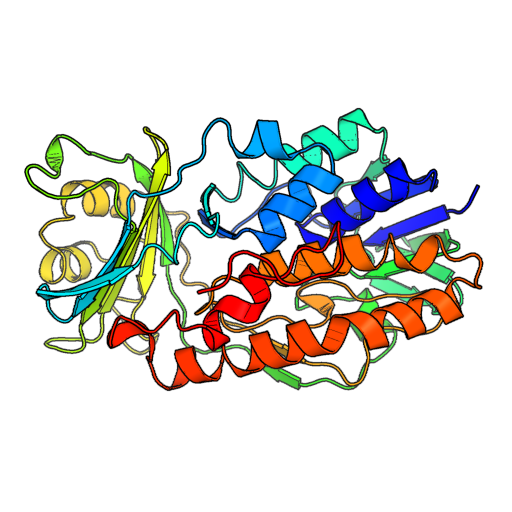6 326 VAL A CA 1
ATOM 2500 C C . VAL A 1 326 ? 5.605 -23.436 -48.772 1.00 12.89 326 VAL A C 1
ATOM 2501 O O . VAL A 1 326 ? 6.178 -23.519 -47.664 1.00 13.65 326 VAL A O 1
ATOM 2505 N N . ALA A 1 327 ? 5.660 -22.335 -49.534 1.00 13.73 327 ALA A N 1
ATOM 2506 C CA . ALA A 1 327 ? 6.513 -21.236 -49.045 1.00 12.50 327 ALA A CA 1
ATOM 2507 C C . ALA A 1 327 ? 5.909 -20.692 -47.731 1.00 10.18 327 ALA A C 1
ATOM 2508 O O . ALA A 1 327 ? 6.652 -20.273 -46.851 1.00 13.86 327 ALA A O 1
ATOM 2510 N N . TRP A 1 328 ? 4.577 -20.665 -47.700 1.00 11.84 328 TRP A N 1
ATOM 2511 C CA . TRP A 1 328 ? 3.898 -20.108 -46.483 1.00 12.00 328 TRP A CA 1
ATOM 2512 C C . TRP A 1 328 ? 4.217 -20.910 -45.248 1.00 11.00 328 TRP A C 1
ATOM 2513 O O . TRP A 1 328 ? 4.635 -20.339 -44.212 1.00 10.52 328 TRP A O 1
ATOM 2524 N N . GLU A 1 329 ? 4.023 -22.225 -45.283 1.00 10.24 329 GLU A N 1
ATOM 2525 C CA . GLU A 1 329 ? 4.399 -23.022 -44.126 1.00 9.93 329 GLU A CA 1
ATOM 2526 C C . GLU A 1 329 ? 5.863 -22.848 -43.702 1.00 12.35 329 GLU A C 1
ATOM 2527 O O . GLU A 1 329 ? 6.216 -22.694 -42.531 1.00 12.94 329 GLU A O 1
ATOM 2533 N N . THR A 1 330 ? 6.715 -22.929 -44.722 1.00 12.42 330 THR A N 1
ATOM 2534 C CA . THR A 1 330 ? 8.148 -22.778 -44.424 1.00 12.52 330 THR A CA 1
ATOM 2535 C C . THR A 1 330 ? 8.437 -21.434 -43.699 1.00 13.63 330 THR A C 1
ATOM 2536 O O . THR A 1 330 ? 9.263 -21.387 -42.782 1.00 14.34 330 THR A O 1
ATOM 2540 N N . ARG A 1 331 ? 7.797 -20.349 -44.158 1.00 11.97 331 ARG A N 1
ATOM 2541 C CA . ARG A 1 331 ? 8.062 -19.011 -43.606 1.00 12.14 331 ARG A CA 1
ATOM 2542 C C . ARG A 1 331 ? 7.525 -18.826 -42.183 1.00 13.15 331 ARG A C 1
ATOM 2543 O O . ARG A 1 331 ? 8.141 -18.285 -41.324 1.00 15.21 331 ARG A O 1
ATOM 2551 N N . ILE A 1 332 ? 6.272 -19.323 -42.004 1.00 11.41 332 ILE A N 1
ATOM 2552 C CA . ILE A 1 332 ? 5.551 -18.904 -40.794 1.00 11.55 332 ILE A CA 1
ATOM 2553 C C . ILE A 1 332 ? 5.477 -19.982 -39.724 1.00 9.71 332 ILE A C 1
ATOM 2554 O O . ILE A 1 332 ? 5.269 -19.696 -38.517 1.00 11.01 332 ILE A O 1
ATOM 2559 N N . ARG A 1 333 ? 5.593 -21.280 -40.081 1.00 10.39 333 ARG A N 1
ATOM 2560 C CA . ARG A 1 333 ? 5.353 -22.316 -39.092 1.00 11.04 333 ARG A CA 1
ATOM 2561 C C . ARG A 1 333 ? 6.286 -22.268 -37.910 1.00 11.22 333 ARG A C 1
ATOM 2562 O O . ARG A 1 333 ? 5.852 -22.533 -36.802 1.00 12.20 333 ARG A O 1
ATOM 2570 N N . PRO A 1 334 ? 7.579 -21.930 -38.090 1.00 10.50 334 PRO A N 1
ATOM 2571 C CA . PRO A 1 334 ? 8.432 -21.988 -36.915 1.00 10.78 334 PRO A CA 1
ATOM 2572 C C . PRO A 1 334 ? 8.003 -21.111 -35.725 1.00 10.59 334 PRO A C 1
ATOM 2573 O O . PRO A 1 334 ? 8.164 -21.512 -34.559 1.00 12.43 334 PRO A O 1
ATOM 2577 N N . ILE A 1 335 ? 7.446 -19.943 -36.004 1.00 12.86 335 ILE A N 1
ATOM 2578 C CA . ILE A 1 335 ? 6.946 -19.089 -34.908 1.00 11.31 335 ILE A CA 1
ATOM 2579 C C . ILE A 1 335 ? 5.855 -19.864 -34.101 1.00 10.03 335 ILE A C 1
ATOM 2580 O O . ILE A 1 335 ? 5.792 -19.838 -32.868 1.00 11.87 335 ILE A O 1
ATOM 2585 N N . THR A 1 336 ? 4.967 -20.525 -34.815 1.00 9.89 336 THR A N 1
ATOM 2586 C CA . THR A 1 336 ? 3.851 -21.286 -34.175 1.00 8.57 336 THR A CA 1
ATOM 2587 C C . THR A 1 336 ? 4.375 -22.523 -33.483 1.00 10.33 336 THR A C 1
ATOM 2588 O O . THR A 1 336 ? 3.926 -22.799 -32.358 1.00 10.61 336 THR A O 1
ATOM 2592 N N . ASP A 1 337 ? 5.369 -23.272 -34.065 1.00 9.14 337 ASP A N 1
ATOM 2593 C CA . ASP A 1 337 ? 5.842 -24.430 -33.409 1.00 9.59 337 ASP A CA 1
ATOM 2594 C C . ASP A 1 337 ? 6.512 -24.056 -32.083 1.00 8.54 337 ASP A C 1
ATOM 2595 O O . ASP A 1 337 ? 6.342 -24.710 -31.069 1.00 9.11 337 ASP A O 1
ATOM 2600 N N . ARG A 1 338 ? 7.261 -22.941 -32.098 1.00 9.30 338 ARG A N 1
ATOM 2601 C CA . ARG A 1 338 ? 7.949 -22.480 -30.858 1.00 10.28 338 ARG A CA 1
ATOM 2602 C C . ARG A 1 338 ? 6.969 -22.031 -29.812 1.00 9.31 338 ARG A C 1
ATOM 2603 O O . ARG A 1 338 ? 7.074 -22.342 -28.645 1.00 10.10 338 ARG A O 1
ATOM 2611 N N . CYS A 1 339 ? 5.936 -21.294 -30.284 1.00 9.69 339 CYS A N 1
ATOM 2612 C CA . CYS A 1 339 ? 4.927 -20.805 -29.329 1.00 9.54 339 CYS A CA 1
ATOM 2613 C C . CYS A 1 339 ? 4.064 -21.954 -28.685 1.00 8.85 339 CYS A C 1
ATOM 2614 O O . CYS A 1 339 ? 3.851 -21.991 -27.505 1.00 9.19 339 CYS A O 1
ATOM 2617 N N . GLN A 1 340 ? 3.738 -22.927 -29.547 1.00 8.91 340 GLN A N 1
ATOM 2618 C CA . GLN A 1 340 ? 3.024 -24.112 -29.044 1.00 7.83 340 GLN A CA 1
ATOM 2619 C C . GLN A 1 340 ? 3.850 -24.866 -27.988 1.00 9.28 340 GLN A C 1
ATOM 2620 O O . GLN A 1 340 ? 3.359 -25.260 -26.955 1.00 9.46 340 GLN A O 1
ATOM 2626 N N . ALA A 1 341 ? 5.146 -24.997 -28.330 1.00 8.49 341 ALA A N 1
ATOM 2627 C CA . ALA A 1 341 ? 5.968 -25.730 -27.361 1.00 9.87 341 ALA A CA 1
ATOM 2628 C C . ALA A 1 341 ? 6.167 -24.978 -26.007 1.00 6.55 341 ALA A C 1
ATOM 2629 O O . ALA A 1 341 ? 6.008 -25.600 -24.972 1.00 9.13 341 ALA A O 1
ATOM 2631 N N . LEU A 1 342 ? 6.387 -23.655 -26.138 1.00 8.70 342 LEU A N 1
ATOM 2632 C CA . LEU A 1 342 ? 6.620 -22.874 -24.945 1.00 8.59 342 LEU A CA 1
ATOM 2633 C C . LEU A 1 342 ? 5.331 -22.790 -24.113 1.00 8.16 342 LEU A C 1
ATOM 2634 O O . LEU A 1 342 ? 5.339 -22.879 -22.899 1.00 9.04 342 LEU A O 1
ATOM 2639 N N . SER A 1 343 ? 4.200 -22.622 -24.802 1.00 8.36 343 SER A N 1
ATOM 2640 C CA A SER A 1 343 ? 2.884 -22.626 -24.101 0.50 8.59 343 SER A CA 1
ATOM 2641 C CA B SER A 1 343 ? 2.954 -22.541 -24.005 0.50 8.95 343 SER A CA 1
ATOM 2642 C C . SER A 1 343 ? 2.666 -23.895 -23.320 1.00 8.38 343 SER A C 1
ATOM 2643 O O . SER A 1 343 ? 2.197 -23.918 -22.217 1.00 8.84 343 SER A O 1
ATOM 2648 N N . GLY A 1 344 ? 2.967 -25.009 -24.025 1.00 9.23 344 GLY A N 1
ATOM 2649 C CA . GLY A 1 344 ? 2.852 -26.293 -23.360 1.00 9.12 344 GLY A CA 1
ATOM 2650 C C . GLY A 1 344 ? 3.760 -26.487 -22.142 1.00 9.51 344 GLY A C 1
ATOM 2651 O O . GLY A 1 344 ? 3.363 -27.082 -21.140 1.00 10.39 344 GLY A O 1
ATOM 2652 N N . ASP A 1 345 ? 4.983 -25.977 -22.304 1.00 9.36 345 ASP A N 1
ATOM 2653 C CA . ASP A 1 345 ? 5.924 -26.051 -21.162 1.00 11.46 345 ASP A CA 1
ATOM 2654 C C . ASP A 1 345 ? 5.429 -25.193 -20.000 1.00 10.56 345 ASP A C 1
ATOM 2655 O O . ASP A 1 345 ? 5.331 -25.652 -18.877 1.00 11.24 345 ASP A O 1
ATOM 2660 N N . TYR A 1 346 ? 4.980 -23.975 -20.287 1.00 8.29 346 TYR A N 1
ATOM 2661 C CA . TYR A 1 346 ? 4.422 -23.177 -19.169 1.00 7.77 346 TYR A CA 1
ATOM 2662 C C . TYR A 1 346 ? 3.229 -23.811 -18.557 1.00 8.89 346 TYR A C 1
ATOM 2663 O O . TYR A 1 346 ? 3.112 -23.803 -17.348 1.00 9.26 346 TYR A O 1
ATOM 2672 N N . ALA A 1 347 ? 2.340 -24.394 -19.384 1.00 8.25 347 ALA A N 1
ATOM 2673 C CA . ALA A 1 347 ? 1.135 -24.986 -18.756 1.00 9.38 347 ALA A CA 1
ATOM 2674 C C . ALA A 1 347 ? 1.537 -26.173 -17.859 1.00 10.97 347 ALA A C 1
ATOM 2675 O O . ALA A 1 347 ? 1.091 -26.255 -16.735 1.00 11.75 347 ALA A O 1
ATOM 2677 N N . ALA A 1 348 ? 2.423 -27.041 -18.390 1.00 10.01 348 ALA A N 1
ATOM 2678 C CA . ALA A 1 348 ? 2.792 -28.217 -17.567 1.00 10.45 348 ALA A CA 1
ATOM 2679 C C . ALA A 1 348 ? 3.531 -27.880 -16.316 1.00 11.95 348 ALA A C 1
ATOM 2680 O O . ALA A 1 348 ? 3.319 -28.557 -15.272 1.00 12.95 348 ALA A O 1
ATOM 2682 N N . ASN A 1 349 ? 4.329 -26.853 -16.356 1.00 10.91 349 ASN A N 1
ATOM 2683 C CA . ASN A 1 349 ? 5.182 -26.452 -15.196 1.00 13.40 349 ASN A CA 1
ATOM 2684 C C . ASN A 1 349 ? 4.431 -25.426 -14.334 1.00 13.02 349 ASN A C 1
ATOM 2685 O O . ASN A 1 349 ? 4.994 -25.042 -13.309 1.00 14.12 349 ASN A O 1
ATOM 2690 N N . ARG A 1 350 ? 3.184 -25.061 -14.698 1.00 11.94 350 ARG A N 1
ATOM 2691 C CA . ARG A 1 350 ? 2.467 -23.962 -13.932 1.00 11.80 350 ARG A CA 1
ATOM 2692 C C . ARG A 1 350 ? 3.369 -22.754 -13.876 1.00 10.71 350 ARG A C 1
ATOM 2693 O O . ARG A 1 350 ? 3.325 -21.994 -12.843 1.00 11.36 350 ARG A O 1
ATOM 2701 N N . SER A 1 351 ? 4.127 -22.430 -14.932 1.00 10.17 351 SER A N 1
ATOM 2702 C CA . SER A 1 351 ? 5.093 -21.368 -14.858 1.00 9.94 351 SER A CA 1
ATOM 2703 C C . SER A 1 351 ? 4.477 -19.994 -14.575 1.00 10.90 351 SER A C 1
ATOM 2704 O O . SER A 1 351 ? 5.150 -19.177 -13.896 1.00 9.50 351 SER A O 1
ATOM 2707 N N . LEU A 1 352 ? 3.267 -19.759 -15.094 1.00 8.70 352 LEU A N 1
ATOM 2708 C CA . LEU A 1 352 ? 2.658 -18.450 -14.858 1.00 8.76 352 LEU A CA 1
ATOM 2709 C C . LEU A 1 352 ? 2.420 -18.151 -13.375 1.00 8.33 352 LEU A C 1
ATOM 2710 O O . LEU A 1 352 ? 2.322 -16.964 -12.986 1.00 8.53 352 LEU A O 1
ATOM 2715 N N . SER A 1 353 ? 2.363 -19.187 -12.540 1.00 9.02 353 SER A N 1
ATOM 2716 C CA . SER A 1 353 ? 2.104 -18.985 -11.085 1.00 9.45 353 SER A CA 1
ATOM 2717 C C . SER A 1 353 ? 3.233 -18.231 -10.393 1.00 9.84 353 SER A C 1
ATOM 2718 O O . SER A 1 353 ? 3.003 -17.752 -9.315 1.00 10.65 353 SER A O 1
ATOM 2721 N N . LYS A 1 354 ? 4.379 -18.152 -11.061 1.00 9.19 354 LYS A N 1
ATOM 2722 C CA . LYS A 1 354 ? 5.555 -17.515 -10.470 1.00 9.68 354 LYS A CA 1
ATOM 2723 C C . LYS A 1 354 ? 5.471 -15.996 -10.647 1.00 10.96 354 LYS A C 1
ATOM 2724 O O . LYS A 1 354 ? 6.180 -15.245 -9.934 1.00 12.13 354 LYS A O 1
ATOM 2730 N N . GLY A 1 355 ? 4.693 -15.543 -11.637 1.00 9.20 355 GLY A N 1
ATOM 2731 C CA . GLY A 1 355 ? 4.702 -14.125 -12.066 1.00 10.04 355 GLY A CA 1
ATOM 2732 C C . GLY A 1 355 ? 6.038 -13.804 -12.788 1.00 11.76 355 GLY A C 1
ATOM 2733 O O . GLY A 1 355 ? 7.033 -14.554 -12.826 1.00 11.52 355 GLY A O 1
ATOM 2734 N N . ASN A 1 356 ? 6.003 -12.616 -13.428 1.00 10.49 356 ASN A N 1
ATOM 2735 C CA . ASN A 1 356 ? 7.179 -12.179 -14.222 1.00 10.51 356 ASN A CA 1
ATOM 2736 C C . ASN A 1 356 ? 7.645 -13.132 -15.293 1.00 10.83 356 ASN A C 1
ATOM 2737 O O . ASN A 1 356 ? 8.847 -13.156 -15.688 1.00 14.27 356 ASN A O 1
ATOM 2742 N N . MET A 1 357 ? 6.703 -13.918 -15.796 1.00 10.02 357 MET A N 1
ATOM 2743 C CA . MET A 1 357 ? 7.030 -14.909 -16.842 1.00 9.91 357 MET A CA 1
ATOM 2744 C C . MET A 1 357 ? 6.701 -14.562 -18.274 1.00 11.38 357 MET A C 1
ATOM 2745 O O . MET A 1 357 ? 6.983 -15.304 -19.184 1.00 9.96 357 MET A O 1
ATOM 2750 N N . PHE A 1 358 ? 6.228 -13.309 -18.459 1.00 9.97 358 PHE A N 1
ATOM 2751 C CA . PHE A 1 358 ? 6.093 -12.873 -19.844 1.00 9.36 358 PHE A CA 1
ATOM 2752 C C . PHE A 1 358 ? 7.425 -12.244 -20.249 1.00 11.52 358 PHE A C 1
ATOM 2753 O O . PHE A 1 358 ? 7.596 -11.004 -20.354 1.00 11.51 358 PHE A O 1
ATOM 2761 N N . THR A 1 359 ? 8.413 -13.133 -20.401 1.00 10.29 359 THR A N 1
ATOM 2762 C CA . THR A 1 359 ? 9.783 -12.749 -20.755 1.00 10.65 359 THR A CA 1
ATOM 2763 C C . THR A 1 359 ? 9.834 -12.458 -22.239 1.00 12.50 359 THR A C 1
ATOM 2764 O O . THR A 1 359 ? 8.843 -12.669 -23.008 1.00 11.06 359 THR A O 1
ATOM 2768 N N . PRO A 1 360 ? 10.989 -11.970 -22.725 1.00 11.25 360 PRO A N 1
ATOM 2769 C CA . PRO A 1 360 ? 11.083 -11.816 -24.116 1.00 11.73 360 PRO A CA 1
ATOM 2770 C C . PRO A 1 360 ? 10.788 -12.989 -24.977 1.00 13.23 360 PRO A C 1
ATOM 2771 O O . PRO A 1 360 ? 10.094 -12.922 -25.982 1.00 13.74 360 PRO A O 1
ATOM 2775 N N . ALA A 1 361 ? 11.232 -14.173 -24.509 1.00 12.32 361 ALA A N 1
ATOM 2776 C CA . ALA A 1 361 ? 10.891 -15.350 -25.237 1.00 12.76 361 ALA A CA 1
ATOM 2777 C C . ALA A 1 361 ? 9.396 -15.739 -25.278 1.00 10.38 361 ALA A C 1
ATOM 2778 O O . ALA A 1 361 ? 8.897 -16.174 -26.286 1.00 13.47 361 ALA A O 1
ATOM 2780 N N . ALA A 1 362 ? 8.771 -15.569 -24.110 1.00 11.06 362 ALA A N 1
ATOM 2781 C CA . ALA A 1 362 ? 7.377 -15.879 -24.006 1.00 10.46 362 ALA A CA 1
ATOM 2782 C C . ALA A 1 362 ? 6.616 -14.923 -24.971 1.00 10.43 362 ALA A C 1
ATOM 2783 O O . ALA A 1 362 ? 5.622 -15.372 -25.509 1.00 9.97 362 ALA A O 1
ATOM 2785 N N . LEU A 1 363 ? 7.013 -13.648 -25.061 1.00 10.17 363 LEU A N 1
ATOM 2786 C CA . LEU A 1 363 ? 6.326 -12.679 -25.897 1.00 9.95 363 LEU A CA 1
ATOM 2787 C C . LEU A 1 363 ? 6.735 -12.683 -27.361 1.00 9.62 363 LEU A C 1
ATOM 2788 O O . LEU A 1 363 ? 6.286 -11.830 -28.140 1.00 9.86 363 LEU A O 1
ATOM 2793 N N . GLU A 1 364 ? 7.557 -13.646 -27.819 1.00 10.81 364 GLU A N 1
ATOM 2794 C CA . GLU A 1 364 ? 7.957 -13.596 -29.197 1.00 12.89 364 GLU A CA 1
ATOM 2795 C C . GLU A 1 364 ? 6.822 -13.648 -30.181 1.00 11.72 364 GLU A C 1
ATOM 2796 O O . GLU A 1 364 ? 6.777 -12.765 -31.102 1.00 11.04 364 GLU A O 1
ATOM 2802 N N . ALA A 1 365 ? 5.835 -14.537 -30.007 1.00 10.34 365 ALA A N 1
ATOM 2803 C CA . ALA A 1 365 ? 4.743 -14.602 -30.928 1.00 9.73 365 ALA A CA 1
ATOM 2804 C C . ALA A 1 365 ? 3.970 -13.244 -30.915 1.00 9.98 365 ALA A C 1
ATOM 2805 O O . ALA A 1 365 ? 3.556 -12.661 -31.964 1.00 9.34 365 ALA A O 1
ATOM 2807 N N . ALA A 1 366 ? 3.787 -12.695 -29.696 1.00 9.71 366 ALA A N 1
ATOM 2808 C CA . ALA A 1 366 ? 2.987 -11.397 -29.613 1.00 7.13 366 ALA A CA 1
ATOM 2809 C C . ALA A 1 366 ? 3.761 -10.251 -30.269 1.00 7.86 366 ALA A C 1
ATOM 2810 O O . ALA A 1 366 ? 3.126 -9.362 -30.805 1.00 8.49 366 ALA A O 1
ATOM 2812 N N . ARG A 1 367 ? 5.107 -10.300 -30.212 1.00 9.49 367 ARG A N 1
ATOM 2813 C CA . ARG A 1 367 ? 5.922 -9.248 -30.809 1.00 10.21 367 ARG A CA 1
ATOM 2814 C C . ARG A 1 367 ? 5.915 -9.240 -32.288 1.00 10.13 367 ARG A C 1
ATOM 2815 O O . ARG A 1 367 ? 6.259 -8.207 -32.929 1.00 9.37 367 ARG A O 1
ATOM 2823 N N . TYR A 1 368 ? 5.595 -10.398 -32.954 1.00 8.30 368 TYR A N 1
ATOM 2824 C CA . TYR A 1 368 ? 5.637 -10.468 -34.385 1.00 8.34 368 TYR A CA 1
ATOM 2825 C C . TYR A 1 368 ? 4.593 -9.564 -35.004 1.00 9.57 368 TYR A C 1
ATOM 2826 O O . TYR A 1 368 ? 3.391 -9.573 -34.629 1.00 10.24 368 TYR A O 1
ATOM 2835 N N . ASP A 1 369 ? 5.002 -8.719 -35.995 1.00 9.10 369 ASP A N 1
ATOM 2836 C CA . ASP A 1 369 ? 4.045 -7.934 -36.776 1.00 9.03 369 ASP A CA 1
ATOM 2837 C C . ASP A 1 369 ? 3.862 -8.601 -38.144 1.00 10.96 369 ASP A C 1
ATOM 2838 O O . ASP A 1 369 ? 4.749 -8.531 -38.992 1.00 11.48 369 ASP A O 1
ATOM 2843 N N . PRO A 1 370 ? 2.722 -9.237 -38.402 1.00 10.67 370 PRO A N 1
ATOM 2844 C CA . PRO A 1 370 ? 2.524 -9.878 -39.661 1.00 12.41 370 PRO A CA 1
ATOM 2845 C C . PRO A 1 370 ? 2.434 -8.894 -40.813 1.00 13.47 370 PRO A C 1
ATOM 2846 O O . PRO A 1 370 ? 2.630 -9.356 -41.977 1.00 15.16 370 PRO A O 1
ATOM 2850 N N . LEU A 1 371 ? 2.133 -7.592 -40.627 1.00 12.22 371 LEU A N 1
ATOM 2851 C CA . LEU A 1 371 ? 1.948 -6.674 -41.803 1.00 12.08 371 LEU A CA 1
ATOM 2852 C C . LEU A 1 371 ? 3.346 -6.360 -42.366 1.00 15.01 371 LEU A C 1
ATOM 2853 O O . LEU A 1 371 ? 3.556 -6.439 -43.610 1.00 16.92 371 LEU A O 1
ATOM 2858 N N . ARG A 1 372 ? 4.267 -6.008 -41.488 1.00 14.26 372 ARG A N 1
ATOM 2859 C CA A ARG A 1 372 ? 5.671 -5.712 -41.908 0.50 13.45 372 ARG A CA 1
ATOM 2860 C CA B ARG A 1 372 ? 5.604 -5.679 -41.984 0.50 14.26 372 ARG A CA 1
ATOM 2861 C C . ARG A 1 372 ? 6.574 -6.882 -41.905 1.00 13.43 372 ARG A C 1
ATOM 2862 O O . ARG A 1 372 ? 7.731 -6.802 -42.449 1.00 16.01 372 ARG A O 1
ATOM 2877 N N . ARG A 1 373 ? 6.156 -8.022 -41.330 1.00 11.96 373 ARG A N 1
ATOM 2878 C CA . ARG A 1 373 ? 6.970 -9.224 -41.253 1.00 13.08 373 ARG A CA 1
ATOM 2879 C C . ARG A 1 373 ? 8.255 -9.020 -40.447 1.00 14.76 373 ARG A C 1
ATOM 2880 O O . ARG A 1 373 ? 9.341 -9.501 -40.794 1.00 17.19 373 ARG A O 1
ATOM 2888 N N . VAL A 1 374 ? 8.145 -8.266 -39.338 1.00 12.70 374 VAL A N 1
ATOM 2889 C CA . VAL A 1 374 ? 9.317 -8.096 -38.402 1.00 12.71 374 VAL A CA 1
ATOM 2890 C C . VAL A 1 374 ? 8.825 -8.236 -37.021 1.00 11.48 374 VAL A C 1
ATOM 2891 O O . VAL A 1 374 ? 7.557 -8.208 -36.819 1.00 12.43 374 VAL A O 1
ATOM 2895 N N . TYR A 1 375 ? 9.729 -8.341 -36.062 1.00 11.68 375 TYR A N 1
ATOM 2896 C CA . TYR A 1 375 ? 9.377 -8.329 -34.623 1.00 11.25 375 TYR A CA 1
ATOM 2897 C C . TYR A 1 375 ? 9.478 -6.911 -34.125 1.00 12.31 375 TYR A C 1
ATOM 2898 O O . TYR A 1 375 ? 10.492 -6.196 -34.469 1.00 14.90 375 TYR A O 1
ATOM 2907 N N . SER A 1 376 ? 8.466 -6.446 -33.401 1.00 9.75 376 SER A N 1
ATOM 2908 C CA . SER A 1 376 ? 8.458 -5.076 -32.901 1.00 10.07 376 SER A CA 1
ATOM 2909 C C . SER A 1 376 ? 8.345 -5.111 -31.377 1.00 8.25 376 SER A C 1
ATOM 2910 O O . SER A 1 376 ? 8.578 -6.124 -30.698 1.00 10.57 376 SER A O 1
ATOM 2913 N N . TRP A 1 377 ? 8.114 -3.940 -30.769 1.00 8.88 377 TRP A N 1
ATOM 2914 C CA . TRP A 1 377 ? 7.889 -3.799 -29.301 1.00 9.31 377 TRP A CA 1
ATOM 2915 C C . TRP A 1 377 ? 8.959 -4.506 -28.538 1.00 9.10 377 TRP A C 1
ATOM 2916 O O . TRP A 1 377 ? 8.681 -5.434 -27.777 1.00 9.08 377 TRP A O 1
ATOM 2927 N N . PRO A 1 378 ? 10.217 -4.104 -28.690 1.00 8.97 378 PRO A N 1
ATOM 2928 C CA . PRO A 1 378 ? 11.303 -4.786 -27.957 1.00 10.17 378 PRO A CA 1
ATOM 2929 C C . PRO A 1 378 ? 11.175 -4.640 -26.441 1.00 10.71 378 PRO A C 1
ATOM 2930 O O . PRO A 1 378 ? 10.677 -3.644 -25.904 1.00 10.34 378 PRO A O 1
ATOM 2934 N N . GLN A 1 379 ? 11.681 -5.687 -25.740 1.00 12.75 379 GLN A N 1
ATOM 2935 C CA . GLN A 1 379 ? 11.461 -5.674 -24.326 1.00 14.88 379 GLN A CA 1
ATOM 2936 C C . GLN A 1 379 ? 12.630 -5.077 -23.487 1.00 17.75 379 GLN A C 1
ATOM 2937 O O . GLN A 1 379 ? 13.765 -5.056 -24.003 1.00 19.11 379 GLN A O 1
#

B-factor: mean 14.14, std 6.59, range [5.63, 56.0]

Sequence (369 aa):
TRRRAEVAGGGFAGLTAAIALKQNGWDVRLHEKSSSELRAFGAGIYLWHNGLRVLEGLGALDDVLQGSHTPPTYETWMHNKSVSKETFNGLPWRIMTRSSHLHHDALVNRARALGVDISVNSEAVAADPVVGRLTLQTGEVLEADLIVGADGVGSKVRDSIGFKQDRWVSSKDGLIRLIVPRMKKKELGHGEWDNTIDMWNFWPRRVQRILYSPCNEENELYLGLMAPAADPRGSSVPIDLEVWVEMFPFLEPCLIEAAKLKKTARYDKYETTKLDDSWTRGKVALVVGDAAHAMCPALAQGAGCAMVNAFSLSSQDLEEGSSVEDALVAWETRIRPITDRCQALSSGDYAANRSLSKGNMFTPAALEAARYDPLRRRVYSWPQ

Nearest PDB structures (foldseek):
  4h2n-assembly1_A  TM=1.002E+00  e=2.022E-81  Mesorhizobium japonicum MAFF 303099
  4h2p-assembly1_A  TM=1.000E+00  e=5.142E-81  Mesorhizobium japonicum MAFF 303099
  3all-assembly1_A  TM=1.000E+00  e=3.962E-80  Mesorhizobium japonicum MAFF 303099
  3alm-assembly2_B  TM=1.000E+00  e=8.966E-80  Mesorhizobium japonicum MAFF 303099
  5tum-assembly1_A  TM=7.142E-01  e=3.892E-22  Legionella longbeachae

Radius of gyration: 20.46 Å; Cα contacts (8 Å, |Δi|>4): 882; chains: 1; bounding box: 38×38×62 Å

CATH classification: 3.50.50.60 (+1 more: 3.30.9.10)

Solvent-accessible surface area: 14992 Å² total; per-residue (Å²): 150,83,95,0,1,0,1,11,3,32,23,9,0,0,0,0,0,0,2,1,60,68,59,49,3,43,1,56,0,14,27,130,42,76,89,37,132,23,120,5,23,1,12,13,1,5,8,2,0,15,60,0,0,80,20,0,51,2,40,119,83,0,64,140,28,14,32,56,4,87,13,11,9,4,36,35,76,85,142,42,58,10,109,18,73,11,99,47,2,47,11,45,0,0,11,47,59,48,0,2,75,7,0,7,76,64,0,145,83,48,46,10,78,38,39,59,85,10,30,7,48,36,12,48,38,92,2,102,0,38,7,86,99,50,96,83,24,128,13,60,0,0,0,0,8,38,28,39,37,0,93,0,0,69,54,35,41,9,170,61,118,105,139,78,11,173,53,3,17,0,58,8,46,5,63,13,42,103,175,81,14,47,184,42,86,18,42,5,0,2,1,2,17,6,83,189,70,76,72,0,40,0,23,0,0,0,0,16,134,100,60,0,21,0,1,0,24,6,42,41,101,27,105,100,0,19,39,60,75,11,35,61,122,3,0,26,105,12,0,74,55,0,74,31,0,0,72,38,0,29,129,43,140,98,10,107,27,33,96,50,38,25,1,102,5,102,28,2,16,90,30,50,0,0,0,1,0,60,0,1,4,3,14,18,74,19,5,30,4,20,20,4,4,6,0,6,2,0,19,0,0,3,22,9,13,88,109,80,63,56,23,63,90,3,0,91,48,0,24,103,72,2,26,57,19,1,38,120,7,20,65,51,0,22,70,14,33,73,98,121,7,13,11,133,6,96,36,16,49,85,70,5,4,48,4,2,43,11,3,0,52,158,101,56,88,34,97,96,97

Secondary structure (DSSP, 8-state):
--EEEEE--SHHHHHHHHHHHHTT-EEEEE-SSSS----SSEEEEEHHHHHHHHHTT-HHHHHTT-B--S-EEEEETTEEEEEE-GGG--EEEEEHHHHHHHHHHHHHHTT-EEESS--EEEEETTTEEEETTS-EEE-SEEEE---TT-HHHHHH---EEEEEEEEEEEEEEEE--HHHH-SS-TTSEEEEE--SSS--EEEEEE-SSSEEEEEEEE-TT-TTTT-SS--HHHHHHH-GGGHHHHHHHHT-TT--EEEEEEEEES-SEETTEEE-THHHH---GGGS-HHHHHHHHHHHHHHHTTSSS-HHHHHHHHHHHHHHHHHHHHHHHHHHHHHTGGGGS----TTTTHHHHEETTTTEE-S--

Organism: Mesorhizobium japonicum (strain LMG 29417 / CECT 9101 / MAFF 303099) (NCBI:txid266835)